Protein AF-0000000075578779 (afdb_homodimer)

Radius of gyration: 19.24 Å; Cα contacts (8 Å, |Δi|>4): 877; chains: 2; bounding box: 63×52×45 Å

Structure (mmCIF, N/CA/C/O backbone):
data_AF-0000000075578779-model_v1
#
loop_
_entity.id
_entity.type
_entity.pdbx_description
1 polymer 'Carbonic anhydrase'
#
loop_
_atom_site.group_PDB
_atom_site.id
_atom_site.type_symbol
_atom_site.label_atom_id
_atom_site.label_alt_id
_atom_site.label_comp_id
_atom_site.label_asym_id
_atom_site.label_entity_id
_atom_site.label_seq_id
_atom_site.pdbx_PDB_ins_code
_atom_site.Cartn_x
_atom_site.Cartn_y
_atom_site.Cartn_z
_atom_site.occupancy
_atom_site.B_iso_or_equiv
_atom_site.auth_seq_id
_atom_site.auth_comp_id
_atom_site.auth_asym_id
_atom_site.auth_atom_id
_atom_site.pdbx_PDB_model_num
ATOM 1 N N . MET A 1 1 ? 32.406 -3.191 -3.404 1 65.94 1 MET A N 1
ATOM 2 C CA . MET A 1 1 ? 32.312 -2.027 -4.281 1 65.94 1 MET A CA 1
ATOM 3 C C . MET A 1 1 ? 31.297 -2.262 -5.402 1 65.94 1 MET A C 1
ATOM 5 O O . MET A 1 1 ? 31.266 -3.346 -5.988 1 65.94 1 MET A O 1
ATOM 9 N N . MET A 1 2 ? 30.359 -1.307 -5.43 1 70.31 2 MET A N 1
ATOM 10 C CA . MET A 1 2 ? 29.312 -1.444 -6.449 1 70.31 2 MET A CA 1
ATOM 11 C C . MET A 1 2 ? 29.922 -1.526 -7.844 1 70.31 2 MET A C 1
ATOM 13 O O . MET A 1 2 ? 30.812 -0.734 -8.188 1 70.31 2 MET A O 1
ATOM 17 N N . SER A 1 3 ? 29.547 -2.584 -8.5 1 83.12 3 SER A N 1
ATOM 18 C CA . SER A 1 3 ? 29.984 -2.666 -9.891 1 83.12 3 SER A CA 1
ATOM 19 C C . SER A 1 3 ? 29.406 -1.532 -10.727 1 83.12 3 SER A C 1
ATOM 21 O O . SER A 1 3 ? 28.359 -0.974 -10.375 1 83.12 3 SER A O 1
ATOM 23 N N . GLU A 1 4 ? 30.062 -1.17 -11.727 1 83.38 4 GLU A N 1
ATOM 24 C CA . GLU A 1 4 ? 29.609 -0.109 -12.617 1 83.38 4 GLU A CA 1
ATOM 25 C C . GLU A 1 4 ? 28.234 -0.432 -13.203 1 83.38 4 GLU A C 1
ATOM 27 O O . GLU A 1 4 ? 27.391 0.457 -13.359 1 83.38 4 GLU A O 1
ATOM 32 N N . LYS A 1 5 ? 28.094 -1.608 -13.477 1 85.25 5 LYS A N 1
ATOM 33 C CA . LYS A 1 5 ? 26.812 -2.039 -14.055 1 85.25 5 LYS A CA 1
ATOM 34 C C . LYS A 1 5 ? 25.672 -1.825 -13.07 1 85.25 5 LYS A C 1
ATOM 36 O O . LYS A 1 5 ? 24.609 -1.33 -13.453 1 85.25 5 LYS A O 1
ATOM 41 N N . LYS A 1 6 ? 25.875 -2.197 -11.906 1 89.62 6 LYS A N 1
ATOM 42 C CA . LYS A 1 6 ? 24.828 -2.041 -10.898 1 89.62 6 LYS A CA 1
ATOM 43 C C . LYS A 1 6 ? 24.594 -0.567 -10.586 1 89.62 6 LYS A C 1
ATOM 45 O O . LYS A 1 6 ? 23.453 -0.158 -10.344 1 89.62 6 LYS A O 1
ATOM 50 N N . GLU A 1 7 ? 25.625 0.187 -10.602 1 91.12 7 GLU A N 1
ATOM 51 C CA . GLU A 1 7 ? 25.484 1.625 -10.398 1 91.12 7 GLU A CA 1
ATOM 52 C C . GLU A 1 7 ? 24.625 2.252 -11.5 1 91.12 7 GLU A C 1
ATOM 54 O O . GLU A 1 7 ? 23.828 3.15 -11.227 1 91.12 7 GLU A O 1
ATOM 59 N N . ASN A 1 8 ? 24.828 1.809 -12.656 1 93.06 8 ASN A N 1
ATOM 60 C CA . ASN A 1 8 ? 24.062 2.305 -13.789 1 93.06 8 ASN A CA 1
ATOM 61 C C . ASN A 1 8 ? 22.578 1.934 -13.656 1 93.06 8 ASN A C 1
ATOM 63 O O . ASN A 1 8 ? 21.703 2.732 -14 1 93.06 8 ASN A O 1
ATOM 67 N N . VAL A 1 9 ? 22.328 0.723 -13.172 1 95.19 9 VAL A N 1
ATOM 68 C CA . VAL A 1 9 ? 20.953 0.278 -12.969 1 95.19 9 VAL A CA 1
ATOM 69 C C . VAL A 1 9 ? 20.281 1.143 -11.906 1 95.19 9 VAL A C 1
ATOM 71 O O . VAL A 1 9 ? 19.188 1.651 -12.117 1 95.19 9 VAL A O 1
ATOM 74 N N . ILE A 1 10 ? 20.922 1.352 -10.797 1 97.12 10 ILE A N 1
ATOM 75 C CA . ILE A 1 10 ? 20.391 2.117 -9.672 1 97.12 10 ILE A CA 1
ATOM 76 C C . ILE A 1 10 ? 20.125 3.557 -10.109 1 97.12 10 ILE A C 1
ATOM 78 O O . ILE A 1 10 ? 19.047 4.098 -9.867 1 97.12 10 ILE A O 1
ATOM 82 N N . ASN A 1 11 ? 21.078 4.133 -10.789 1 96.94 11 ASN A N 1
ATOM 83 C CA . ASN A 1 11 ? 20.922 5.5 -11.266 1 96.94 11 ASN A CA 1
ATOM 84 C C . ASN A 1 11 ? 19.781 5.605 -12.289 1 96.94 11 ASN A C 1
ATOM 86 O O . ASN A 1 11 ? 19.062 6.602 -12.312 1 96.94 11 ASN A O 1
ATOM 90 N N . GLY A 1 12 ? 19.672 4.625 -13.164 1 97.94 12 GLY A N 1
ATOM 91 C CA . GLY A 1 12 ? 18.578 4.586 -14.117 1 97.94 12 GLY A CA 1
ATOM 92 C C . GLY A 1 12 ? 17.219 4.52 -13.461 1 97.94 12 GLY A C 1
ATOM 93 O O . GLY A 1 12 ? 16.281 5.195 -13.898 1 97.94 12 GLY A O 1
ATOM 94 N N . VAL A 1 13 ? 17.125 3.73 -12.406 1 98.31 13 VAL A N 1
ATOM 95 C CA . VAL A 1 13 ? 15.867 3.59 -11.68 1 98.31 13 VAL A CA 1
ATOM 96 C C . VAL A 1 13 ? 15.508 4.914 -11.008 1 98.31 13 VAL A C 1
ATOM 98 O O . VAL A 1 13 ? 14.359 5.355 -11.07 1 98.31 13 VAL A O 1
ATOM 101 N N . ILE A 1 14 ? 16.469 5.57 -10.367 1 98.31 14 ILE A N 1
ATOM 102 C CA . ILE A 1 14 ? 16.234 6.84 -9.695 1 98.31 14 ILE A CA 1
ATOM 103 C C . ILE A 1 14 ? 15.781 7.887 -10.711 1 98.31 14 ILE A C 1
ATOM 105 O O . ILE A 1 14 ? 14.852 8.648 -10.453 1 98.31 14 ILE A O 1
ATOM 109 N N . LYS A 1 15 ? 16.391 7.898 -11.852 1 98.56 15 LYS A N 1
ATOM 110 C CA . LYS A 1 15 ? 16 8.805 -12.93 1 98.56 15 LYS A CA 1
ATOM 111 C C . LYS A 1 15 ? 14.578 8.539 -13.383 1 98.56 15 LYS A C 1
ATOM 113 O O . LYS A 1 15 ? 13.812 9.469 -13.633 1 98.56 15 LYS A O 1
ATOM 118 N N . LYS A 1 16 ? 14.234 7.289 -13.516 1 98.75 16 LYS A N 1
ATOM 119 C CA . LYS A 1 16 ? 12.883 6.914 -13.922 1 98.75 16 LYS A CA 1
ATOM 120 C C . LYS A 1 16 ? 11.852 7.387 -12.898 1 98.75 16 LYS A C 1
ATOM 122 O O . LYS A 1 16 ? 10.781 7.875 -13.266 1 98.75 16 LYS A O 1
ATOM 127 N N . LEU A 1 17 ? 12.164 7.234 -11.617 1 98.81 17 LEU A N 1
ATOM 128 C CA . LEU A 1 17 ? 11.281 7.715 -10.555 1 98.81 17 LEU A CA 1
ATOM 129 C C . LEU A 1 17 ? 11.109 9.227 -10.633 1 98.81 17 LEU A C 1
ATOM 131 O O . LEU A 1 17 ? 9.984 9.734 -10.547 1 98.81 17 LEU A O 1
ATOM 135 N N . LYS A 1 18 ? 12.195 9.922 -10.836 1 98.81 18 LYS A N 1
ATOM 136 C CA . LYS A 1 18 ? 12.141 11.375 -10.938 1 98.81 18 LYS A CA 1
ATOM 137 C C . LYS A 1 18 ? 11.32 11.812 -12.148 1 98.81 18 LYS A C 1
ATOM 139 O O . LYS A 1 18 ? 10.516 12.742 -12.062 1 98.81 18 LYS A O 1
ATOM 144 N N . GLN A 1 19 ? 11.539 11.164 -13.234 1 98.81 19 GLN A N 1
ATOM 145 C CA . GLN A 1 19 ? 10.781 11.477 -14.445 1 98.81 19 GLN A CA 1
ATOM 146 C C . GLN A 1 19 ? 9.297 11.172 -14.258 1 98.81 19 GLN A C 1
ATOM 148 O O . GLN A 1 19 ? 8.438 11.938 -14.703 1 98.81 19 GLN A O 1
ATOM 153 N N . GLY A 1 20 ? 9.016 10.031 -13.664 1 98.88 20 GLY A N 1
ATOM 154 C CA . GLY A 1 20 ? 7.629 9.711 -13.375 1 98.88 20 GLY A CA 1
ATOM 155 C C . GLY A 1 20 ? 6.941 10.75 -12.508 1 98.88 20 GLY A C 1
ATOM 156 O O . GLY A 1 20 ? 5.777 11.094 -12.75 1 98.88 20 GLY A O 1
ATOM 157 N N . ASN A 1 21 ? 7.652 11.25 -11.539 1 98.88 21 ASN A N 1
ATOM 158 C CA . ASN A 1 21 ? 7.078 12.297 -10.703 1 98.88 21 ASN A CA 1
ATOM 159 C C . ASN A 1 21 ? 6.875 13.586 -11.484 1 98.88 21 ASN A C 1
ATOM 161 O O . ASN A 1 21 ? 5.879 14.289 -11.281 1 98.88 21 ASN A O 1
ATOM 165 N N . ALA A 1 22 ? 7.832 13.914 -12.305 1 98.81 22 ALA A N 1
ATOM 166 C CA . ALA A 1 22 ? 7.68 15.094 -13.148 1 98.81 22 ALA A CA 1
ATOM 167 C C . ALA A 1 22 ? 6.426 14.992 -14.016 1 98.81 22 ALA A C 1
ATOM 169 O O . ALA A 1 22 ? 5.691 15.977 -14.172 1 98.81 22 ALA A O 1
ATOM 170 N N . ASP A 1 23 ? 6.164 13.891 -14.578 1 98.75 23 ASP A N 1
ATOM 171 C CA . ASP A 1 23 ? 4.965 13.648 -15.375 1 98.75 23 ASP A CA 1
ATOM 172 C C . ASP A 1 23 ? 3.701 13.797 -14.539 1 98.75 23 ASP A C 1
ATOM 174 O O . ASP A 1 23 ? 2.719 14.398 -14.984 1 98.75 23 ASP A O 1
ATOM 178 N N . PHE A 1 24 ? 3.744 13.242 -13.352 1 98.81 24 PHE A N 1
ATOM 179 C CA . PHE A 1 24 ? 2.621 13.32 -12.422 1 98.81 24 PHE A CA 1
ATOM 180 C C . PHE A 1 24 ? 2.26 14.773 -12.133 1 98.81 24 PHE A C 1
ATOM 182 O O . PHE A 1 24 ? 1.081 15.133 -12.125 1 98.81 24 PHE A O 1
ATOM 189 N N . VAL A 1 25 ? 3.238 15.539 -11.883 1 98.62 25 VAL A N 1
ATOM 190 C CA . VAL A 1 25 ? 3.025 16.938 -11.508 1 98.62 25 VAL A CA 1
ATOM 191 C C . VAL A 1 25 ? 2.35 17.672 -12.664 1 98.62 25 VAL A C 1
ATOM 193 O O . VAL A 1 25 ? 1.521 18.562 -12.438 1 98.62 25 VAL A O 1
ATOM 196 N N . LYS A 1 26 ? 2.557 17.219 -13.859 1 97.69 26 LYS A N 1
ATOM 197 C CA . LYS A 1 26 ? 2.09 17.953 -15.031 1 97.69 26 LYS A CA 1
ATOM 198 C C . LYS A 1 26 ? 0.773 17.375 -15.547 1 97.69 26 LYS A C 1
ATOM 200 O O . LYS A 1 26 ? 0.011 18.062 -16.234 1 97.69 26 LYS A O 1
ATOM 205 N N . ASN A 1 27 ? 0.476 16.125 -15.203 1 96.81 27 ASN A N 1
ATOM 206 C CA . ASN A 1 27 ? -0.618 15.422 -15.867 1 96.81 27 ASN A CA 1
ATOM 207 C C . ASN A 1 27 ? -1.878 15.406 -15 1 96.81 27 ASN A C 1
ATOM 209 O O . ASN A 1 27 ? -1.819 15.695 -13.805 1 96.81 27 ASN A O 1
ATOM 213 N N . GLU A 1 28 ? -2.977 15.078 -15.656 1 97.94 28 GLU A N 1
ATOM 214 C CA . GLU A 1 28 ? -4.254 14.977 -14.961 1 97.94 28 GLU A CA 1
ATOM 215 C C . GLU A 1 28 ? -4.637 13.516 -14.719 1 97.94 28 GLU A C 1
ATOM 217 O O . GLU A 1 28 ? -5.5 13.227 -13.891 1 97.94 28 GLU A O 1
ATOM 222 N N . LYS A 1 29 ? -3.969 12.664 -15.492 1 98.06 29 LYS A N 1
ATOM 223 C CA . LYS A 1 29 ? -4.215 11.234 -15.391 1 98.06 29 LYS A CA 1
ATOM 224 C C . LYS A 1 29 ? -2.91 10.445 -15.461 1 98.06 29 LYS A C 1
ATOM 226 O O . LYS A 1 29 ? -1.911 10.93 -15.992 1 98.06 29 LYS A O 1
ATOM 231 N N . ASN A 1 30 ? -2.891 9.328 -14.836 1 98.62 30 ASN A N 1
ATOM 232 C CA . ASN A 1 30 ? -1.728 8.453 -14.906 1 98.62 30 ASN A CA 1
ATOM 233 C C . ASN A 1 30 ? -1.623 7.762 -16.266 1 98.62 30 ASN A C 1
ATOM 235 O O . ASN A 1 30 ? -2.566 7.102 -16.703 1 98.62 30 ASN A O 1
ATOM 239 N N . GLU A 1 31 ? -0.462 7.848 -16.859 1 97.31 31 GLU A N 1
ATOM 240 C CA . GLU A 1 31 ? -0.269 7.324 -18.203 1 97.31 31 GLU A CA 1
ATOM 241 C C . GLU A 1 31 ? 0.338 5.926 -18.172 1 97.31 31 GLU A C 1
ATOM 243 O O . GLU A 1 31 ? 0.591 5.328 -19.219 1 97.31 31 GLU A O 1
ATOM 248 N N . GLY A 1 32 ? 0.606 5.43 -17 1 98.38 32 GLY A N 1
ATOM 249 C CA . GLY A 1 32 ? 1.106 4.07 -16.891 1 98.38 32 GLY A CA 1
ATOM 250 C C . GLY A 1 32 ? 0.202 3.049 -17.562 1 98.38 32 GLY A C 1
ATOM 251 O O . GLY A 1 32 ? -1.023 3.168 -17.5 1 98.38 32 GLY A O 1
ATOM 252 N N . ASP A 1 33 ? 0.774 2.023 -18.141 1 98.69 33 ASP A N 1
ATOM 253 C CA . ASP A 1 33 ? 0.059 1.009 -18.906 1 98.69 33 ASP A CA 1
ATOM 254 C C . ASP A 1 33 ? -0.645 0.017 -17.984 1 98.69 33 ASP A C 1
ATOM 256 O O . ASP A 1 33 ? 0.002 -0.654 -17.172 1 98.69 33 ASP A O 1
ATOM 260 N N . ILE A 1 34 ? -1.935 -0.063 -18.078 1 98.62 34 ILE A N 1
ATOM 261 C CA . ILE A 1 34 ? -2.697 -1.02 -17.281 1 98.62 34 ILE A CA 1
ATOM 262 C C . ILE A 1 34 ? -3.512 -1.924 -18.203 1 98.62 34 ILE A C 1
ATOM 264 O O . ILE A 1 34 ? -4.527 -2.488 -17.797 1 98.62 34 ILE A O 1
ATOM 268 N N . SER A 1 35 ? -3.127 -2.072 -19.406 1 98.5 35 SER A N 1
ATOM 269 C CA . SER A 1 35 ? -3.861 -2.779 -20.438 1 98.5 35 SER A CA 1
ATOM 270 C C . SER A 1 35 ? -3.918 -4.277 -20.156 1 98.5 35 SER A C 1
ATOM 272 O O . SER A 1 35 ? -3.145 -4.789 -19.359 1 98.5 35 SER A O 1
ATOM 274 N N . GLN A 1 36 ? -4.84 -4.906 -20.797 1 98 36 GLN A N 1
ATOM 275 C CA . GLN A 1 36 ? -4.922 -6.363 -20.734 1 98 36 GLN A CA 1
ATOM 276 C C . GLN A 1 36 ? -3.613 -7.004 -21.188 1 98 36 GLN A C 1
ATOM 278 O O . GLN A 1 36 ? -3.201 -8.031 -20.656 1 98 36 GLN A O 1
ATOM 283 N N . MET A 1 37 ? -2.98 -6.445 -22.156 1 98.06 37 MET A N 1
ATOM 284 C CA . MET A 1 37 ? -1.733 -6.992 -22.688 1 98.06 37 MET A CA 1
ATOM 285 C C . MET A 1 37 ? -0.654 -7.023 -21.609 1 98.06 37 MET A C 1
ATOM 287 O O . MET A 1 37 ? 0.028 -8.031 -21.438 1 98.06 37 MET A O 1
ATOM 291 N N . ILE A 1 38 ? -0.463 -5.902 -20.875 1 98.38 38 ILE A N 1
ATOM 292 C CA . ILE A 1 38 ? 0.573 -5.852 -19.859 1 98.38 38 ILE A CA 1
ATOM 293 C C . ILE A 1 38 ? 0.216 -6.801 -18.719 1 98.38 38 ILE A C 1
ATOM 295 O O . ILE A 1 38 ? 1.098 -7.422 -18.109 1 98.38 38 ILE A O 1
ATOM 299 N N . ARG A 1 39 ? -1.062 -6.902 -18.375 1 98.44 39 ARG A N 1
ATOM 300 C CA . ARG A 1 39 ? -1.486 -7.832 -17.344 1 98.44 39 ARG A CA 1
ATOM 301 C C . ARG A 1 39 ? -1.157 -9.273 -17.734 1 98.44 39 ARG A C 1
ATOM 303 O O . ARG A 1 39 ? -0.569 -10.016 -16.938 1 98.44 39 ARG A O 1
ATOM 310 N N . THR A 1 40 ? -1.431 -9.609 -18.938 1 97.62 40 THR A N 1
ATOM 311 C CA . THR A 1 40 ? -1.149 -10.953 -19.438 1 97.62 40 THR A CA 1
ATOM 312 C C . THR A 1 40 ? 0.354 -11.211 -19.453 1 97.62 40 THR A C 1
ATOM 314 O O . THR A 1 40 ? 0.811 -12.281 -19.047 1 97.62 40 THR A O 1
ATOM 317 N N . LYS A 1 41 ? 1.071 -10.273 -19.891 1 98.06 41 LYS A N 1
ATOM 318 C CA . LYS A 1 41 ? 2.521 -10.406 -19.984 1 98.06 41 LYS A CA 1
ATOM 319 C C . LYS A 1 41 ? 3.146 -10.625 -18.609 1 98.06 41 LYS A C 1
ATOM 321 O O . LYS A 1 41 ? 4.012 -11.492 -18.453 1 98.06 41 LYS A O 1
ATOM 326 N N . THR A 1 42 ? 2.752 -9.836 -17.641 1 97.88 42 THR A N 1
ATOM 327 C CA . THR A 1 42 ? 3.352 -9.93 -16.312 1 97.88 42 THR A CA 1
ATOM 328 C C . THR A 1 42 ? 2.941 -11.227 -15.625 1 97.88 42 THR A C 1
ATOM 330 O O . THR A 1 42 ? 3.658 -11.727 -14.758 1 97.88 42 THR A O 1
ATOM 333 N N . VAL A 1 43 ? 1.763 -11.781 -15.922 1 97.62 43 VAL A N 1
ATOM 334 C CA . VAL A 1 43 ? 1.382 -13.086 -15.398 1 97.62 43 VAL A CA 1
ATOM 335 C C . VAL A 1 43 ? 2.307 -14.164 -15.961 1 97.62 43 VAL A C 1
ATOM 337 O O . VAL A 1 43 ? 2.803 -15.016 -15.219 1 97.62 43 VAL A O 1
ATOM 340 N N . ALA A 1 44 ? 2.545 -14.102 -17.25 1 97.56 44 ALA A N 1
ATOM 341 C CA . ALA A 1 44 ? 3.348 -15.102 -17.953 1 97.56 44 ALA A CA 1
ATOM 342 C C . ALA A 1 44 ? 4.816 -15.008 -17.547 1 97.56 44 ALA A C 1
ATOM 344 O O . ALA A 1 44 ? 5.488 -16.031 -17.375 1 97.56 44 ALA A O 1
ATOM 345 N N . GLU A 1 45 ? 5.332 -13.812 -17.375 1 97.75 45 GLU A N 1
ATOM 346 C CA . GLU A 1 45 ? 6.77 -13.609 -17.219 1 97.75 45 GLU A CA 1
ATOM 347 C C . GLU A 1 45 ? 7.125 -13.328 -15.75 1 97.75 45 GLU A C 1
ATOM 349 O O . GLU A 1 45 ? 8.297 -13.344 -15.383 1 97.75 45 GLU A O 1
ATOM 354 N N . GLY A 1 46 ? 6.105 -13.125 -14.922 1 97.5 46 GLY A N 1
ATOM 355 C CA . GLY A 1 46 ? 6.359 -12.703 -13.555 1 97.5 46 GLY A CA 1
ATOM 356 C C . GLY A 1 46 ? 6.504 -11.203 -13.406 1 97.5 46 GLY A C 1
ATOM 357 O O . GLY A 1 46 ? 6.605 -10.484 -14.406 1 97.5 46 GLY A O 1
ATOM 358 N N . GLN A 1 47 ? 6.461 -10.773 -12.203 1 97.75 47 GLN A N 1
ATOM 359 C CA . GLN A 1 47 ? 6.652 -9.352 -11.945 1 97.75 47 GLN A CA 1
ATOM 360 C C . GLN A 1 47 ? 8.133 -8.992 -11.906 1 97.75 47 GLN A C 1
ATOM 362 O O . GLN A 1 47 ? 8.953 -9.773 -11.43 1 97.75 47 GLN A O 1
ATOM 367 N N . LYS A 1 48 ? 8.43 -7.816 -12.398 1 97.81 48 LYS A N 1
ATOM 368 C CA . LYS A 1 48 ? 9.789 -7.281 -12.391 1 97.81 48 LYS A CA 1
ATOM 369 C C . LYS A 1 48 ? 9.789 -5.789 -12.062 1 97.81 48 LYS A C 1
ATOM 371 O O . LYS A 1 48 ? 10.242 -4.973 -12.867 1 97.81 48 LYS A O 1
ATOM 376 N N . PRO A 1 49 ? 9.328 -5.426 -10.844 1 98.81 49 PRO A N 1
ATOM 377 C CA . PRO A 1 49 ? 9.336 -4.012 -10.469 1 98.81 49 PRO A CA 1
ATOM 378 C C . PRO A 1 49 ? 10.742 -3.41 -10.461 1 98.81 49 PRO A C 1
ATOM 380 O O . PRO A 1 49 ? 11.703 -4.082 -10.078 1 98.81 49 PRO A O 1
ATOM 383 N N . TYR A 1 50 ? 10.812 -2.143 -10.836 1 98.44 50 TYR A N 1
ATOM 384 C CA . TYR A 1 50 ? 12.141 -1.529 -10.883 1 98.44 50 TYR A CA 1
ATOM 385 C C . TYR A 1 50 ? 12.492 -0.897 -9.539 1 98.44 50 TYR A C 1
ATOM 387 O O . TYR A 1 50 ? 13.656 -0.576 -9.289 1 98.44 50 TYR A O 1
ATOM 395 N N . ALA A 1 51 ? 11.516 -0.743 -8.625 1 98.81 51 ALA A N 1
ATOM 396 C CA . ALA A 1 51 ? 11.781 -0.162 -7.312 1 98.81 51 ALA A CA 1
ATOM 397 C C . ALA A 1 51 ? 10.797 -0.683 -6.273 1 98.81 51 ALA A C 1
ATOM 399 O O . ALA A 1 51 ? 9.672 -1.067 -6.609 1 98.81 51 ALA A O 1
ATOM 400 N N . VAL A 1 52 ? 11.227 -0.731 -5.035 1 98.88 52 VAL A N 1
ATOM 401 C CA . VAL A 1 52 ? 10.367 -0.847 -3.865 1 98.88 52 VAL A CA 1
ATOM 402 C C . VAL A 1 52 ? 10.062 0.542 -3.311 1 98.88 52 VAL A C 1
ATOM 404 O O . VAL A 1 52 ? 10.961 1.361 -3.137 1 98.88 52 VAL A O 1
ATOM 407 N N . VAL A 1 53 ? 8.781 0.829 -3.109 1 98.94 53 VAL A N 1
ATOM 408 C CA . VAL A 1 53 ? 8.406 2.092 -2.486 1 98.94 53 VAL A CA 1
ATOM 409 C C . VAL A 1 53 ? 7.641 1.821 -1.19 1 98.94 53 VAL A C 1
ATOM 411 O O . VAL A 1 53 ? 6.621 1.129 -1.196 1 98.94 53 VAL A O 1
ATOM 414 N N . ILE A 1 54 ? 8.148 2.258 -0.069 1 98.94 54 ILE A N 1
ATOM 415 C CA . ILE A 1 54 ? 7.465 2.252 1.218 1 98.94 54 ILE A CA 1
ATOM 416 C C . ILE A 1 54 ? 6.902 3.641 1.509 1 98.94 54 ILE A C 1
ATOM 418 O O . ILE A 1 54 ? 7.625 4.637 1.448 1 98.94 54 ILE A O 1
ATOM 422 N N . THR A 1 55 ? 5.625 3.68 1.763 1 98.94 55 THR A N 1
ATOM 423 C CA . THR A 1 55 ? 5.043 4.988 2.035 1 98.94 55 THR A CA 1
ATOM 424 C C . THR A 1 55 ? 3.801 4.855 2.912 1 98.94 55 THR A C 1
ATOM 426 O O . THR A 1 55 ? 3.498 3.768 3.406 1 98.94 55 THR A O 1
ATOM 429 N N . CYS A 1 56 ? 3.176 5.992 3.16 1 98.94 56 CYS A N 1
ATOM 430 C CA . CYS A 1 56 ? 2.031 6.07 4.059 1 98.94 56 CYS A CA 1
ATOM 431 C C . CYS A 1 56 ? 0.769 5.551 3.383 1 98.94 56 CYS A C 1
ATOM 433 O O . CYS A 1 56 ? 0.619 5.668 2.166 1 98.94 56 CYS A O 1
ATOM 435 N N . SER A 1 57 ? -0.187 5.023 4.137 1 98.94 57 SER A N 1
ATOM 436 C CA . SER A 1 57 ? -1.482 4.543 3.668 1 98.94 57 SER A CA 1
ATOM 437 C C . SER A 1 57 ? -2.363 5.699 3.197 1 98.94 57 SER A C 1
ATOM 439 O O . SER A 1 57 ? -3.385 5.48 2.543 1 98.94 57 SER A O 1
ATOM 441 N N . ASP A 1 58 ? -2.039 6.941 3.457 1 98.88 58 ASP A N 1
ATOM 442 C CA . ASP A 1 58 ? -2.801 8.148 3.137 1 98.88 58 ASP A CA 1
ATOM 443 C C . ASP A 1 58 ? -3.316 8.102 1.699 1 98.88 58 ASP A C 1
ATOM 445 O O . ASP A 1 58 ? -2.564 7.789 0.774 1 98.88 58 ASP A O 1
ATOM 449 N N . SER A 1 59 ? -4.625 8.414 1.526 1 98.94 59 SER A N 1
ATOM 450 C CA . SER A 1 59 ? -5.266 8.289 0.222 1 98.94 59 SER A CA 1
ATOM 451 C C . SER A 1 59 ? -4.707 9.305 -0.769 1 98.94 59 SER A C 1
ATOM 453 O O . SER A 1 59 ? -4.934 9.195 -1.975 1 98.94 59 SER A O 1
ATOM 455 N N . ARG A 1 60 ? -3.986 10.266 -0.315 1 98.88 60 ARG A N 1
ATOM 456 C CA . ARG A 1 60 ? -3.4 11.305 -1.157 1 98.88 60 ARG A CA 1
ATOM 457 C C . ARG A 1 60 ? -1.985 10.93 -1.584 1 98.88 60 ARG A C 1
ATOM 459 O O . ARG A 1 60 ? -1.347 11.656 -2.346 1 98.88 60 ARG A O 1
ATOM 466 N N . VAL A 1 61 ? -1.53 9.688 -1.163 1 98.88 61 VAL A N 1
ATOM 467 C CA . VAL A 1 61 ? -0.139 9.32 -1.405 1 98.88 61 VAL A CA 1
ATOM 468 C C . VAL A 1 61 ? -0.079 7.996 -2.158 1 98.88 61 VAL A C 1
ATOM 470 O O . VAL A 1 61 ? 0.596 7.059 -1.726 1 98.88 61 VAL A O 1
ATOM 473 N N . PRO A 1 62 ? -0.72 7.84 -3.342 1 98.88 62 PRO A N 1
ATOM 474 C CA . PRO A 1 62 ? -0.612 6.613 -4.133 1 98.88 62 PRO A CA 1
ATOM 475 C C . PRO A 1 62 ? 0.66 6.562 -4.977 1 98.88 62 PRO A C 1
ATOM 477 O O . PRO A 1 62 ? 0.83 7.371 -5.891 1 98.88 62 PRO A O 1
ATOM 480 N N . PRO A 1 63 ? 1.551 5.613 -4.73 1 98.94 63 PRO A N 1
ATOM 481 C CA . PRO A 1 63 ? 2.867 5.621 -5.371 1 98.94 63 PRO A CA 1
ATOM 482 C C . PRO A 1 63 ? 2.783 5.492 -6.891 1 98.94 63 PRO A C 1
ATOM 484 O O . PRO A 1 63 ? 3.531 6.152 -7.613 1 98.94 63 PRO A O 1
ATOM 487 N N . GLU A 1 64 ? 1.896 4.629 -7.406 1 98.88 64 GLU A N 1
ATOM 488 C CA . GLU A 1 64 ? 1.83 4.422 -8.852 1 98.88 64 GLU A CA 1
ATOM 489 C C . GLU A 1 64 ? 1.433 5.703 -9.578 1 98.88 64 GLU A C 1
ATOM 491 O O . GLU A 1 64 ? 1.917 5.977 -10.68 1 98.88 64 GLU A O 1
ATOM 496 N N . HIS A 1 65 ? 0.495 6.496 -8.969 1 98.94 65 HIS A N 1
ATOM 497 C CA . HIS A 1 65 ? 0.198 7.805 -9.547 1 98.94 65 HIS A CA 1
ATOM 498 C C . HIS A 1 65 ? 1.394 8.742 -9.43 1 98.94 65 HIS A C 1
ATOM 500 O O . HIS A 1 65 ? 1.815 9.344 -10.422 1 98.94 65 HIS A O 1
ATOM 506 N N . ILE A 1 66 ? 1.975 8.828 -8.258 1 98.94 66 ILE A N 1
ATOM 507 C CA . ILE A 1 66 ? 3.014 9.797 -7.93 1 98.94 66 ILE A CA 1
ATOM 508 C C . ILE A 1 66 ? 4.211 9.602 -8.859 1 98.94 66 ILE A C 1
ATOM 510 O O . ILE A 1 66 ? 4.871 10.57 -9.242 1 98.94 66 ILE A O 1
ATOM 514 N N . PHE A 1 67 ? 4.422 8.352 -9.312 1 98.94 67 PHE A N 1
ATOM 515 C CA . PHE A 1 67 ? 5.574 8.078 -10.164 1 98.94 67 PHE A CA 1
ATOM 516 C C . PHE A 1 67 ? 5.129 7.652 -11.555 1 98.94 67 PHE A C 1
ATOM 518 O O . PHE A 1 67 ? 5.914 7.094 -12.32 1 98.94 67 PHE A O 1
ATOM 525 N N . SER A 1 68 ? 3.891 7.812 -11.875 1 98.81 68 SER A N 1
ATOM 526 C CA . SER A 1 68 ? 3.322 7.562 -13.195 1 98.81 68 SER A CA 1
ATOM 527 C C . SER A 1 68 ? 3.613 6.141 -13.664 1 98.81 68 SER A C 1
ATOM 529 O O . SER A 1 68 ? 4 5.926 -14.812 1 98.81 68 SER A O 1
ATOM 531 N N . ALA A 1 69 ? 3.486 5.215 -12.758 1 98.88 69 ALA A N 1
ATOM 532 C CA . ALA A 1 69 ? 3.811 3.814 -13.023 1 98.88 69 ALA A CA 1
ATOM 533 C C . ALA A 1 69 ? 2.557 3.018 -13.367 1 98.88 69 ALA A C 1
ATOM 535 O O . ALA A 1 69 ? 1.457 3.352 -12.922 1 98.88 69 ALA A O 1
ATOM 536 N N . GLY A 1 70 ? 2.695 1.997 -14.195 1 98.62 70 GLY A N 1
ATOM 537 C CA . GLY A 1 70 ? 1.633 1.066 -14.531 1 98.62 70 GLY A CA 1
ATOM 538 C C . GLY A 1 70 ? 1.765 -0.274 -13.836 1 98.62 70 GLY A C 1
ATOM 539 O O . GLY A 1 70 ? 2.404 -0.372 -12.781 1 98.62 70 GLY A O 1
ATOM 540 N N . ILE A 1 71 ? 1.146 -1.294 -14.391 1 98.75 71 ILE A N 1
ATOM 541 C CA . ILE A 1 71 ? 1.109 -2.637 -13.82 1 98.75 71 ILE A CA 1
ATOM 542 C C . ILE A 1 71 ? 2.508 -3.25 -13.852 1 98.75 71 ILE A C 1
ATOM 544 O O . ILE A 1 71 ? 3.17 -3.242 -14.891 1 98.75 71 ILE A O 1
ATOM 548 N N . GLY A 1 72 ? 2.949 -3.68 -12.711 1 98.62 72 GLY A N 1
ATOM 549 C CA . GLY A 1 72 ? 4.168 -4.469 -12.664 1 98.62 72 GLY A CA 1
ATOM 550 C C . GLY A 1 72 ? 5.414 -3.635 -12.43 1 98.62 72 GLY A C 1
ATOM 551 O O . GLY A 1 72 ? 6.523 -4.168 -12.383 1 98.62 72 GLY A O 1
ATOM 552 N N . GLU A 1 73 ? 5.281 -2.342 -12.133 1 98.75 73 GLU A N 1
ATOM 553 C CA . GLU A 1 73 ? 6.465 -1.487 -12.203 1 98.75 73 GLU A CA 1
ATOM 554 C C . GLU A 1 73 ? 6.984 -1.148 -10.812 1 98.75 73 GLU A C 1
ATOM 556 O O . GLU A 1 73 ? 8.18 -0.907 -10.633 1 98.75 73 GLU A O 1
ATOM 561 N N . LEU A 1 74 ? 6.109 -1.066 -9.828 1 98.94 74 LEU A N 1
ATOM 562 C CA . LEU A 1 74 ? 6.523 -0.734 -8.469 1 98.94 74 LEU A CA 1
ATOM 563 C C . LEU A 1 74 ? 6.039 -1.79 -7.48 1 98.94 74 LEU A C 1
ATOM 565 O O . LEU A 1 74 ? 4.871 -2.182 -7.508 1 98.94 74 LEU A O 1
ATOM 569 N N . PHE A 1 75 ? 6.969 -2.377 -6.676 1 98.94 75 PHE A N 1
ATOM 570 C CA . PHE A 1 75 ? 6.602 -3.135 -5.484 1 98.94 75 PHE A CA 1
ATOM 571 C C . PHE A 1 75 ? 6.348 -2.199 -4.309 1 98.94 75 PHE A C 1
ATOM 573 O O . PHE A 1 75 ? 7.238 -1.46 -3.891 1 98.94 75 PHE A O 1
ATOM 580 N N . VAL A 1 76 ? 5.066 -2.213 -3.752 1 98.94 76 VAL A N 1
ATOM 581 C CA . VAL A 1 76 ? 4.68 -1.098 -2.895 1 98.94 76 VAL A CA 1
ATOM 582 C C . VAL A 1 76 ? 4.262 -1.62 -1.522 1 98.94 76 VAL A C 1
ATOM 584 O O . VAL A 1 76 ? 3.547 -2.621 -1.423 1 98.94 76 VAL A O 1
ATOM 587 N N . ILE A 1 77 ? 4.766 -1.032 -0.48 1 98.94 77 ILE A N 1
ATOM 588 C CA . ILE A 1 77 ? 4.41 -1.276 0.914 1 98.94 77 ILE A CA 1
ATOM 589 C C . ILE A 1 77 ? 3.826 -0.006 1.527 1 98.94 77 ILE A C 1
ATOM 591 O O . ILE A 1 77 ? 4.43 1.065 1.445 1 98.94 77 ILE A O 1
ATOM 595 N N . ARG A 1 78 ? 2.625 -0.132 2.064 1 98.94 78 ARG A N 1
ATOM 596 C CA . ARG A 1 78 ? 1.952 1.051 2.594 1 98.94 78 ARG A CA 1
ATOM 597 C C . ARG A 1 78 ? 1.348 0.77 3.965 1 98.94 78 ARG A C 1
ATOM 599 O O . ARG A 1 78 ? 0.495 -0.109 4.105 1 98.94 78 ARG A O 1
ATOM 606 N N . THR A 1 79 ? 1.759 1.488 4.91 1 98.88 79 THR A N 1
ATOM 607 C CA . THR A 1 79 ? 1.213 1.56 6.262 1 98.88 79 THR A CA 1
ATOM 608 C C . THR A 1 79 ? 1.147 3.006 6.742 1 98.88 79 THR A C 1
ATOM 610 O O . THR A 1 79 ? 1.992 3.826 6.379 1 98.88 79 THR A O 1
ATOM 613 N N . ALA A 1 80 ? 0.108 3.307 7.551 1 98.69 80 ALA A N 1
ATOM 614 C CA . ALA A 1 80 ? 0.025 4.672 8.062 1 98.69 80 ALA A CA 1
ATOM 615 C C . ALA A 1 80 ? 1.327 5.086 8.742 1 98.69 80 ALA A C 1
ATOM 617 O O . ALA A 1 80 ? 1.882 4.328 9.547 1 98.69 80 ALA A O 1
ATOM 618 N N . GLY A 1 81 ? 1.863 6.277 8.289 1 98.62 81 GLY A N 1
ATOM 619 C CA . GLY A 1 81 ? 3.094 6.793 8.867 1 98.62 81 GLY A CA 1
ATOM 620 C C . GLY A 1 81 ? 4.34 6.184 8.258 1 98.62 81 GLY A C 1
ATOM 621 O O . GLY A 1 81 ? 5.449 6.395 8.758 1 98.62 81 GLY A O 1
ATOM 622 N N . ASN A 1 82 ? 4.215 5.352 7.219 1 98.88 82 ASN A N 1
ATOM 623 C CA . ASN A 1 82 ? 5.332 4.672 6.574 1 98.88 82 ASN A CA 1
ATOM 624 C C . ASN A 1 82 ? 6.234 3.986 7.598 1 98.88 82 ASN A C 1
ATOM 626 O O . ASN A 1 82 ? 7.461 4.055 7.492 1 98.88 82 ASN A O 1
ATOM 630 N N . VAL A 1 83 ? 5.637 3.344 8.578 1 98.75 83 VAL A N 1
ATOM 631 C CA . VAL A 1 83 ? 6.398 2.639 9.602 1 98.75 83 VAL A CA 1
ATOM 632 C C . VAL A 1 83 ? 6.723 1.226 9.125 1 98.75 83 VAL A C 1
ATOM 634 O O . VAL A 1 83 ? 6.039 0.686 8.25 1 98.75 83 VAL A O 1
ATOM 637 N N . ILE A 1 84 ? 7.762 0.636 9.703 1 98.69 84 ILE A N 1
ATOM 638 C CA . ILE A 1 84 ? 8.273 -0.644 9.219 1 98.69 84 ILE A CA 1
ATOM 639 C C . ILE A 1 84 ? 8.336 -1.641 10.375 1 98.69 84 ILE A C 1
ATOM 641 O O . ILE A 1 84 ? 9.078 -1.437 11.344 1 98.69 84 ILE A O 1
ATOM 645 N N . GLY A 1 85 ? 7.531 -2.611 10.312 1 98.12 85 GLY A N 1
ATOM 646 C CA . GLY A 1 85 ? 7.605 -3.771 11.188 1 98.12 85 GLY A CA 1
ATOM 647 C C . GLY A 1 85 ? 8.117 -5.016 10.484 1 98.12 85 GLY A C 1
ATOM 648 O O . GLY A 1 85 ? 8.773 -4.922 9.445 1 98.12 85 GLY A O 1
ATOM 649 N N . ASP A 1 86 ? 7.902 -6.16 11.07 1 98 86 ASP A N 1
ATOM 650 C CA . ASP A 1 86 ? 8.453 -7.406 10.539 1 98 86 ASP A CA 1
ATOM 651 C C . ASP A 1 86 ? 7.828 -7.75 9.188 1 98 86 ASP A C 1
ATOM 653 O O . ASP A 1 86 ? 8.508 -8.273 8.305 1 98 86 ASP A O 1
ATOM 657 N N . PHE A 1 87 ? 6.555 -7.492 9.047 1 98.56 87 PHE A N 1
ATOM 658 C CA . PHE A 1 87 ? 5.898 -7.801 7.781 1 98.56 87 PHE A CA 1
ATOM 659 C C . PHE A 1 87 ? 6.418 -6.902 6.668 1 98.56 87 PHE A C 1
ATOM 661 O O . PHE A 1 87 ? 6.633 -7.359 5.543 1 98.56 87 PHE A O 1
ATOM 668 N N . GLU A 1 88 ? 6.586 -5.609 6.988 1 98.75 88 GLU A N 1
ATOM 669 C CA . GLU A 1 88 ? 7.16 -4.68 6.02 1 98.75 88 GLU A CA 1
ATOM 670 C C . GLU A 1 88 ? 8.578 -5.09 5.637 1 98.75 88 GLU A C 1
ATOM 672 O O . GLU A 1 88 ? 8.938 -5.09 4.457 1 98.75 88 GLU A O 1
ATOM 677 N N . LEU A 1 89 ? 9.344 -5.449 6.637 1 98.56 89 LEU A N 1
ATOM 678 C CA . LEU A 1 89 ? 10.711 -5.887 6.379 1 98.56 89 LEU A CA 1
ATOM 679 C C . LEU A 1 89 ? 10.727 -7.156 5.535 1 98.56 89 LEU A C 1
ATOM 681 O O . LEU A 1 89 ? 11.547 -7.289 4.621 1 98.56 89 LEU A O 1
ATOM 685 N N . GLY A 1 90 ? 9.867 -8.109 5.902 1 98.19 90 GLY A N 1
ATOM 686 C CA . GLY A 1 90 ? 9.742 -9.305 5.086 1 98.19 90 GLY A CA 1
ATOM 687 C C . GLY A 1 90 ? 9.367 -9.008 3.645 1 98.19 90 GLY A C 1
ATOM 688 O O . GLY A 1 90 ? 9.883 -9.648 2.721 1 98.19 90 GLY A O 1
ATOM 689 N N . SER A 1 91 ? 8.477 -8.047 3.443 1 98.75 91 SER A N 1
ATOM 690 C CA . SER A 1 91 ? 8.086 -7.637 2.102 1 98.75 91 SER A CA 1
ATOM 691 C C . SER A 1 91 ? 9.266 -7.055 1.334 1 98.75 91 SER A C 1
ATOM 693 O O . SER A 1 91 ? 9.469 -7.367 0.158 1 98.75 91 SER A O 1
ATOM 695 N N . ILE A 1 92 ? 10.047 -6.227 2.021 1 98.81 92 ILE A N 1
ATOM 696 C CA . ILE A 1 92 ? 11.219 -5.629 1.396 1 98.81 92 ILE A CA 1
ATOM 697 C C . ILE A 1 92 ? 12.227 -6.723 1.037 1 98.81 92 ILE A C 1
ATOM 699 O O . ILE A 1 92 ? 12.781 -6.727 -0.063 1 98.81 92 ILE A O 1
ATOM 703 N N . GLU A 1 93 ? 12.484 -7.664 1.926 1 98.31 93 GLU A N 1
ATOM 704 C CA . GLU A 1 93 ? 13.414 -8.758 1.665 1 98.31 93 GLU A CA 1
ATOM 705 C C . GLU A 1 93 ? 12.984 -9.562 0.441 1 98.31 93 GLU A C 1
ATOM 707 O O . GLU A 1 93 ? 13.828 -9.969 -0.368 1 98.31 93 GLU A O 1
ATOM 712 N N . TYR A 1 94 ? 11.727 -9.758 0.372 1 97.75 94 TYR A N 1
ATOM 713 C CA . TYR A 1 94 ? 11.234 -10.492 -0.789 1 97.75 94 TYR A CA 1
ATOM 714 C C . TYR A 1 94 ? 11.547 -9.742 -2.078 1 97.75 94 TYR A C 1
ATOM 716 O O . TYR A 1 94 ? 12.055 -10.328 -3.037 1 97.75 94 TYR A O 1
ATOM 724 N N . ALA A 1 95 ? 11.234 -8.461 -2.133 1 98.06 95 ALA A N 1
ATOM 725 C CA . ALA A 1 95 ? 11.438 -7.656 -3.336 1 98.06 95 ALA A CA 1
ATOM 726 C C . ALA A 1 95 ? 12.922 -7.59 -3.705 1 98.06 95 ALA A C 1
ATOM 728 O O . ALA A 1 95 ? 13.281 -7.781 -4.867 1 98.06 95 ALA A O 1
ATOM 729 N N . VAL A 1 96 ? 13.742 -7.371 -2.719 1 97.31 96 VAL A N 1
ATOM 730 C CA . VAL A 1 96 ? 15.172 -7.191 -2.941 1 97.31 96 VAL A CA 1
ATOM 731 C C . VAL A 1 96 ? 15.82 -8.539 -3.229 1 97.31 96 VAL A C 1
ATOM 733 O O . VAL A 1 96 ? 16.625 -8.664 -4.148 1 97.31 96 VAL A O 1
ATOM 736 N N . GLY A 1 97 ? 15.477 -9.57 -2.502 1 94.75 97 GLY A N 1
ATOM 737 C CA . GLY A 1 97 ? 16.125 -10.867 -2.609 1 94.75 97 GLY A CA 1
ATOM 738 C C . GLY A 1 97 ? 15.562 -11.727 -3.729 1 94.75 97 GLY A C 1
ATOM 739 O O . GLY A 1 97 ? 16.312 -12.383 -4.449 1 94.75 97 GLY A O 1
ATOM 740 N N . HIS A 1 98 ? 14.266 -11.734 -3.9 1 93.88 98 HIS A N 1
ATOM 741 C CA . HIS A 1 98 ? 13.617 -12.648 -4.836 1 93.88 98 HIS A CA 1
ATOM 742 C C . HIS A 1 98 ? 13.32 -11.953 -6.16 1 93.88 98 HIS A C 1
ATOM 744 O O . HIS A 1 98 ? 13.406 -12.57 -7.227 1 93.88 98 HIS A O 1
ATOM 750 N N . LEU A 1 99 ? 12.938 -10.711 -6.094 1 96.81 99 LEU A N 1
ATOM 751 C CA . LEU A 1 99 ? 12.609 -9.992 -7.32 1 96.81 99 LEU A CA 1
ATOM 752 C C . LEU A 1 99 ? 13.805 -9.188 -7.82 1 96.81 99 LEU A C 1
ATOM 754 O O . LEU A 1 99 ? 13.75 -8.602 -8.906 1 96.81 99 LEU A O 1
ATOM 758 N N . ASN A 1 100 ? 14.875 -9.047 -7.039 1 96.44 100 ASN A N 1
ATOM 759 C CA . ASN A 1 100 ? 16.156 -8.43 -7.406 1 96.44 100 ASN A CA 1
ATOM 760 C C . ASN A 1 100 ? 15.992 -6.934 -7.652 1 96.44 100 ASN A C 1
ATOM 762 O O . ASN A 1 100 ? 16.594 -6.387 -8.586 1 96.44 100 ASN A O 1
ATOM 766 N N . THR A 1 101 ? 15.125 -6.32 -6.91 1 97.75 101 THR A N 1
ATOM 767 C CA . THR A 1 101 ? 14.992 -4.871 -7.004 1 97.75 101 THR A CA 1
ATOM 768 C C . THR A 1 101 ? 16.188 -4.176 -6.371 1 97.75 101 THR A C 1
ATOM 770 O O . THR A 1 101 ? 16.578 -4.496 -5.246 1 97.75 101 THR A O 1
ATOM 773 N N . ALA A 1 102 ? 16.719 -3.166 -7.047 1 97.56 102 ALA A N 1
ATOM 774 C CA . ALA A 1 102 ? 18 -2.584 -6.625 1 97.56 102 ALA A CA 1
ATOM 775 C C . ALA A 1 102 ? 17.781 -1.265 -5.891 1 97.56 102 ALA A C 1
ATOM 777 O O . ALA A 1 102 ? 18.703 -0.726 -5.281 1 97.56 102 ALA A O 1
ATOM 778 N N . VAL A 1 103 ? 16.547 -0.71 -5.914 1 98.56 103 VAL A N 1
ATOM 779 C CA . VAL A 1 103 ? 16.266 0.568 -5.27 1 98.56 103 VAL A CA 1
ATOM 780 C C . VAL A 1 103 ? 15.109 0.407 -4.285 1 98.56 103 VAL A C 1
ATOM 782 O O . VAL A 1 103 ? 14.039 -0.088 -4.652 1 98.56 103 VAL A O 1
ATOM 785 N N . VAL A 1 104 ? 15.367 0.712 -3.043 1 98.81 104 VAL A N 1
ATOM 786 C CA . VAL A 1 104 ? 14.367 0.781 -1.98 1 98.81 104 VAL A CA 1
ATOM 787 C C . VAL A 1 104 ? 14.156 2.234 -1.563 1 98.81 104 VAL A C 1
ATOM 789 O O . VAL A 1 104 ? 15.062 2.875 -1.037 1 98.81 104 VAL A O 1
ATOM 792 N N . LEU A 1 105 ? 12.961 2.74 -1.833 1 98.88 105 LEU A N 1
ATOM 793 C CA . LEU A 1 105 ? 12.641 4.137 -1.575 1 98.88 105 LEU A CA 1
ATOM 794 C C . LEU A 1 105 ? 11.672 4.266 -0.399 1 98.88 105 LEU A C 1
ATOM 796 O O . LEU A 1 105 ? 10.57 3.715 -0.433 1 98.88 105 LEU A O 1
ATOM 800 N N . VAL A 1 106 ? 12.086 4.922 0.661 1 98.94 106 VAL A N 1
ATOM 801 C CA . VAL A 1 106 ? 11.195 5.301 1.75 1 98.94 106 VAL A CA 1
ATOM 802 C C . VAL A 1 106 ? 10.656 6.711 1.514 1 98.94 106 VAL A C 1
ATOM 804 O O . VAL A 1 106 ? 11.406 7.684 1.558 1 98.94 106 VAL A O 1
ATOM 807 N N . MET A 1 107 ? 9.328 6.75 1.283 1 98.94 107 MET A N 1
ATOM 808 C CA . MET A 1 107 ? 8.719 8.031 0.933 1 98.94 107 MET A CA 1
ATOM 809 C C . MET A 1 107 ? 7.738 8.484 2.01 1 98.94 107 MET A C 1
ATOM 811 O O . MET A 1 107 ? 6.66 7.902 2.156 1 98.94 107 MET A O 1
ATOM 815 N N . GLY A 1 108 ? 8.18 9.477 2.857 1 98.88 108 GLY A N 1
ATOM 816 C CA . GLY A 1 108 ? 7.23 10.188 3.695 1 98.88 108 GLY A CA 1
ATOM 817 C C . GLY A 1 108 ? 6.461 11.258 2.947 1 98.88 108 GLY A C 1
ATOM 818 O O . GLY A 1 108 ? 6.566 11.367 1.723 1 98.88 108 GLY A O 1
ATOM 819 N N . HIS A 1 109 ? 5.648 12.008 3.652 1 98.94 109 HIS A N 1
ATOM 820 C CA . HIS A 1 109 ? 4.906 13.055 2.951 1 98.94 109 HIS A CA 1
ATOM 821 C C . HIS A 1 109 ? 4.586 14.219 3.881 1 98.94 109 HIS A C 1
ATOM 823 O O . HIS A 1 109 ? 4.574 14.055 5.105 1 98.94 109 HIS A O 1
ATOM 829 N N . SER A 1 110 ? 4.375 15.344 3.303 1 98.62 110 SER A N 1
ATOM 830 C CA . SER A 1 110 ? 3.975 16.531 4.059 1 98.62 110 SER A CA 1
ATOM 831 C C . SER A 1 110 ? 2.576 16.359 4.645 1 98.62 110 SER A C 1
ATOM 833 O O . SER A 1 110 ? 1.753 15.625 4.102 1 98.62 110 SER A O 1
ATOM 835 N N . HIS A 1 111 ? 2.314 16.984 5.836 1 97.5 111 HIS A N 1
ATOM 836 C CA . HIS A 1 111 ? 1.022 16.953 6.516 1 97.5 111 HIS A CA 1
ATOM 837 C C . HIS A 1 111 ? 0.622 15.516 6.871 1 97.5 111 HIS A C 1
ATOM 839 O O . HIS A 1 111 ? -0.528 15.125 6.672 1 97.5 111 HIS A O 1
ATOM 845 N N . CYS A 1 112 ? 1.587 14.82 7.324 1 98.12 112 CYS A N 1
ATOM 846 C CA . CYS A 1 112 ? 1.307 13.438 7.691 1 98.12 112 CYS A CA 1
ATOM 847 C C . CYS A 1 112 ? 0.549 13.367 9.016 1 98.12 112 CYS A C 1
ATOM 849 O O . CYS A 1 112 ? 1.084 13.742 10.062 1 98.12 112 CYS A O 1
ATOM 851 N N . GLY A 1 113 ? -0.634 12.828 8.984 1 95.75 113 GLY A N 1
ATOM 852 C CA . GLY A 1 113 ? -1.474 12.734 10.164 1 95.75 113 GLY A CA 1
ATOM 853 C C . GLY A 1 113 ? -0.874 11.859 11.25 1 95.75 113 GLY A C 1
ATOM 854 O O . GLY A 1 113 ? -1.037 12.141 12.438 1 95.75 113 GLY A O 1
ATOM 855 N N . ALA A 1 114 ? -0.236 10.766 10.906 1 97.06 114 ALA A N 1
ATOM 856 C CA . ALA A 1 114 ? 0.387 9.883 11.891 1 97.06 114 ALA A CA 1
ATOM 857 C C . ALA A 1 114 ? 1.479 10.609 12.672 1 97.06 114 ALA A C 1
ATOM 859 O O . ALA A 1 114 ? 1.584 10.461 13.891 1 97.06 114 ALA A O 1
ATOM 860 N N . VAL A 1 115 ? 2.299 11.359 11.945 1 97.94 115 VAL A N 1
ATOM 861 C CA . VAL A 1 115 ? 3.371 12.109 12.594 1 97.94 115 VAL A CA 1
ATOM 862 C C . VAL A 1 115 ? 2.779 13.195 13.492 1 97.94 115 VAL A C 1
ATOM 864 O O . VAL A 1 115 ? 3.223 13.383 14.625 1 97.94 115 VAL A O 1
ATOM 867 N N . ALA A 1 116 ? 1.748 13.898 12.945 1 95.69 116 ALA A N 1
ATOM 868 C CA . ALA A 1 116 ? 1.074 14.906 13.758 1 95.69 116 ALA A CA 1
ATOM 869 C C . ALA A 1 116 ? 0.504 14.297 15.031 1 95.69 116 ALA A C 1
ATOM 871 O O . ALA A 1 116 ? 0.643 14.867 16.125 1 95.69 116 ALA A O 1
ATOM 872 N N . ALA A 1 117 ? -0.124 13.18 14.945 1 95 117 ALA A N 1
ATOM 873 C CA . ALA A 1 117 ? -0.696 12.492 16.094 1 95 117 ALA A CA 1
ATOM 874 C C . ALA A 1 117 ? 0.392 12.078 17.078 1 95 117 ALA A C 1
ATOM 876 O O . ALA A 1 117 ? 0.189 12.133 18.297 1 95 117 ALA A O 1
ATOM 877 N N . ALA A 1 118 ? 1.489 11.609 16.547 1 96.69 118 ALA A N 1
ATOM 878 C CA . ALA A 1 118 ? 2.605 11.211 17.406 1 96.69 118 ALA A CA 1
ATOM 879 C C . ALA A 1 118 ? 3.123 12.398 18.203 1 96.69 118 ALA A C 1
ATOM 881 O O . ALA A 1 118 ? 3.488 12.25 19.375 1 96.69 118 ALA A O 1
ATOM 882 N N . ILE A 1 119 ? 3.213 13.586 17.594 1 95.94 119 ILE A N 1
ATOM 883 C CA . ILE A 1 119 ? 3.652 14.805 18.281 1 95.94 119 ILE A CA 1
ATOM 884 C C . ILE A 1 119 ? 2.684 15.141 19.406 1 95.94 119 ILE A C 1
ATOM 886 O O . ILE A 1 119 ? 3.107 15.484 20.516 1 95.94 119 ILE A O 1
ATOM 890 N N . GLU A 1 120 ? 1.429 14.945 19.125 1 92.62 120 GLU A N 1
ATOM 891 C CA . GLU A 1 120 ? 0.399 15.281 20.109 1 92.62 120 GLU A CA 1
ATOM 892 C C . GLU A 1 120 ? 0.363 14.258 21.25 1 92.62 120 GLU A C 1
ATOM 894 O O . GLU A 1 120 ? -0.061 14.57 22.359 1 92.62 120 GLU A O 1
ATOM 899 N N . GLY A 1 121 ? 0.84 13.086 20.969 1 85.62 121 GLY A N 1
ATOM 900 C CA . GLY A 1 121 ? 0.962 12.055 21.984 1 85.62 121 GLY A CA 1
ATOM 901 C C . GLY A 1 121 ? -0.356 11.383 22.312 1 85.62 121 GLY A C 1
ATOM 902 O O . GLY A 1 121 ? -0.513 10.797 23.391 1 85.62 121 GLY A O 1
ATOM 903 N N . HIS A 1 122 ? -1.248 11.461 21.516 1 79.19 122 HIS A N 1
ATOM 904 C CA . HIS A 1 122 ? -2.566 10.875 21.734 1 79.19 122 HIS A CA 1
ATOM 905 C C . HIS A 1 122 ? -2.836 9.734 20.766 1 79.19 122 HIS A C 1
ATOM 907 O O . HIS A 1 122 ? -2.615 9.875 19.547 1 79.19 122 HIS A O 1
ATOM 913 N N . GLY A 1 123 ? -2.996 8.492 21.266 1 81.75 123 GLY A N 1
ATOM 914 C CA . GLY A 1 123 ? -3.455 7.375 20.453 1 81.75 123 GLY A CA 1
ATOM 915 C C . GLY A 1 123 ? -4.246 6.348 21.25 1 81.75 123 GLY A C 1
ATOM 916 O O . GLY A 1 123 ? -4.258 6.383 22.469 1 81.75 123 GLY A O 1
ATOM 917 N N . GLU A 1 124 ? -5.074 5.684 20.516 1 87.88 124 GLU A N 1
ATOM 918 C CA . GLU A 1 124 ? -5.84 4.602 21.125 1 87.88 124 GLU A CA 1
ATOM 919 C C . GLU A 1 124 ? -5.75 3.326 20.297 1 87.88 124 GLU A C 1
ATOM 921 O O . GLU A 1 124 ? -5.41 3.373 19.109 1 87.88 124 GLU A O 1
ATOM 926 N N . GLY A 1 125 ? -5.957 2.236 21 1 94.06 125 GLY A N 1
ATOM 927 C CA . GLY A 1 125 ? -5.996 0.964 20.297 1 94.06 125 GLY A CA 1
ATOM 928 C C . GLY A 1 125 ? -4.723 0.669 19.531 1 94.06 125 GLY A C 1
ATOM 929 O O . GLY A 1 125 ? -3.619 0.864 20.047 1 94.06 125 GLY A O 1
ATOM 930 N N . TYR A 1 126 ? -4.883 0.178 18.328 1 97.06 126 TYR A N 1
ATOM 931 C CA . TYR A 1 126 ? -3.732 -0.253 17.547 1 97.06 126 TYR A CA 1
ATOM 932 C C . TYR A 1 126 ? -3.039 0.938 16.891 1 97.06 126 TYR A C 1
ATOM 934 O O . TYR A 1 126 ? -1.905 0.824 16.422 1 97.06 126 TYR A O 1
ATOM 942 N N . ILE A 1 127 ? -3.691 2.084 16.891 1 96.69 127 ILE A N 1
ATOM 943 C CA . ILE A 1 127 ? -3.043 3.303 16.406 1 96.69 127 ILE A CA 1
ATOM 944 C C . ILE A 1 127 ? -1.806 3.592 17.25 1 96.69 127 ILE A C 1
ATOM 946 O O . ILE A 1 127 ? -0.802 4.094 16.75 1 96.69 127 ILE A O 1
ATOM 950 N N . ASN A 1 128 ? -1.857 3.201 18.484 1 96.81 128 ASN A N 1
ATOM 951 C CA . ASN A 1 128 ? -0.742 3.428 19.391 1 96.81 128 ASN A CA 1
ATOM 952 C C . ASN A 1 128 ? 0.521 2.711 18.922 1 96.81 128 ASN A C 1
ATOM 954 O O . ASN A 1 128 ? 1.634 3.182 19.156 1 96.81 128 ASN A O 1
ATOM 958 N N . ALA A 1 129 ? 0.34 1.573 18.266 1 97.19 129 ALA A N 1
ATOM 959 C CA . ALA A 1 129 ? 1.509 0.864 17.75 1 97.19 129 ALA A CA 1
ATOM 960 C C . ALA A 1 129 ? 2.297 1.739 16.781 1 97.19 129 ALA A C 1
ATOM 962 O O . ALA A 1 129 ? 3.531 1.732 16.797 1 97.19 129 ALA A O 1
ATOM 963 N N . ILE A 1 130 ? 1.575 2.508 15.977 1 98.12 130 ILE A N 1
ATOM 964 C CA . ILE A 1 130 ? 2.189 3.408 15 1 98.12 130 ILE A CA 1
ATOM 965 C C . ILE A 1 130 ? 2.865 4.57 15.727 1 98.12 130 ILE A C 1
ATOM 967 O O . ILE A 1 130 ? 4.012 4.906 15.438 1 98.12 130 ILE A O 1
ATOM 971 N N . LEU A 1 131 ? 2.16 5.105 16.703 1 97.69 131 LEU A N 1
ATOM 972 C CA . 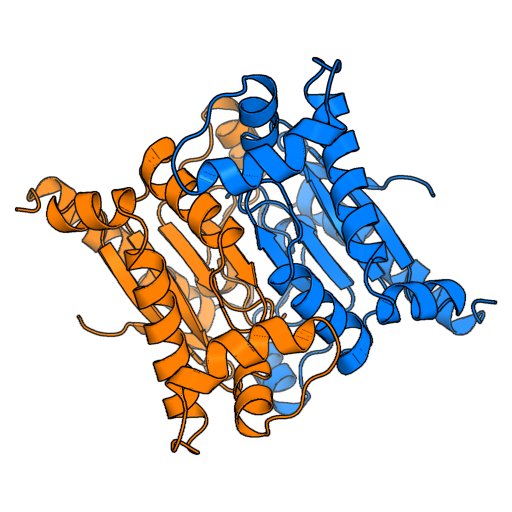LEU A 1 131 ? 2.691 6.25 17.422 1 97.69 131 LEU A CA 1
ATOM 973 C C . LEU A 1 131 ? 3.945 5.867 18.203 1 97.69 131 LEU A C 1
ATOM 975 O O . LEU A 1 131 ? 4.914 6.629 18.25 1 97.69 131 LEU A O 1
ATOM 979 N N . GLU A 1 132 ? 3.902 4.688 18.781 1 97.31 132 GLU A N 1
ATOM 980 C CA . GLU A 1 132 ? 5.023 4.215 19.594 1 97.31 132 GLU A CA 1
ATOM 981 C C . GLU A 1 132 ? 6.27 4 18.734 1 97.31 132 GLU A C 1
ATOM 983 O O . GLU A 1 132 ? 7.395 4.09 19.234 1 97.31 132 GLU A O 1
ATOM 988 N N . GLU A 1 133 ? 6.039 3.709 17.469 1 97.94 133 GLU A N 1
ATOM 989 C CA . GLU A 1 133 ? 7.152 3.561 16.531 1 97.94 133 GLU A CA 1
ATOM 990 C C . GLU A 1 133 ? 7.758 4.914 16.172 1 97.94 133 GLU A C 1
ATOM 992 O O . GLU A 1 133 ? 8.969 5.027 15.992 1 97.94 133 GLU A O 1
ATOM 997 N N . ILE A 1 134 ? 6.973 5.973 16.141 1 98.31 134 ILE A N 1
ATOM 998 C CA . ILE A 1 134 ? 7.383 7.277 15.625 1 98.31 134 ILE A CA 1
ATOM 999 C C . ILE A 1 134 ? 7.898 8.141 16.781 1 98.31 134 ILE A C 1
ATOM 1001 O O . ILE A 1 134 ? 8.891 8.859 16.625 1 98.31 134 ILE A O 1
ATOM 1005 N N . GLN A 1 135 ? 7.371 8.07 17.938 1 97.69 135 GLN A N 1
ATOM 1006 C CA . GLN A 1 135 ? 7.543 9.008 19.031 1 97.69 135 GLN A CA 1
ATOM 1007 C C . GLN A 1 135 ? 9 9.062 19.484 1 97.69 135 GLN A C 1
ATOM 1009 O O . GLN A 1 135 ? 9.547 10.141 19.719 1 97.69 135 GLN A O 1
ATOM 1014 N N . PRO A 1 136 ? 9.688 7.914 19.609 1 97.31 136 PRO A N 1
ATOM 1015 C CA . PRO A 1 136 ? 11.055 7.957 20.125 1 97.31 136 PRO A CA 1
ATOM 1016 C C . PRO A 1 136 ? 12 8.789 19.266 1 97.31 136 PRO A C 1
ATOM 1018 O O . PRO A 1 136 ? 12.984 9.336 19.766 1 97.31 136 PRO A O 1
ATOM 1021 N N . VAL A 1 137 ? 11.711 8.961 17.984 1 97.44 137 VAL A N 1
ATOM 1022 C CA . VAL A 1 137 ? 12.695 9.594 17.109 1 97.44 137 VAL A CA 1
ATOM 1023 C C . VAL A 1 137 ? 12.359 11.07 16.938 1 97.44 137 VAL A C 1
ATOM 1025 O O . VAL A 1 137 ? 13.141 11.836 16.359 1 97.44 137 VAL A O 1
ATOM 1028 N N . ILE A 1 138 ? 11.227 11.469 17.469 1 97.62 138 ILE A N 1
ATOM 1029 C CA . ILE A 1 138 ? 10.844 12.867 17.281 1 97.62 138 ILE A CA 1
ATOM 1030 C C . ILE A 1 138 ? 10.844 13.594 18.625 1 97.62 138 ILE A C 1
ATOM 1032 O O . ILE A 1 138 ? 10.344 14.711 18.719 1 97.62 138 ILE A O 1
ATOM 1036 N N . VAL A 1 139 ? 11.359 12.984 19.641 1 94.75 139 VAL A N 1
ATOM 1037 C CA . VAL A 1 139 ? 11.375 13.57 20.969 1 94.75 139 VAL A CA 1
ATOM 1038 C C . VAL A 1 139 ? 12.055 14.938 20.938 1 94.75 139 VAL A C 1
ATOM 1040 O O . VAL A 1 139 ? 13.164 15.07 20.422 1 94.75 139 VAL A O 1
ATOM 1043 N N . GLY A 1 140 ? 11.422 15.914 21.453 1 93.38 140 GLY A N 1
ATOM 1044 C CA . GLY A 1 140 ? 11.992 17.25 21.578 1 93.38 140 GLY A CA 1
ATOM 1045 C C . GLY A 1 140 ? 11.859 18.078 20.312 1 93.38 140 GLY A C 1
ATOM 1046 O O . GLY A 1 140 ? 12.289 19.234 20.281 1 93.38 140 GLY A O 1
ATOM 1047 N N . GLU A 1 141 ? 11.328 17.484 19.266 1 95.56 141 GLU A N 1
ATOM 1048 C CA . GLU A 1 141 ? 11.109 18.188 18 1 95.56 141 GLU A CA 1
ATOM 1049 C C . GLU A 1 141 ? 9.625 18.484 17.781 1 95.56 141 GLU A C 1
ATOM 1051 O O . GLU A 1 141 ? 8.789 17.578 17.844 1 95.56 141 GLU A O 1
ATOM 1056 N N . THR A 1 142 ? 9.312 19.797 17.562 1 92 142 THR A N 1
ATOM 1057 C CA . THR A 1 142 ? 7.902 20.141 17.438 1 92 142 THR A CA 1
ATOM 1058 C C . THR A 1 142 ? 7.582 20.594 16.016 1 92 142 THR A C 1
ATOM 1060 O O . THR A 1 142 ? 6.41 20.703 15.648 1 92 142 THR A O 1
ATOM 1063 N N . ASN A 1 143 ? 8.602 20.828 15.219 1 96.75 143 ASN A N 1
ATOM 1064 C CA . ASN A 1 143 ? 8.375 21.125 13.805 1 96.75 143 ASN A CA 1
ATOM 1065 C C . ASN A 1 143 ? 7.902 19.891 13.047 1 96.75 143 ASN A C 1
ATOM 1067 O O . ASN A 1 143 ? 8.664 18.938 12.867 1 96.75 143 ASN A O 1
ATOM 1071 N N . VAL A 1 144 ? 6.691 19.922 12.578 1 96.88 144 VAL A N 1
ATOM 1072 C CA . VAL A 1 144 ? 6.055 18.766 11.969 1 96.88 144 VAL A CA 1
ATOM 1073 C C . VAL A 1 144 ? 6.863 18.297 10.766 1 96.88 144 VAL A C 1
ATOM 1075 O O . VAL A 1 144 ? 7.066 17.094 10.57 1 96.88 144 VAL A O 1
ATOM 1078 N N . GLY A 1 145 ? 7.285 19.234 9.922 1 97.94 145 GLY A N 1
ATOM 1079 C CA . GLY A 1 145 ? 8.094 18.875 8.766 1 97.94 145 GLY A CA 1
ATOM 1080 C C . GLY A 1 145 ? 9.367 18.141 9.125 1 97.94 145 GLY A C 1
ATOM 1081 O O . GLY A 1 145 ? 9.742 17.172 8.453 1 97.94 145 GLY A O 1
ATOM 1082 N N . LYS A 1 146 ? 10.023 18.641 10.141 1 98.31 146 LYS A N 1
ATOM 1083 C CA . LYS A 1 146 ? 11.234 17.969 10.609 1 98.31 146 LYS A CA 1
ATOM 1084 C C . LYS A 1 146 ? 10.906 16.578 11.172 1 98.31 146 LYS A C 1
ATOM 1086 O O . LYS A 1 146 ? 11.664 15.633 10.961 1 98.31 146 LYS A O 1
ATOM 1091 N N . CYS A 1 147 ? 9.852 16.484 11.93 1 98.75 147 CYS A N 1
ATOM 1092 C CA . CYS A 1 147 ? 9.438 15.195 12.484 1 98.75 147 CYS A CA 1
ATOM 1093 C C . CYS A 1 147 ? 9.133 14.195 11.375 1 98.75 147 CYS A C 1
ATOM 1095 O O . CYS A 1 147 ? 9.438 13.008 11.508 1 98.75 147 CYS A O 1
ATOM 1097 N N . GLU A 1 148 ? 8.531 14.688 10.281 1 98.81 148 GLU A N 1
ATOM 1098 C CA . GLU A 1 148 ? 8.273 13.836 9.125 1 98.81 148 GLU A CA 1
ATOM 1099 C C . GLU A 1 148 ? 9.578 13.281 8.547 1 98.81 148 GLU A C 1
ATOM 1101 O O . GLU A 1 148 ? 9.656 12.102 8.203 1 98.81 148 GLU A O 1
ATOM 1106 N N . ASN A 1 149 ? 10.602 14.109 8.461 1 98.75 149 ASN A N 1
ATOM 1107 C CA . ASN A 1 149 ? 11.898 13.672 7.961 1 98.75 149 ASN A CA 1
ATOM 1108 C C . ASN A 1 149 ? 12.555 12.664 8.898 1 98.75 149 ASN A C 1
ATOM 1110 O O . ASN A 1 149 ? 13.148 11.68 8.445 1 98.75 149 ASN A O 1
ATOM 1114 N N . LEU A 1 150 ? 12.445 12.914 10.18 1 98.75 150 LEU A N 1
ATOM 1115 C CA . LEU A 1 150 ? 12.992 12 11.164 1 98.75 150 LEU A CA 1
ATOM 1116 C C . LEU A 1 150 ? 12.312 10.641 11.094 1 98.75 150 LEU A C 1
ATOM 1118 O O . LEU A 1 150 ? 12.953 9.602 11.289 1 98.75 150 LEU A O 1
ATOM 1122 N N . ASN A 1 151 ? 11.023 10.648 10.836 1 98.81 151 ASN A N 1
ATOM 1123 C CA . ASN A 1 151 ? 10.289 9.398 10.68 1 98.81 151 ASN A CA 1
ATOM 1124 C C . ASN A 1 151 ? 10.758 8.625 9.461 1 98.81 151 ASN A C 1
ATOM 1126 O O . ASN A 1 151 ? 10.82 7.391 9.484 1 98.81 151 ASN A O 1
ATOM 1130 N N . ILE A 1 152 ? 11.055 9.344 8.352 1 98.88 152 ILE A N 1
ATOM 1131 C CA . ILE A 1 152 ? 11.625 8.703 7.164 1 98.88 152 ILE A CA 1
ATOM 1132 C C . ILE A 1 152 ? 12.953 8.039 7.527 1 98.88 152 ILE A C 1
ATOM 1134 O O . ILE A 1 152 ? 13.188 6.879 7.18 1 98.88 152 ILE A O 1
ATOM 1138 N N . GLU A 1 153 ? 13.758 8.711 8.258 1 98.56 153 GLU A N 1
ATOM 1139 C CA . GLU A 1 153 ? 15.047 8.18 8.688 1 98.56 153 GLU A CA 1
ATOM 1140 C C . GLU A 1 153 ? 14.875 6.961 9.578 1 98.56 153 GLU A C 1
ATOM 1142 O O . GLU A 1 153 ? 15.648 6.008 9.5 1 98.56 153 GLU A O 1
ATOM 1147 N N . ASN A 1 154 ? 13.922 7.059 10.438 1 98.75 154 ASN A N 1
ATOM 1148 C CA . ASN A 1 154 ? 13.641 5.922 11.312 1 98.75 154 ASN A CA 1
ATOM 1149 C C . ASN A 1 154 ? 13.281 4.676 10.508 1 98.75 154 ASN A C 1
ATOM 1151 O O . ASN A 1 154 ? 13.727 3.574 10.828 1 98.75 154 ASN A O 1
ATOM 1155 N N . SER A 1 155 ? 12.406 4.832 9.492 1 98.81 155 SER A N 1
ATOM 1156 C CA . SER A 1 155 ? 12.047 3.719 8.617 1 98.81 155 SER A CA 1
ATOM 1157 C C . SER A 1 155 ? 13.281 3.137 7.93 1 98.81 155 SER A C 1
ATOM 1159 O O . SER A 1 155 ? 13.414 1.917 7.812 1 98.81 155 SER A O 1
ATOM 1161 N N . ILE A 1 156 ? 14.188 3.988 7.477 1 98.62 156 ILE A N 1
ATOM 1162 C CA . ILE A 1 156 ? 15.422 3.533 6.84 1 98.62 156 ILE A CA 1
ATOM 1163 C C . ILE A 1 156 ? 16.25 2.742 7.844 1 98.62 156 ILE A C 1
ATOM 1165 O O . ILE A 1 156 ? 16.781 1.679 7.516 1 98.62 156 ILE A O 1
ATOM 1169 N N . LYS A 1 157 ? 16.359 3.24 9.062 1 98.25 157 LYS A N 1
ATOM 1170 C CA . LYS A 1 157 ? 17.109 2.535 10.102 1 98.25 157 LYS A CA 1
ATOM 1171 C C . LYS A 1 157 ? 16.531 1.146 10.352 1 98.25 157 LYS A C 1
ATOM 1173 O O . LYS A 1 157 ? 17.266 0.189 10.586 1 98.25 157 LYS A O 1
ATOM 1178 N N . ARG A 1 158 ? 15.211 1.058 10.336 1 98.31 158 ARG A N 1
ATOM 1179 C CA . ARG A 1 158 ? 14.562 -0.235 10.508 1 98.31 158 ARG A CA 1
ATOM 1180 C C . ARG A 1 158 ? 14.938 -1.195 9.391 1 98.31 158 ARG A C 1
ATOM 1182 O O . ARG A 1 158 ? 15.164 -2.383 9.633 1 98.31 158 ARG A O 1
ATOM 1189 N N . ILE A 1 159 ? 14.961 -0.696 8.172 1 98.56 159 ILE A N 1
ATOM 1190 C CA . ILE A 1 159 ? 15.312 -1.514 7.016 1 98.56 159 ILE A CA 1
ATOM 1191 C C . ILE A 1 159 ? 16.719 -2.072 7.188 1 98.56 159 ILE A C 1
ATOM 1193 O O . ILE A 1 159 ? 16.984 -3.234 6.859 1 98.56 159 ILE A O 1
ATOM 1197 N N . LEU A 1 160 ? 17.578 -1.307 7.773 1 97.44 160 LEU A N 1
ATOM 1198 C CA . LEU A 1 160 ? 18.984 -1.67 7.922 1 97.44 160 LEU A CA 1
ATOM 1199 C C . LEU A 1 160 ? 19.172 -2.695 9.031 1 97.44 160 LEU A C 1
ATOM 1201 O O . LEU A 1 160 ? 20.266 -3.223 9.227 1 97.44 160 LEU A O 1
ATOM 1205 N N . GLN A 1 161 ? 18.094 -3.084 9.688 1 96.12 161 GLN A N 1
ATOM 1206 C CA . GLN A 1 161 ? 18.141 -4.156 10.68 1 96.12 161 GLN A CA 1
ATOM 1207 C C . GLN A 1 161 ? 18.141 -5.527 10 1 96.12 161 GLN A C 1
ATOM 1209 O O . GLN A 1 161 ? 18.453 -6.535 10.633 1 96.12 161 GLN A O 1
ATOM 1214 N N . SER A 1 162 ? 17.703 -5.578 8.766 1 97.25 162 SER A N 1
ATOM 1215 C CA . SER A 1 162 ? 17.812 -6.812 7.996 1 97.25 162 SER A CA 1
ATOM 1216 C C . SER A 1 162 ? 19.25 -7.074 7.555 1 97.25 162 SER A C 1
ATOM 1218 O O . SER A 1 162 ? 19.797 -6.324 6.75 1 97.25 162 SER A O 1
ATOM 1220 N N . GLU A 1 163 ? 19.812 -8.148 7.988 1 96.62 163 GLU A N 1
ATOM 1221 C CA . GLU A 1 163 ? 21.188 -8.492 7.625 1 96.62 163 GLU A CA 1
ATOM 1222 C C . GLU A 1 163 ? 21.328 -8.703 6.117 1 96.62 163 GLU A C 1
ATOM 1224 O O . GLU A 1 163 ? 22.344 -8.336 5.523 1 96.62 163 GLU A O 1
ATOM 1229 N N . MET A 1 164 ? 20.312 -9.289 5.605 1 96.44 164 MET A N 1
ATOM 1230 C CA . MET A 1 164 ? 20.328 -9.531 4.164 1 96.44 164 MET A CA 1
ATOM 1231 C C . MET A 1 164 ? 20.438 -8.211 3.396 1 96.44 164 MET A C 1
ATOM 1233 O O . MET A 1 164 ? 21.281 -8.07 2.52 1 96.44 164 MET A O 1
ATOM 1237 N N . ILE A 1 165 ? 19.609 -7.238 3.764 1 97.38 165 ILE A N 1
ATOM 1238 C CA . ILE A 1 165 ? 19.578 -5.965 3.053 1 97.38 165 ILE A CA 1
ATOM 1239 C C . ILE A 1 165 ? 20.875 -5.203 3.291 1 97.38 165 ILE A C 1
ATOM 1241 O O . ILE A 1 165 ? 21.453 -4.637 2.359 1 97.38 165 ILE A O 1
ATOM 1245 N N . LYS A 1 166 ? 21.328 -5.215 4.496 1 96.69 166 LYS A N 1
ATOM 1246 C CA . LYS A 1 166 ? 22.578 -4.551 4.832 1 96.69 166 LYS A CA 1
ATOM 1247 C C . LYS A 1 166 ? 23.734 -5.094 3.988 1 96.69 166 LYS A C 1
ATOM 1249 O O . LYS A 1 166 ? 24.547 -4.328 3.484 1 96.69 166 LYS A O 1
ATOM 1254 N N . THR A 1 167 ? 23.812 -6.402 3.879 1 96.81 167 THR A N 1
ATOM 1255 C CA . THR A 1 167 ? 24.859 -7.055 3.102 1 96.81 167 THR A CA 1
ATOM 1256 C C . THR A 1 167 ? 24.781 -6.637 1.635 1 96.81 167 THR A C 1
ATOM 1258 O O . THR A 1 167 ? 25.797 -6.312 1.022 1 96.81 167 THR A O 1
ATOM 1261 N N . MET A 1 168 ? 23.609 -6.617 1.16 1 96.31 168 MET A N 1
ATOM 1262 C CA . MET A 1 168 ? 23.422 -6.277 -0.248 1 96.31 168 MET A CA 1
ATOM 1263 C C . MET A 1 168 ? 23.766 -4.816 -0.508 1 96.31 168 MET A C 1
ATOM 1265 O O . MET A 1 168 ? 24.281 -4.473 -1.58 1 96.31 168 MET A O 1
ATOM 1269 N N . ILE A 1 169 ? 23.484 -3.938 0.437 1 96.25 169 ILE A N 1
ATOM 1270 C CA . ILE A 1 169 ? 23.906 -2.543 0.346 1 96.25 169 ILE A CA 1
ATOM 1271 C C . ILE A 1 169 ? 25.422 -2.461 0.325 1 96.25 169 ILE A C 1
ATOM 1273 O O . ILE A 1 169 ? 26 -1.763 -0.51 1 96.25 169 ILE A O 1
ATOM 1277 N N . GLY A 1 170 ? 26.047 -3.158 1.229 1 95.44 170 GLY A N 1
ATOM 1278 C CA . GLY A 1 170 ? 27.5 -3.172 1.304 1 95.44 170 GLY A CA 1
ATOM 1279 C C . GLY A 1 170 ? 28.156 -3.672 0.031 1 95.44 170 GLY A C 1
ATOM 1280 O O . GLY A 1 170 ? 29.25 -3.223 -0.327 1 95.44 170 GLY A O 1
ATOM 1281 N N . GLU A 1 171 ? 27.469 -4.539 -0.664 1 95.62 171 GLU A N 1
ATOM 1282 C CA . GLU A 1 171 ? 27.984 -5.117 -1.902 1 95.62 171 GLU A CA 1
ATOM 1283 C C . GLU A 1 171 ? 27.641 -4.242 -3.104 1 95.62 171 GLU A C 1
ATOM 1285 O O . GLU A 1 171 ? 28 -4.566 -4.238 1 95.62 171 GLU A O 1
ATOM 1290 N N . GLY A 1 172 ? 26.922 -3.23 -2.824 1 95.06 172 GLY A N 1
ATOM 1291 C CA . GLY A 1 172 ? 26.578 -2.299 -3.887 1 95.06 172 GLY A CA 1
ATOM 1292 C C . GLY A 1 172 ? 25.453 -2.789 -4.762 1 95.06 172 GLY A C 1
ATOM 1293 O O . GLY A 1 172 ? 25.266 -2.307 -5.883 1 95.06 172 GLY A O 1
ATOM 1294 N N . GLN A 1 173 ? 24.656 -3.711 -4.238 1 95.69 173 GLN A N 1
ATOM 1295 C CA . GLN A 1 173 ? 23.594 -4.324 -5.02 1 95.69 173 GLN A CA 1
ATOM 1296 C C . GLN A 1 173 ? 22.266 -3.584 -4.824 1 95.69 173 GLN A C 1
ATOM 1298 O O . GLN A 1 173 ? 21.391 -3.631 -5.691 1 95.69 173 GLN A O 1
ATOM 1303 N N . VAL A 1 174 ? 22.172 -2.945 -3.678 1 97.44 174 VAL A N 1
ATOM 1304 C CA . VAL A 1 174 ? 20.922 -2.27 -3.328 1 97.44 174 VAL A CA 1
ATOM 1305 C C . VAL A 1 174 ? 21.234 -0.878 -2.775 1 97.44 174 VAL A C 1
ATOM 1307 O O . VAL A 1 174 ? 22.234 -0.686 -2.08 1 97.44 174 VAL A O 1
ATOM 1310 N N . LYS A 1 175 ? 20.438 0.084 -3.143 1 97.81 175 LYS A N 1
ATOM 1311 C CA . LYS A 1 175 ? 20.469 1.415 -2.543 1 97.81 175 LYS A CA 1
ATOM 1312 C C . LYS A 1 175 ? 19.141 1.731 -1.845 1 97.81 175 LYS A C 1
ATOM 1314 O O . LYS A 1 175 ? 18.062 1.535 -2.418 1 97.81 175 LYS A O 1
ATOM 1319 N N . VAL A 1 176 ? 19.219 2.129 -0.624 1 98.31 176 VAL A N 1
ATOM 1320 C CA . VAL A 1 176 ? 18.078 2.604 0.141 1 98.31 176 VAL A CA 1
ATOM 1321 C C . VAL A 1 176 ? 18.094 4.129 0.219 1 98.31 176 VAL A C 1
ATOM 1323 O O . VAL A 1 176 ? 19.109 4.719 0.613 1 98.31 176 VAL A O 1
ATOM 1326 N N . LEU A 1 177 ? 16.953 4.758 -0.188 1 98 177 LEU A N 1
ATOM 1327 C CA . LEU A 1 177 ? 16.859 6.211 -0.231 1 98 177 LEU A CA 1
ATOM 1328 C C . LEU A 1 177 ? 15.602 6.691 0.495 1 98 177 LEU A C 1
ATOM 1330 O O . LEU A 1 177 ? 14.594 5.988 0.529 1 98 177 LEU A O 1
ATOM 1334 N N . GLY A 1 178 ? 15.781 7.871 1.066 1 98.75 178 GLY A N 1
ATOM 1335 C CA . GLY A 1 178 ? 14.617 8.578 1.586 1 98.75 178 GLY A CA 1
ATOM 1336 C C . GLY A 1 178 ? 14.148 9.703 0.68 1 98.75 178 GLY A C 1
ATOM 1337 O O . GLY A 1 178 ? 14.953 10.297 -0.049 1 98.75 178 GLY A O 1
ATOM 1338 N N . CYS A 1 179 ? 12.883 9.953 0.682 1 98.88 179 CYS A N 1
ATOM 1339 C CA . CYS A 1 179 ? 12.328 11.109 -0.019 1 98.88 179 CYS A CA 1
ATOM 1340 C C . CYS A 1 179 ? 11.047 11.594 0.649 1 98.88 179 CYS A C 1
ATOM 1342 O O . CYS A 1 179 ? 10.523 10.93 1.549 1 98.88 179 CYS A O 1
ATOM 1344 N N . LYS A 1 180 ? 10.68 12.781 0.254 1 98.88 180 LYS A N 1
ATOM 1345 C CA . LYS A 1 180 ? 9.469 13.367 0.831 1 98.88 180 LYS A CA 1
ATOM 1346 C C . LYS A 1 180 ? 8.547 13.906 -0.257 1 98.88 180 LYS A C 1
ATOM 1348 O O . LYS A 1 180 ? 8.977 14.68 -1.116 1 98.88 180 LYS A O 1
ATOM 1353 N N . TYR A 1 181 ? 7.328 13.43 -0.267 1 98.94 181 TYR A N 1
ATOM 1354 C CA . TYR A 1 181 ? 6.273 13.859 -1.175 1 98.94 181 TYR A CA 1
ATOM 1355 C C . TYR A 1 181 ? 5.512 15.047 -0.597 1 98.94 181 TYR A C 1
ATOM 1357 O O . TYR A 1 181 ? 5.035 14.992 0.539 1 98.94 181 TYR A O 1
ATOM 1365 N N . ASP A 1 182 ? 5.414 16.109 -1.36 1 98.81 182 ASP A N 1
ATOM 1366 C CA . ASP A 1 182 ? 4.621 17.266 -0.968 1 98.81 182 ASP A CA 1
ATOM 1367 C C . ASP A 1 182 ? 3.191 17.156 -1.494 1 98.81 182 ASP A C 1
ATOM 1369 O O . ASP A 1 182 ? 2.963 17.219 -2.705 1 98.81 182 ASP A O 1
ATOM 1373 N N . LEU A 1 183 ? 2.211 17.094 -0.593 1 98.38 183 LEU A N 1
ATOM 1374 C CA . LEU A 1 183 ? 0.818 16.859 -0.96 1 98.38 183 LEU A CA 1
ATOM 1375 C C . LEU A 1 183 ? 0.312 17.953 -1.895 1 98.38 183 LEU A C 1
ATOM 1377 O O . LEU A 1 183 ? -0.474 17.688 -2.805 1 98.38 183 LEU A O 1
ATOM 1381 N N . GLY A 1 184 ? 0.696 19.109 -1.709 1 96.31 184 GLY A N 1
ATOM 1382 C CA . GLY A 1 184 ? 0.177 20.25 -2.457 1 96.31 184 GLY A CA 1
ATOM 1383 C C . GLY A 1 184 ? 0.744 20.344 -3.861 1 96.31 184 GLY A C 1
ATOM 1384 O O . GLY A 1 184 ? -0 20.281 -4.844 1 96.31 184 GLY A O 1
ATOM 1385 N N . SER A 1 185 ? 2.084 20.359 -4.008 1 97.88 185 SER A N 1
ATOM 1386 C CA . SER A 1 185 ? 2.738 20.531 -5.297 1 97.88 185 SER A CA 1
ATOM 1387 C C . SER A 1 185 ? 2.787 19.234 -6.082 1 97.88 185 SER A C 1
ATOM 1389 O O . SER A 1 185 ? 2.898 19.234 -7.309 1 97.88 185 SER A O 1
ATOM 1391 N N . GLY A 1 186 ? 2.74 18.172 -5.391 1 98.75 186 GLY A N 1
ATOM 1392 C CA . GLY A 1 186 ? 2.887 16.859 -6.016 1 98.75 186 GLY A CA 1
ATOM 1393 C C . GLY A 1 186 ? 4.332 16.469 -6.238 1 98.75 186 GLY A C 1
ATOM 1394 O O . GLY A 1 186 ? 4.613 15.367 -6.723 1 98.75 186 GLY A O 1
ATOM 1395 N N . GLN A 1 187 ? 5.25 17.281 -5.809 1 98.81 187 GLN A N 1
ATOM 1396 C CA . GLN A 1 187 ? 6.664 17.016 -6.066 1 98.81 187 GLN A CA 1
ATOM 1397 C C . GLN A 1 187 ? 7.262 16.109 -5 1 98.81 187 GLN A C 1
ATOM 1399 O O . GLN A 1 187 ? 6.863 16.156 -3.834 1 98.81 187 GLN A O 1
ATOM 1404 N N . VAL A 1 188 ? 8.172 15.289 -5.445 1 98.88 188 VAL A N 1
ATOM 1405 C CA . VAL A 1 188 ? 8.953 14.445 -4.547 1 98.88 188 VAL A CA 1
ATOM 1406 C C . VAL A 1 188 ? 10.383 14.977 -4.441 1 98.88 188 VAL A C 1
ATOM 1408 O O . VAL A 1 188 ? 11.047 15.18 -5.457 1 98.88 188 VAL A O 1
ATOM 1411 N N . GLU A 1 189 ? 10.789 15.234 -3.244 1 98.69 189 GLU A N 1
ATOM 1412 C CA . GLU A 1 189 ? 12.172 15.617 -2.98 1 98.69 189 GLU A CA 1
ATOM 1413 C C . GLU A 1 189 ? 12.992 14.422 -2.504 1 98.69 189 GLU A C 1
ATOM 1415 O O . GLU A 1 189 ? 12.727 13.867 -1.438 1 98.69 189 GLU A O 1
ATOM 1420 N N . PHE A 1 190 ? 13.953 14.039 -3.314 1 98.31 190 PHE A N 1
ATOM 1421 C CA . PHE A 1 190 ? 14.836 12.945 -2.951 1 98.31 190 PHE A CA 1
ATOM 1422 C C . PHE A 1 190 ? 15.961 13.43 -2.045 1 98.31 190 PHE A C 1
ATOM 1424 O O . PHE A 1 190 ? 16.562 14.469 -2.305 1 98.31 190 PHE A O 1
ATOM 1431 N N . PHE A 1 191 ? 16.094 12.648 -0.925 1 96.81 191 PHE A N 1
ATOM 1432 C CA . PHE A 1 191 ? 17.156 13.031 0.001 1 96.81 191 PHE A CA 1
ATOM 1433 C C . PHE A 1 191 ? 18.516 12.633 -0.544 1 96.81 191 PHE A C 1
ATOM 1435 O O . PHE A 1 191 ? 18.656 11.578 -1.161 1 96.81 191 PHE A O 1
ATOM 1442 N N . GLU A 1 192 ? 19.5 13.5 -0.504 1 81.88 192 GLU A N 1
ATOM 1443 C CA . GLU A 1 192 ? 20.859 13.25 -0.97 1 81.88 192 GLU A CA 1
ATOM 1444 C C . GLU A 1 192 ? 21.656 12.453 0.058 1 81.88 192 GLU A C 1
ATOM 1446 O O . GLU A 1 192 ? 21.516 12.656 1.264 1 81.88 192 GLU A O 1
ATOM 1451 N N . ASN A 1 193 ? 21.984 11.109 -0.238 1 62.53 193 ASN A N 1
ATOM 1452 C CA . ASN A 1 193 ? 22.953 10.461 0.648 1 62.53 193 ASN A CA 1
ATOM 1453 C C . ASN A 1 193 ? 24.312 11.156 0.59 1 62.53 193 ASN A C 1
ATOM 1455 O O . ASN A 1 193 ? 24.672 11.719 -0.44 1 62.53 193 ASN A O 1
ATOM 1459 N N . MET B 1 1 ? -28.375 -2.186 14.789 1 66.44 1 MET B N 1
ATOM 1460 C CA . MET B 1 1 ? -28.938 -2.359 13.453 1 66.44 1 MET B CA 1
ATOM 1461 C C . MET B 1 1 ? -28.516 -1.21 12.539 1 66.44 1 MET B C 1
ATOM 1463 O O . MET B 1 1 ? -28.516 -0.049 12.953 1 66.44 1 MET B O 1
ATOM 1467 N N . MET B 1 2 ? -27.891 -1.656 11.43 1 70.62 2 MET B N 1
ATOM 1468 C CA . M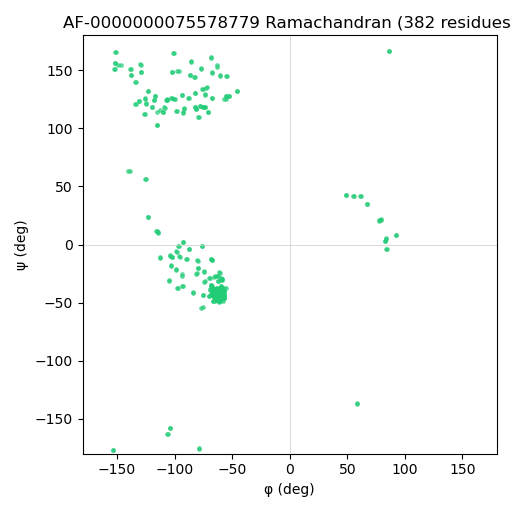ET B 1 2 ? -27.438 -0.638 10.492 1 70.62 2 MET B CA 1
ATOM 1469 C C . MET B 1 2 ? -28.578 0.265 10.055 1 70.62 2 MET B C 1
ATOM 1471 O O . MET B 1 2 ? -29.656 -0.219 9.711 1 70.62 2 MET B O 1
ATOM 1475 N N . SER B 1 3 ? -28.344 1.523 10.258 1 83.06 3 SER B N 1
ATOM 1476 C CA . SER B 1 3 ? -29.344 2.459 9.75 1 83.06 3 SER B CA 1
ATOM 1477 C C . SER B 1 3 ? -29.438 2.389 8.227 1 83.06 3 SER B C 1
ATOM 1479 O O . SER B 1 3 ? -28.484 1.986 7.555 1 83.06 3 SER B O 1
ATOM 1481 N N . GLU B 1 4 ? -30.531 2.725 7.715 1 83.31 4 GLU B N 1
ATOM 1482 C CA . GLU B 1 4 ? -30.766 2.715 6.273 1 83.31 4 GLU B CA 1
ATOM 1483 C C . GLU B 1 4 ? -29.766 3.627 5.555 1 83.31 4 GLU B C 1
ATOM 1485 O O . GLU B 1 4 ? -29.297 3.295 4.469 1 83.31 4 GLU B O 1
ATOM 1490 N N . LYS B 1 5 ? -29.531 4.645 6.164 1 85.25 5 LYS B N 1
ATOM 1491 C CA . LYS B 1 5 ? -28.609 5.602 5.57 1 85.25 5 LYS B CA 1
ATOM 1492 C C . LYS B 1 5 ? -27.203 5.008 5.441 1 85.25 5 LYS B C 1
ATOM 1494 O O . LYS B 1 5 ? -26.562 5.148 4.406 1 85.25 5 LYS B O 1
ATOM 1499 N N . LYS B 1 6 ? -26.781 4.414 6.441 1 89.69 6 LYS B N 1
ATOM 1500 C CA . LYS B 1 6 ? -25.453 3.812 6.414 1 89.69 6 LYS B CA 1
ATOM 1501 C C . LYS B 1 6 ? -25.406 2.635 5.445 1 89.69 6 LYS B C 1
ATOM 1503 O O . LYS B 1 6 ? -24.391 2.418 4.781 1 89.69 6 LYS B O 1
ATOM 1508 N N . GLU B 1 7 ? -26.453 1.922 5.375 1 91.12 7 GLU B N 1
ATOM 1509 C CA . GLU B 1 7 ? -26.531 0.827 4.414 1 91.12 7 GLU B CA 1
ATOM 1510 C C . GLU B 1 7 ? -26.422 1.342 2.982 1 91.12 7 GLU B C 1
ATOM 1512 O O . GLU B 1 7 ? -25.781 0.704 2.139 1 91.12 7 GLU B O 1
ATOM 1517 N N . ASN B 1 8 ? -27.031 2.408 2.742 1 92.94 8 ASN B N 1
ATOM 1518 C CA . ASN B 1 8 ? -26.969 3.018 1.417 1 92.94 8 ASN B CA 1
ATOM 1519 C C . ASN B 1 8 ? -25.562 3.482 1.079 1 92.94 8 ASN B C 1
ATOM 1521 O O . ASN B 1 8 ? -25.109 3.352 -0.063 1 92.94 8 ASN B O 1
ATOM 1525 N N . VAL B 1 9 ? -24.875 4.016 2.084 1 95.12 9 VAL B N 1
ATOM 1526 C CA . VAL B 1 9 ? -23.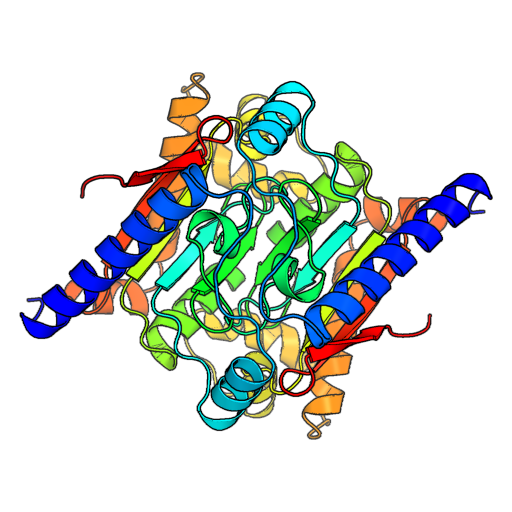5 4.461 1.883 1 95.12 9 VAL B CA 1
ATOM 1527 C C . VAL B 1 9 ? -22.609 3.264 1.56 1 95.12 9 VAL B C 1
ATOM 1529 O O . VAL B 1 9 ? -21.844 3.289 0.586 1 95.12 9 VAL B O 1
ATOM 1532 N N . ILE B 1 10 ? -22.703 2.221 2.316 1 97.12 10 ILE B N 1
ATOM 1533 C CA . ILE B 1 10 ? -21.891 1.019 2.16 1 97.12 10 ILE B CA 1
ATOM 1534 C C . ILE B 1 10 ? -22.156 0.393 0.792 1 97.12 10 ILE B C 1
ATOM 1536 O O . ILE B 1 10 ? -21.219 0.074 0.058 1 97.12 10 ILE B O 1
ATOM 1540 N N . ASN B 1 11 ? -23.391 0.278 0.451 1 96.88 11 ASN B N 1
ATOM 1541 C CA . ASN B 1 11 ? -23.75 -0.291 -0.846 1 96.88 11 ASN B CA 1
ATOM 1542 C C . ASN B 1 11 ? -23.25 0.583 -1.995 1 96.88 11 ASN B C 1
ATOM 1544 O O . ASN B 1 11 ? -22.844 0.07 -3.035 1 96.88 11 ASN B O 1
ATOM 1548 N N . GLY B 1 12 ? -23.359 1.892 -1.841 1 97.94 12 GLY B N 1
ATOM 1549 C CA . GLY B 1 12 ? -22.844 2.812 -2.838 1 97.94 12 GLY B CA 1
ATOM 1550 C C . GLY B 1 12 ? -21.344 2.678 -3.051 1 97.94 12 GLY B C 1
ATOM 1551 O O . GLY B 1 12 ? -20.875 2.715 -4.188 1 97.94 12 GLY B O 1
ATOM 1552 N N . VAL B 1 13 ? -20.625 2.494 -1.96 1 98.31 13 VAL B N 1
ATOM 1553 C CA . VAL B 1 13 ? -19.172 2.34 -2.031 1 98.31 13 VAL B CA 1
ATOM 1554 C C . VAL B 1 13 ? -18.828 1.037 -2.748 1 98.31 13 VAL B C 1
ATOM 1556 O O . VAL B 1 13 ? -17.953 1.013 -3.615 1 98.31 13 VAL B O 1
ATOM 1559 N N . ILE B 1 14 ? -19.5 -0.053 -2.422 1 98.31 14 ILE B N 1
ATOM 1560 C CA . ILE B 1 14 ? -19.25 -1.347 -3.047 1 98.31 14 ILE B CA 1
ATOM 1561 C C . ILE B 1 14 ? -19.547 -1.261 -4.543 1 98.31 14 ILE B C 1
ATOM 1563 O O . ILE B 1 14 ? -18.766 -1.771 -5.363 1 98.31 14 ILE B O 1
ATOM 1567 N N . LYS B 1 15 ? -20.594 -0.586 -4.898 1 98.56 15 LYS B N 1
ATOM 1568 C CA . LYS B 1 15 ? -20.922 -0.373 -6.305 1 98.56 15 LYS B CA 1
ATOM 1569 C C . LYS B 1 15 ? -19.828 0.421 -7.016 1 98.56 15 LYS B C 1
ATOM 1571 O O . LYS B 1 15 ?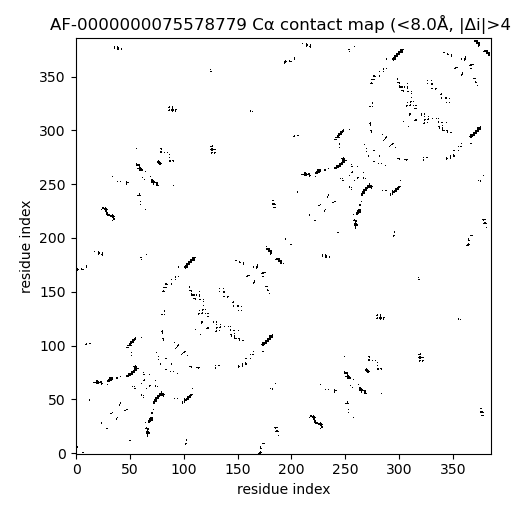 -19.469 0.113 -8.156 1 98.56 15 LYS B O 1
ATOM 1576 N N . LYS B 1 16 ? -19.344 1.432 -6.371 1 98.75 16 LYS B N 1
ATOM 1577 C CA . LYS B 1 16 ? -18.281 2.248 -6.941 1 98.75 16 LYS B CA 1
ATOM 1578 C C . LYS B 1 16 ? -17.016 1.421 -7.176 1 98.75 16 LYS B C 1
ATOM 1580 O O . LYS B 1 16 ? -16.359 1.564 -8.211 1 98.75 16 LYS B O 1
ATOM 1585 N N . LEU B 1 17 ? -16.672 0.56 -6.227 1 98.81 17 LEU B N 1
ATOM 1586 C CA . LEU B 1 17 ? -15.523 -0.332 -6.375 1 98.81 17 LEU B CA 1
ATOM 1587 C C . LEU B 1 17 ? -15.719 -1.274 -7.559 1 98.81 17 LEU B C 1
ATOM 1589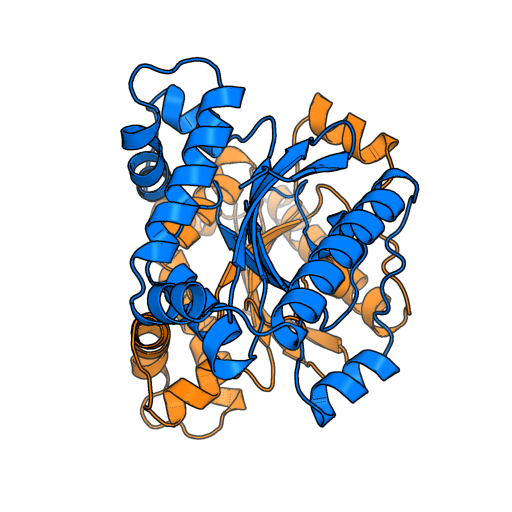 O O . LEU B 1 17 ? -14.812 -1.454 -8.367 1 98.81 17 LEU B O 1
ATOM 1593 N N . LYS B 1 18 ? -16.891 -1.827 -7.66 1 98.81 18 LYS B N 1
ATOM 1594 C CA . LYS B 1 18 ? -17.203 -2.736 -8.766 1 98.81 18 LYS B CA 1
ATOM 1595 C C . LYS B 1 18 ? -17.125 -2.018 -10.109 1 98.81 18 LYS B C 1
ATOM 1597 O O . LYS B 1 18 ? -16.578 -2.549 -11.07 1 98.81 18 LYS B O 1
ATOM 1602 N N . GLN B 1 19 ? -17.672 -0.858 -10.156 1 98.75 19 GLN B N 1
ATOM 1603 C CA . GLN B 1 19 ? -17.625 -0.07 -11.383 1 98.75 19 GLN B CA 1
ATOM 1604 C C . GLN B 1 19 ? -16.188 0.309 -11.742 1 98.75 19 GLN B C 1
ATOM 1606 O O . GLN B 1 19 ? -15.805 0.273 -12.914 1 98.75 19 GLN B O 1
ATOM 1611 N N . GLY B 1 20 ? -15.445 0.737 -10.734 1 98.88 20 GLY B N 1
ATOM 1612 C CA . GLY B 1 20 ? -14.039 1.038 -10.977 1 98.88 20 GLY B CA 1
ATOM 1613 C C . GLY B 1 20 ? -13.266 -0.136 -11.547 1 98.88 20 GLY B C 1
ATOM 1614 O O . GLY B 1 20 ? -12.438 0.035 -12.445 1 98.88 20 GLY B O 1
ATOM 1615 N N . ASN B 1 21 ? -13.547 -1.297 -11.031 1 98.88 21 ASN B N 1
ATOM 1616 C CA . ASN B 1 21 ? -12.883 -2.482 -11.555 1 98.88 21 ASN B CA 1
ATOM 1617 C C . ASN B 1 21 ? -13.32 -2.781 -12.984 1 98.88 21 ASN B C 1
ATOM 1619 O O . ASN B 1 21 ? -12.516 -3.195 -13.82 1 98.88 21 ASN B O 1
ATOM 1623 N N . ALA B 1 22 ? -14.594 -2.623 -13.242 1 98.81 22 ALA B N 1
ATOM 1624 C CA . ALA B 1 22 ? -15.086 -2.812 -14.602 1 98.81 22 ALA B CA 1
ATOM 1625 C C . ALA B 1 22 ? -14.367 -1.88 -15.578 1 98.81 22 ALA B C 1
ATOM 1627 O O . ALA B 1 22 ? -14.008 -2.287 -16.688 1 98.81 22 ALA B O 1
ATOM 1628 N N . ASP B 1 23 ? -14.172 -0.678 -15.234 1 98.75 23 ASP B N 1
ATOM 1629 C CA . ASP B 1 23 ? -13.453 0.29 -16.047 1 98.75 23 ASP B CA 1
ATOM 1630 C C . ASP B 1 23 ? -12 -0.145 -16.266 1 98.75 23 ASP B C 1
ATOM 1632 O O . ASP B 1 23 ? -11.477 -0.048 -17.375 1 98.75 23 ASP B O 1
ATOM 1636 N N . PHE B 1 24 ? -11.383 -0.595 -15.203 1 98.81 24 PHE B N 1
ATOM 1637 C CA . PHE B 1 24 ? -10.008 -1.066 -15.25 1 98.81 24 PHE B CA 1
ATOM 1638 C C . PHE B 1 24 ? -9.852 -2.191 -16.266 1 98.81 24 PHE B C 1
ATOM 1640 O O . PHE B 1 24 ? -8.906 -2.203 -17.047 1 98.81 24 PHE B O 1
ATOM 1647 N N . VAL B 1 25 ? -10.75 -3.086 -16.234 1 98.62 25 VAL B N 1
ATOM 1648 C CA . VAL B 1 25 ? -10.688 -4.258 -17.094 1 98.62 25 VAL B CA 1
ATOM 1649 C C . VAL B 1 25 ? -10.766 -3.82 -18.562 1 98.62 25 VAL B C 1
ATOM 1651 O O . VAL B 1 25 ? -10.133 -4.418 -19.422 1 98.62 25 VAL B O 1
ATOM 1654 N N . LYS B 1 26 ? -11.391 -2.705 -18.812 1 97.69 26 LYS B N 1
ATOM 1655 C CA . LYS B 1 26 ? -11.672 -2.281 -20.172 1 97.69 26 LYS B CA 1
ATOM 1656 C C . LYS B 1 26 ? -10.641 -1.256 -20.656 1 97.69 26 LYS B C 1
ATOM 1658 O O . LYS B 1 26 ? -10.43 -1.094 -21.859 1 97.69 26 LYS B O 1
ATOM 1663 N N . ASN B 1 27 ? -9.977 -0.597 -19.719 1 96.69 27 ASN B N 1
ATOM 1664 C CA . ASN B 1 27 ? -9.188 0.574 -20.078 1 96.69 27 ASN B CA 1
ATOM 1665 C C . ASN B 1 27 ? -7.703 0.239 -20.172 1 96.69 27 ASN B C 1
ATOM 1667 O O . ASN B 1 27 ? -7.27 -0.812 -19.703 1 96.69 27 ASN B O 1
ATOM 1671 N N . GLU B 1 28 ? -6.98 1.156 -20.797 1 97.88 28 GLU B N 1
ATOM 1672 C CA . GLU B 1 28 ? -5.535 1.001 -20.922 1 97.88 28 GLU B CA 1
ATOM 1673 C C . GLU B 1 28 ? -4.797 1.907 -19.938 1 97.88 28 GLU B C 1
ATOM 1675 O O . GLU B 1 28 ? -3.609 1.709 -19.688 1 97.88 28 GLU B O 1
ATOM 1680 N N . LYS B 1 29 ? -5.562 2.896 -19.469 1 98 29 LYS B N 1
ATOM 1681 C CA . LYS B 1 29 ? -5.008 3.857 -18.516 1 98 29 LYS B CA 1
ATOM 1682 C C . LYS B 1 29 ? -6.008 4.172 -17.406 1 98 29 LYS B C 1
ATOM 1684 O O . LYS B 1 29 ? -7.215 4.004 -17.578 1 98 29 LYS B O 1
ATOM 1689 N N . ASN B 1 30 ? -5.508 4.496 -16.266 1 98.62 30 ASN B N 1
ATOM 1690 C CA . ASN B 1 30 ? -6.359 4.902 -15.156 1 98.62 30 ASN B CA 1
ATOM 1691 C C . ASN B 1 30 ? -6.926 6.305 -15.367 1 98.62 30 ASN B C 1
ATOM 1693 O O . ASN B 1 30 ? -6.176 7.258 -15.578 1 98.62 30 ASN B O 1
ATOM 1697 N N . GLU B 1 31 ? -8.219 6.422 -15.227 1 97.31 31 GLU B N 1
ATOM 1698 C CA . GLU B 1 31 ? -8.898 7.688 -15.508 1 97.31 31 GLU B CA 1
ATOM 1699 C C . GLU B 1 31 ? -9.117 8.492 -14.234 1 97.31 31 GLU B C 1
ATOM 1701 O O . GLU B 1 31 ? -9.695 9.586 -14.273 1 97.31 31 GLU B O 1
ATOM 1706 N N . GLY B 1 32 ? -8.711 7.941 -13.125 1 98.38 32 GLY B N 1
ATOM 1707 C CA . GLY B 1 32 ? -8.812 8.695 -11.891 1 98.38 32 GLY B CA 1
ATOM 1708 C C . GLY B 1 32 ? -8.125 10.047 -11.953 1 98.38 32 GLY B C 1
ATOM 1709 O O . GLY B 1 32 ? -7.062 10.18 -12.562 1 98.38 32 GLY B O 1
ATOM 1710 N N . ASP B 1 33 ? -8.672 11.031 -11.297 1 98.69 33 ASP B N 1
ATOM 1711 C CA . ASP B 1 33 ? -8.188 12.414 -11.328 1 98.69 33 ASP B CA 1
ATOM 1712 C C . ASP B 1 33 ? -6.957 12.586 -10.445 1 98.69 33 ASP B C 1
ATOM 1714 O O . ASP B 1 33 ? -7.012 12.344 -9.234 1 98.69 33 ASP B O 1
ATOM 1718 N N . ILE B 1 34 ? -5.863 12.969 -11.023 1 98.69 34 ILE B N 1
ATOM 1719 C CA . ILE B 1 34 ? -4.648 13.227 -10.258 1 98.69 34 ILE B CA 1
ATOM 1720 C C . ILE B 1 34 ? -4.176 14.656 -10.508 1 98.69 34 ILE B C 1
ATOM 1722 O O . ILE B 1 34 ? -2.99 14.961 -10.352 1 98.69 34 ILE B O 1
ATOM 1726 N N . SER B 1 35 ? -5.031 15.516 -10.891 1 98.56 35 SER B N 1
ATOM 1727 C CA . SER B 1 35 ? -4.723 16.875 -11.297 1 98.56 35 SER B CA 1
ATOM 1728 C C . SER B 1 35 ? -4.238 17.719 -10.117 1 98.56 35 SER B C 1
ATOM 1730 O O . SER B 1 35 ? -4.434 17.344 -8.961 1 98.56 35 SER B O 1
ATOM 1732 N N . GLN B 1 36 ? -3.584 18.781 -10.438 1 98.06 36 GLN B N 1
ATOM 1733 C CA . GLN B 1 36 ? -3.189 19.75 -9.422 1 98.06 36 GLN B CA 1
ATOM 1734 C C . GLN B 1 36 ? -4.398 20.234 -8.625 1 98.06 36 GLN B C 1
ATOM 1736 O O . GLN B 1 36 ? -4.301 20.484 -7.422 1 98.06 36 GLN B O 1
ATOM 1741 N N . MET B 1 37 ? -5.496 20.406 -9.266 1 98.12 37 MET B N 1
ATOM 1742 C CA . MET B 1 37 ? -6.707 20.891 -8.609 1 98.12 37 MET B CA 1
ATOM 1743 C C . MET B 1 37 ? -7.152 19.938 -7.508 1 98.12 37 MET B C 1
ATOM 1745 O O . MET B 1 37 ? -7.457 20.359 -6.395 1 98.12 37 MET B O 1
ATOM 1749 N N . ILE B 1 38 ? -7.219 18.625 -7.809 1 98.38 38 ILE B N 1
ATOM 1750 C CA . ILE B 1 38 ? -7.664 17.656 -6.812 1 98.38 38 ILE B CA 1
ATOM 1751 C C . ILE B 1 38 ? -6.645 17.578 -5.68 1 98.38 38 ILE B C 1
ATOM 1753 O O . ILE B 1 38 ? -7.012 17.391 -4.516 1 98.38 38 ILE B O 1
ATOM 1757 N N . ARG B 1 39 ? -5.363 17.672 -5.996 1 98.44 39 ARG B N 1
ATOM 1758 C CA . ARG B 1 39 ? -4.336 17.656 -4.961 1 98.44 39 ARG B CA 1
ATOM 1759 C C . ARG B 1 39 ? -4.5 18.844 -4.016 1 98.44 39 ARG B C 1
ATOM 1761 O O . ARG B 1 39 ? -4.508 18.672 -2.793 1 98.44 39 ARG B O 1
ATOM 1768 N N . THR B 1 40 ? -4.742 19.984 -4.578 1 97.69 40 THR B N 1
ATOM 1769 C CA . THR B 1 40 ? -4.93 21.188 -3.775 1 97.69 40 THR B CA 1
ATOM 1770 C C . THR B 1 40 ? -6.195 21.078 -2.928 1 97.69 40 THR B C 1
ATOM 1772 O O . THR B 1 40 ? -6.188 21.438 -1.747 1 97.69 40 THR B O 1
ATOM 1775 N N . LYS B 1 41 ? -7.203 20.594 -3.502 1 98.12 41 LYS B N 1
ATOM 1776 C CA . LYS B 1 41 ? -8.484 20.453 -2.811 1 98.12 41 LYS B CA 1
ATOM 1777 C C . LYS B 1 41 ? -8.359 19.516 -1.614 1 98.12 41 LYS B C 1
ATOM 1779 O O . LYS B 1 41 ? -8.859 19.812 -0.527 1 98.12 41 LYS B O 1
ATOM 1784 N N . THR B 1 42 ? -7.73 18.375 -1.811 1 97.94 42 THR B N 1
ATOM 1785 C CA . THR B 1 42 ? -7.637 17.391 -0.745 1 97.94 42 THR B CA 1
ATOM 1786 C C . THR B 1 42 ? -6.703 17.875 0.362 1 97.94 42 THR B C 1
ATOM 1788 O O . THR B 1 42 ? -6.836 17.469 1.517 1 97.94 42 THR B O 1
ATOM 1791 N N . VAL B 1 43 ? -5.703 18.703 0.052 1 97.62 43 VAL B N 1
ATOM 1792 C CA . VAL B 1 43 ? -4.867 19.297 1.089 1 97.62 43 VAL B CA 1
ATOM 1793 C C . VAL B 1 43 ? -5.707 20.234 1.95 1 97.62 43 VAL B C 1
ATOM 1795 O O . VAL B 1 43 ? -5.629 20.203 3.18 1 97.62 43 VAL B O 1
ATOM 1798 N N . ALA B 1 44 ? -6.512 21.062 1.303 1 97.56 44 ALA B N 1
ATOM 1799 C CA . ALA B 1 44 ? -7.316 22.062 1.988 1 97.56 44 ALA B CA 1
ATOM 1800 C C . ALA B 1 44 ? -8.43 21.422 2.809 1 97.56 44 ALA B C 1
ATOM 1802 O O . ALA B 1 44 ? -8.727 21.859 3.92 1 97.56 44 ALA B O 1
ATOM 1803 N N . GLU B 1 45 ? -9.039 20.375 2.291 1 97.81 45 GLU B N 1
ATOM 1804 C CA . GLU B 1 45 ? -10.258 19.828 2.883 1 97.81 45 GLU B CA 1
ATOM 1805 C C . GLU B 1 45 ? -9.969 18.547 3.652 1 97.81 45 GLU B C 1
ATOM 1807 O O . GLU B 1 45 ? -10.82 18.047 4.395 1 97.81 45 GLU B O 1
ATOM 1812 N N . GLY B 1 46 ? -8.758 18.031 3.506 1 97.56 46 GLY B N 1
ATOM 1813 C CA . GLY B 1 46 ? -8.445 16.719 4.078 1 97.56 46 GLY B CA 1
ATOM 1814 C C . GLY B 1 46 ? -8.812 15.57 3.17 1 97.56 46 GLY B C 1
ATOM 1815 O O . GLY B 1 46 ? -9.484 15.758 2.156 1 97.56 46 GLY B O 1
ATOM 1816 N N . GLN B 1 47 ? -8.32 14.438 3.512 1 97.75 47 GLN B N 1
ATOM 1817 C CA . GLN B 1 47 ? -8.656 13.25 2.74 1 97.75 47 GLN B CA 1
ATOM 1818 C C . GLN B 1 47 ? -10 12.664 3.178 1 97.75 47 GLN B C 1
ATOM 1820 O O . GLN B 1 47 ? -10.344 12.711 4.359 1 97.75 47 GLN B O 1
ATOM 1825 N N . LYS B 1 48 ? -10.719 12.156 2.215 1 97.88 48 LYS B N 1
ATOM 1826 C CA . LYS B 1 48 ? -12 11.5 2.455 1 97.88 48 LYS B CA 1
ATOM 1827 C C . LYS B 1 48 ? -12.148 10.25 1.594 1 97.88 48 LYS B C 1
ATOM 1829 O O . LYS B 1 48 ? -13.07 10.164 0.777 1 97.88 48 LYS B O 1
ATOM 1834 N N . PRO B 1 49 ? -11.273 9.25 1.804 1 98.81 49 PRO B N 1
ATOM 1835 C CA . PRO B 1 49 ? -11.398 8.016 1.024 1 98.81 49 PRO B CA 1
ATOM 1836 C C . PRO B 1 49 ? -12.734 7.309 1.24 1 98.81 49 PRO B C 1
ATOM 1838 O O . PRO B 1 49 ? -13.258 7.301 2.355 1 98.81 49 PRO B O 1
ATOM 1841 N N . TYR B 1 50 ? -13.234 6.695 0.183 1 98.5 50 TYR B N 1
ATOM 1842 C CA . TYR B 1 50 ? -14.523 6.039 0.326 1 98.5 50 TYR B CA 1
ATOM 1843 C C . TYR B 1 50 ? -14.359 4.594 0.779 1 98.5 50 TYR B C 1
ATOM 1845 O O . TYR B 1 50 ? -15.32 3.957 1.217 1 98.5 50 TYR B O 1
ATOM 1853 N N . ALA B 1 51 ? -13.125 4.051 0.725 1 98.81 51 ALA B N 1
ATOM 1854 C CA . ALA B 1 51 ? -12.883 2.678 1.16 1 98.81 51 ALA B CA 1
ATOM 1855 C C . ALA B 1 51 ? -11.453 2.502 1.654 1 98.81 51 ALA B C 1
ATOM 1857 O O . ALA B 1 51 ? -10.547 3.232 1.233 1 98.81 51 ALA B O 1
ATOM 1858 N N . VAL B 1 52 ? -11.266 1.578 2.576 1 98.88 52 VAL B N 1
ATOM 1859 C CA . VAL B 1 52 ? -9.961 1.011 2.912 1 98.88 52 VAL B CA 1
ATOM 1860 C C . VAL B 1 52 ? -9.727 -0.264 2.104 1 98.88 52 VAL B C 1
ATOM 1862 O O . VAL B 1 52 ? -10.602 -1.129 2.031 1 98.88 52 VAL B O 1
ATOM 1865 N N . VAL B 1 53 ? -8.586 -0.344 1.433 1 98.94 53 VAL B N 1
ATOM 1866 C CA . VAL B 1 53 ? -8.227 -1.564 0.716 1 98.94 53 VAL B CA 1
ATOM 1867 C C . VAL B 1 53 ? -6.926 -2.133 1.274 1 98.94 53 VAL B C 1
ATOM 1869 O O . VAL B 1 53 ? -5.902 -1.445 1.3 1 98.94 53 VAL B O 1
ATOM 1872 N N . ILE B 1 54 ? -6.949 -3.322 1.808 1 98.94 54 ILE B N 1
ATOM 1873 C CA . ILE B 1 54 ? -5.77 -4.078 2.209 1 98.94 54 ILE B CA 1
ATOM 1874 C C . ILE B 1 54 ? -5.434 -5.117 1.138 1 98.94 54 ILE B C 1
ATOM 1876 O O . ILE B 1 54 ? -6.293 -5.898 0.731 1 98.94 54 ILE B O 1
ATOM 1880 N N . THR B 1 55 ? -4.215 -5.059 0.675 1 98.94 55 THR B N 1
ATOM 1881 C CA . THR B 1 55 ? -3.852 -6.027 -0.354 1 98.94 55 THR B CA 1
ATOM 1882 C C . THR B 1 55 ? -2.35 -6.297 -0.34 1 98.94 55 THR B C 1
ATOM 1884 O O . THR B 1 55 ? -1.641 -5.836 0.558 1 98.94 55 THR B O 1
ATOM 1887 N N . CYS B 1 56 ? -1.929 -7.117 -1.29 1 98.94 56 CYS B N 1
ATOM 1888 C CA . CYS B 1 56 ? -0.543 -7.566 -1.371 1 98.94 56 CYS B CA 1
ATOM 1889 C C . CYS B 1 56 ? 0.351 -6.477 -1.948 1 98.94 56 CYS B C 1
ATOM 1891 O O . CYS B 1 56 ? -0.096 -5.672 -2.766 1 98.94 56 CYS B O 1
ATOM 1893 N N . SER B 1 57 ? 1.625 -6.445 -1.589 1 98.94 57 SER B N 1
ATOM 1894 C CA . SER B 1 57 ? 2.637 -5.523 -2.098 1 98.94 57 SER B CA 1
ATOM 1895 C C . SER B 1 57 ? 2.953 -5.805 -3.562 1 98.94 57 SER B C 1
ATOM 1897 O O . SER B 1 57 ? 3.59 -4.988 -4.23 1 98.94 57 SER B O 1
ATOM 1899 N N . ASP B 1 58 ? 2.539 -6.902 -4.152 1 98.88 58 ASP B N 1
ATOM 1900 C CA . ASP B 1 58 ? 2.807 -7.34 -5.52 1 98.88 58 ASP B CA 1
ATOM 1901 C C . ASP B 1 58 ? 2.609 -6.199 -6.512 1 98.88 58 ASP B C 1
ATOM 1903 O O . ASP B 1 58 ? 1.601 -5.492 -6.461 1 98.88 58 ASP B O 1
ATOM 1907 N N . SER B 1 59 ? 3.596 -6.02 -7.414 1 98.94 59 SER B N 1
ATOM 1908 C CA . SER B 1 59 ? 3.586 -4.887 -8.336 1 98.94 59 SER B CA 1
ATOM 1909 C C . SER B 1 59 ? 2.447 -5 -9.336 1 98.94 59 SER B C 1
ATOM 1911 O O . SER B 1 59 ? 2.119 -4.031 -10.031 1 98.94 59 SER B O 1
ATOM 1913 N N . ARG B 1 60 ? 1.832 -6.121 -9.438 1 98.88 60 ARG B N 1
ATOM 1914 C CA . ARG B 1 60 ? 0.729 -6.359 -10.367 1 98.88 60 ARG B CA 1
ATOM 1915 C C . ARG B 1 60 ? -0.615 -6.094 -9.695 1 98.88 60 ARG B C 1
ATOM 1917 O O . ARG B 1 60 ? -1.664 -6.188 -10.336 1 98.88 60 ARG B O 1
ATOM 1924 N N . VAL B 1 61 ? -0.565 -5.648 -8.383 1 98.88 61 VAL B N 1
ATOM 1925 C CA . VAL B 1 61 ? -1.806 -5.508 -7.629 1 98.88 61 VAL B CA 1
ATOM 1926 C C . VAL B 1 61 ? -1.925 -4.086 -7.086 1 98.88 61 VAL B C 1
ATOM 1928 O O . VAL B 1 61 ? -2.121 -3.887 -5.887 1 98.88 61 VAL B O 1
ATOM 1931 N N . PRO B 1 62 ? -1.872 -3.016 -7.93 1 98.88 62 PRO B N 1
ATOM 1932 C CA . PRO B 1 62 ? -2.068 -1.644 -7.453 1 98.88 62 PRO B CA 1
ATOM 1933 C C . PRO B 1 62 ? -3.543 -1.276 -7.305 1 98.88 62 PRO B C 1
ATOM 1935 O O . PRO B 1 62 ? -4.27 -1.214 -8.297 1 98.88 62 PRO B O 1
ATOM 1938 N N . PRO B 1 63 ? -4.012 -0.982 -6.098 1 98.94 63 PRO B N 1
ATOM 1939 C CA . PRO B 1 63 ? -5.445 -0.805 -5.859 1 98.94 63 PRO B CA 1
ATOM 1940 C C . PRO B 1 63 ? -6.035 0.366 -6.645 1 98.94 63 PRO B C 1
ATOM 1942 O O . PRO B 1 63 ? -7.148 0.268 -7.164 1 98.94 63 PRO B O 1
ATOM 1945 N N . GLU B 1 64 ? -5.316 1.503 -6.723 1 98.88 64 GLU B N 1
ATOM 1946 C CA . GLU B 1 64 ? -5.871 2.67 -7.402 1 98.88 64 GLU B CA 1
ATOM 1947 C C . GLU B 1 64 ? -6.117 2.383 -8.883 1 98.88 64 GLU B C 1
ATOM 1949 O O . GLU B 1 64 ? -7.094 2.867 -9.461 1 98.88 64 GLU B O 1
ATOM 1954 N N . HIS B 1 65 ? -5.195 1.61 -9.523 1 98.94 65 HIS B N 1
ATOM 1955 C CA . HIS B 1 65 ? -5.465 1.18 -10.891 1 98.94 65 HIS B CA 1
ATOM 1956 C C . HIS B 1 65 ? -6.645 0.213 -10.945 1 98.94 65 HIS B C 1
ATOM 1958 O O . HIS B 1 65 ? -7.582 0.411 -11.719 1 98.94 65 HIS B O 1
ATOM 1964 N N . ILE B 1 66 ? -6.637 -0.785 -10.094 1 98.94 66 ILE B N 1
ATOM 1965 C CA . ILE B 1 66 ? -7.59 -1.89 -10.125 1 98.94 66 ILE B CA 1
ATOM 1966 C C . ILE B 1 66 ? -9.008 -1.352 -9.953 1 98.94 66 ILE B C 1
ATOM 1968 O O . ILE B 1 66 ? -9.953 -1.88 -10.547 1 98.94 66 ILE B O 1
ATOM 1972 N N . PHE B 1 67 ? -9.141 -0.224 -9.242 1 98.94 67 PHE B N 1
ATOM 1973 C CA . PHE B 1 67 ? -10.469 0.323 -9 1 98.94 67 PHE B CA 1
ATOM 1974 C C . PHE B 1 67 ? -10.625 1.684 -9.664 1 98.94 67 PHE B C 1
ATOM 1976 O O . PHE B 1 67 ? -11.547 2.439 -9.344 1 98.94 67 PHE B O 1
ATOM 1983 N N . SER B 1 68 ? -9.727 2.053 -10.5 1 98.81 68 SER B N 1
ATOM 1984 C CA . SER B 1 68 ? -9.781 3.268 -11.312 1 98.81 68 SER B CA 1
ATOM 1985 C C . SER B 1 68 ? -9.953 4.504 -10.43 1 98.81 68 SER B C 1
ATOM 1987 O O . SER B 1 68 ? -10.766 5.383 -10.742 1 98.81 68 SER B O 1
ATOM 1989 N N . ALA B 1 69 ? -9.258 4.523 -9.344 1 98.88 69 ALA B N 1
ATOM 1990 C CA . ALA B 1 69 ? -9.367 5.602 -8.359 1 98.88 69 ALA B CA 1
ATOM 1991 C C . ALA B 1 69 ? -8.273 6.645 -8.562 1 98.88 69 ALA B C 1
ATOM 1993 O O . ALA B 1 69 ? -7.188 6.324 -9.062 1 98.88 69 ALA B O 1
ATOM 1994 N N . GLY B 1 70 ? -8.547 7.887 -8.234 1 98.62 70 GLY B N 1
ATOM 1995 C CA . GLY B 1 70 ? -7.582 8.977 -8.25 1 98.62 70 GLY B CA 1
ATOM 1996 C C . GLY B 1 70 ? -7.109 9.375 -6.867 1 98.62 70 GLY B C 1
ATOM 1997 O O . GLY B 1 70 ? -7.16 8.578 -5.93 1 98.62 70 GLY B O 1
ATOM 1998 N N . ILE B 1 71 ? -6.613 10.586 -6.734 1 98.75 71 ILE B N 1
ATOM 1999 C CA . ILE B 1 71 ? -6.051 11.109 -5.492 1 98.75 71 ILE B CA 1
ATOM 2000 C C . ILE B 1 71 ? -7.156 11.266 -4.453 1 98.75 71 ILE B C 1
ATOM 2002 O O . ILE B 1 71 ? -8.203 11.852 -4.73 1 98.75 71 ILE B O 1
ATOM 2006 N N . GLY B 1 72 ? -6.93 10.672 -3.328 1 98.69 72 GLY B N 1
ATOM 2007 C CA . GLY B 1 72 ? -7.805 10.93 -2.197 1 98.69 72 GLY B CA 1
ATOM 2008 C C . GLY B 1 72 ? -8.953 9.945 -2.09 1 98.69 72 GLY B C 1
ATOM 2009 O O . GLY B 1 72 ? -9.789 10.055 -1.191 1 98.69 72 GLY B O 1
ATOM 2010 N N . GLU B 1 73 ? -8.969 8.875 -2.891 1 98.75 73 GLU B N 1
ATOM 2011 C CA . GLU B 1 73 ? -10.203 8.102 -2.996 1 98.75 73 GLU B CA 1
ATOM 2012 C C . GLU B 1 73 ? -10.094 6.785 -2.229 1 98.75 73 GLU B C 1
ATOM 2014 O O . GLU B 1 73 ? -11.102 6.25 -1.758 1 98.75 73 GLU B O 1
ATOM 2019 N N . LEU B 1 74 ? -8.914 6.223 -2.143 1 98.94 74 LEU B N 1
ATOM 2020 C CA . LEU B 1 74 ? -8.727 4.957 -1.441 1 98.94 74 LEU B CA 1
ATOM 2021 C C . LEU B 1 74 ? -7.645 5.082 -0.375 1 98.94 74 LEU B C 1
ATOM 2023 O O . LEU 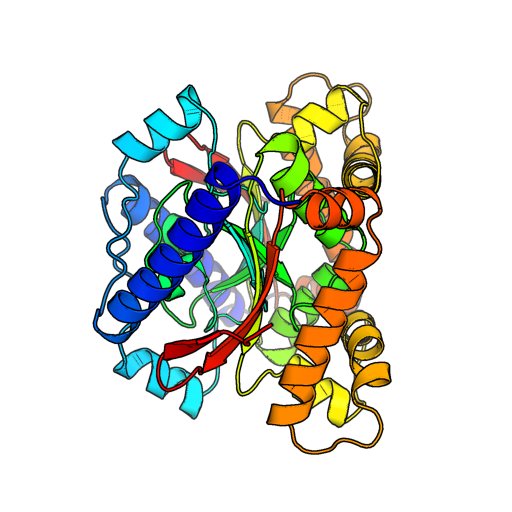B 1 74 ? -6.562 5.609 -0.644 1 98.94 74 LEU B O 1
ATOM 2027 N N . PHE B 1 75 ? -7.961 4.719 0.9 1 98.94 75 PHE B N 1
ATOM 2028 C CA . PHE B 1 75 ? -6.949 4.477 1.921 1 98.94 75 PHE B CA 1
ATOM 2029 C C . PHE B 1 75 ? -6.387 3.064 1.8 1 98.94 75 PHE B C 1
ATOM 2031 O O . PHE B 1 75 ? -7.121 2.084 1.919 1 98.94 75 PHE B O 1
ATOM 2038 N N . VAL B 1 76 ? -5.023 2.947 1.534 1 98.94 76 VAL B N 1
ATOM 2039 C CA . VAL B 1 76 ? -4.527 1.664 1.047 1 98.94 76 VAL B CA 1
ATOM 2040 C C . VAL B 1 76 ? -3.436 1.143 1.979 1 98.94 76 VAL B C 1
ATOM 2042 O O . VAL B 1 76 ? -2.564 1.901 2.412 1 98.94 76 VAL B O 1
ATOM 2045 N N . ILE B 1 77 ? -3.529 -0.092 2.365 1 98.94 77 ILE B N 1
ATOM 2046 C CA . ILE B 1 77 ? -2.539 -0.831 3.143 1 98.94 77 ILE B CA 1
ATOM 2047 C C . ILE B 1 77 ? -2.018 -2.01 2.324 1 98.94 77 ILE B C 1
ATOM 2049 O O . ILE B 1 77 ? -2.801 -2.807 1.803 1 98.94 77 ILE B O 1
ATOM 2053 N N . ARG B 1 78 ? -0.703 -2.051 2.162 1 98.94 78 ARG B N 1
ATOM 2054 C CA . ARG B 1 78 ? -0.122 -3.09 1.317 1 98.94 78 ARG B CA 1
ATOM 2055 C C . ARG B 1 78 ? 1.08 -3.738 1.996 1 98.94 78 ARG B C 1
ATOM 2057 O O . ARG B 1 78 ? 2.062 -3.062 2.307 1 98.94 78 ARG B O 1
ATOM 2064 N N . THR B 1 79 ? 1.005 -4.977 2.197 1 98.88 79 THR B N 1
ATOM 2065 C CA . THR B 1 79 ? 2.074 -5.863 2.646 1 98.88 79 THR B CA 1
ATOM 2066 C C . THR B 1 79 ? 2.053 -7.176 1.869 1 98.88 79 THR B C 1
ATOM 2068 O O . THR B 1 79 ? 0.987 -7.648 1.469 1 98.88 79 THR B O 1
ATOM 2071 N N . ALA B 1 80 ? 3.264 -7.734 1.633 1 98.69 80 ALA B N 1
ATOM 2072 C CA . ALA B 1 80 ? 3.289 -9.008 0.917 1 98.69 80 ALA B CA 1
ATOM 2073 C C . ALA B 1 80 ? 2.381 -10.031 1.59 1 98.69 80 ALA B C 1
ATOM 2075 O O . ALA B 1 80 ? 2.416 -10.195 2.812 1 98.69 80 ALA B O 1
ATOM 2076 N N . GLY B 1 81 ? 1.468 -10.633 0.751 1 98.62 81 GLY B N 1
ATOM 2077 C CA . GLY B 1 81 ? 0.558 -11.648 1.264 1 98.62 81 GLY B CA 1
ATOM 2078 C C . GLY B 1 81 ? -0.68 -11.062 1.917 1 98.62 81 GLY B C 1
ATOM 2079 O O . GLY B 1 81 ? -1.458 -11.781 2.545 1 98.62 81 GLY B O 1
ATOM 2080 N N . ASN B 1 82 ? -0.869 -9.75 1.874 1 98.88 82 ASN B N 1
ATOM 2081 C CA . ASN B 1 82 ? -1.99 -9.062 2.504 1 98.88 82 ASN B CA 1
ATOM 2082 C C . ASN B 1 82 ? -2.172 -9.5 3.955 1 98.88 82 ASN B C 1
ATOM 2084 O O . ASN B 1 82 ? -3.297 -9.727 4.402 1 98.88 82 ASN B O 1
ATOM 2088 N N . VAL B 1 83 ? -1.073 -9.625 4.672 1 98.75 83 VAL B N 1
ATOM 2089 C CA . VAL B 1 83 ? -1.126 -10.016 6.074 1 98.75 83 VAL B CA 1
ATOM 2090 C C . VAL B 1 83 ? -1.335 -8.781 6.949 1 98.75 83 VAL B C 1
ATOM 2092 O O . VAL B 1 83 ? -1.021 -7.66 6.535 1 98.75 83 VAL B O 1
ATOM 2095 N N . ILE B 1 84 ? -1.855 -8.992 8.148 1 98.69 84 ILE B N 1
ATOM 2096 C CA . ILE B 1 84 ? -2.252 -7.883 9.008 1 98.69 84 ILE B CA 1
ATOM 2097 C C . ILE B 1 84 ? -1.576 -8.023 10.367 1 98.69 84 ILE B C 1
ATOM 2099 O O . ILE B 1 84 ? -1.823 -8.992 11.094 1 98.69 84 ILE B O 1
ATOM 2103 N N . GLY B 1 85 ? -0.698 -7.152 10.656 1 98.12 85 GLY B N 1
ATOM 2104 C CA . GLY B 1 85 ? -0.126 -6.984 11.977 1 98.12 85 GLY B CA 1
ATOM 2105 C C . GLY B 1 85 ? -0.64 -5.754 12.703 1 98.12 85 GLY B C 1
ATOM 2106 O O . GLY B 1 85 ? -1.703 -5.227 12.359 1 98.12 85 GLY B O 1
ATOM 2107 N N . ASP B 1 86 ? 0.042 -5.336 13.734 1 98.06 86 ASP B N 1
ATOM 2108 C CA . ASP B 1 86 ? -0.421 -4.23 14.562 1 98.06 86 ASP B CA 1
ATOM 2109 C C . ASP B 1 86 ? -0.423 -2.92 13.781 1 98.06 86 ASP B C 1
ATOM 2111 O O . ASP B 1 86 ? -1.309 -2.082 13.969 1 98.06 86 ASP B O 1
ATOM 2115 N N . PHE B 1 87 ? 0.561 -2.732 12.945 1 98.56 87 PHE B N 1
ATOM 2116 C CA . PHE B 1 87 ? 0.622 -1.499 12.172 1 98.56 87 PHE B CA 1
ATOM 2117 C C . PHE B 1 87 ? -0.518 -1.438 11.164 1 98.56 87 PHE B C 1
ATOM 2119 O O . PHE B 1 87 ? -1.12 -0.381 10.961 1 98.56 87 PHE B O 1
ATOM 2126 N N . GLU B 1 88 ? -0.783 -2.582 10.508 1 98.75 88 GLU B N 1
ATOM 2127 C CA . GLU B 1 88 ? -1.91 -2.656 9.586 1 98.75 88 GLU B CA 1
ATOM 2128 C C . GLU B 1 88 ? -3.232 -2.4 10.305 1 98.75 88 GLU B C 1
ATOM 2130 O O . GLU B 1 88 ? -4.074 -1.646 9.812 1 98.75 88 GLU B O 1
ATOM 2135 N N . LEU B 1 89 ? -3.379 -3.01 11.461 1 98.56 89 LEU B N 1
ATOM 2136 C CA . LEU B 1 89 ? -4.59 -2.807 12.242 1 98.56 89 LEU B CA 1
ATOM 2137 C C . LEU B 1 89 ? -4.723 -1.35 12.672 1 98.56 89 LEU B C 1
ATOM 2139 O O . LEU B 1 89 ? -5.816 -0.783 12.633 1 98.56 89 LEU B O 1
ATOM 2143 N N . GLY B 1 90 ? -3.617 -0.786 13.156 1 98.19 90 GLY B N 1
ATOM 2144 C CA . GLY B 1 90 ? -3.629 0.63 13.484 1 98.19 90 GLY B CA 1
ATOM 2145 C C . GLY B 1 90 ? -4.016 1.514 12.312 1 98.19 90 GLY B C 1
ATOM 2146 O O . GLY B 1 90 ? -4.75 2.49 12.484 1 98.19 90 GLY B O 1
ATOM 2147 N N . SER B 1 91 ? -3.521 1.184 11.125 1 98.75 91 SER B N 1
ATOM 2148 C CA . SER B 1 91 ? -3.875 1.922 9.922 1 98.75 91 SER B CA 1
ATOM 2149 C C . SER B 1 91 ? -5.371 1.823 9.625 1 98.75 91 SER B C 1
ATOM 2151 O O . SER B 1 91 ? -6.008 2.82 9.289 1 98.75 91 SER B O 1
ATOM 2153 N N . ILE B 1 92 ? -5.91 0.619 9.781 1 98.81 92 ILE B N 1
ATOM 2154 C CA . ILE B 1 92 ? -7.336 0.409 9.547 1 98.81 92 ILE B CA 1
ATOM 2155 C C . ILE B 1 92 ? -8.141 1.202 10.57 1 98.81 92 ILE B C 1
ATOM 2157 O O . ILE B 1 92 ? -9.125 1.863 10.219 1 98.81 92 ILE B O 1
ATOM 2161 N N . GLU B 1 93 ? -7.77 1.174 11.836 1 98.25 93 GLU B N 1
ATOM 2162 C CA . GLU B 1 93 ? -8.469 1.915 12.875 1 98.25 93 GLU B CA 1
ATOM 2163 C C . GLU B 1 93 ? -8.484 3.41 12.578 1 98.25 93 GLU B C 1
ATOM 2165 O O . GLU B 1 93 ? -9.492 4.082 12.797 1 98.25 93 GLU B O 1
ATOM 2170 N N . TYR B 1 94 ? -7.379 3.846 12.109 1 97.75 94 TYR B N 1
ATOM 2171 C CA . TYR B 1 94 ? -7.324 5.258 11.758 1 97.75 94 TYR B CA 1
ATOM 2172 C C . TYR B 1 94 ? -8.336 5.59 10.664 1 97.75 94 TYR B C 1
ATOM 2174 O O . TYR B 1 94 ? -9.086 6.559 10.781 1 97.75 94 TYR B O 1
ATOM 2182 N N . ALA B 1 95 ? -8.359 4.809 9.602 1 98.06 95 ALA B N 1
ATOM 2183 C CA . ALA B 1 95 ? -9.242 5.066 8.469 1 98.06 95 ALA B CA 1
ATOM 2184 C C . ALA B 1 95 ? -10.711 4.977 8.883 1 98.06 95 ALA B C 1
ATOM 2186 O O . ALA B 1 95 ? -11.516 5.852 8.555 1 98.06 95 ALA B O 1
ATOM 2187 N N . VAL B 1 96 ? -11.023 3.965 9.641 1 97.38 96 VAL B N 1
ATOM 2188 C CA . VAL B 1 96 ? -12.398 3.705 10.039 1 97.38 96 VAL B CA 1
ATOM 2189 C C . VAL B 1 96 ? -12.82 4.691 11.125 1 97.38 96 VAL B C 1
ATOM 2191 O O . VAL B 1 96 ? -13.914 5.254 11.07 1 97.38 96 VAL B O 1
ATOM 2194 N N . GLY B 1 97 ? -11.992 4.953 12.086 1 94.75 97 GLY B N 1
ATOM 2195 C CA . GLY B 1 97 ? -12.336 5.781 13.234 1 94.75 97 GLY B CA 1
ATOM 2196 C C . GLY B 1 97 ? -12.172 7.266 12.969 1 94.75 97 GLY B C 1
ATOM 2197 O O . GLY B 1 97 ? -13.016 8.07 13.367 1 94.75 97 GLY B O 1
ATOM 2198 N N . HIS B 1 98 ? -11.109 7.648 12.297 1 93.88 98 HIS B N 1
ATOM 2199 C CA . HIS B 1 98 ? -10.789 9.062 12.125 1 93.88 98 HIS B CA 1
ATOM 2200 C C . HIS B 1 98 ? -11.273 9.586 10.781 1 93.88 98 HIS B C 1
ATOM 2202 O O . HIS B 1 98 ? -11.711 10.734 10.672 1 93.88 98 HIS B O 1
ATOM 2208 N N . LEU B 1 99 ? -11.172 8.773 9.773 1 96.88 99 LEU B N 1
ATOM 2209 C CA . LEU B 1 99 ? -11.578 9.219 8.445 1 96.88 99 LEU B CA 1
ATOM 2210 C C . LEU B 1 99 ? -13.008 8.773 8.141 1 96.88 99 LEU B C 1
ATOM 2212 O O . LEU B 1 99 ? -13.578 9.148 7.113 1 96.88 99 LEU B O 1
ATOM 2216 N N . ASN B 1 100 ? -13.617 7.914 8.961 1 96.5 100 ASN B N 1
ATOM 2217 C CA . ASN B 1 100 ? -15.016 7.492 8.898 1 96.5 100 ASN B CA 1
ATOM 2218 C C . ASN B 1 100 ? -15.297 6.672 7.645 1 96.5 100 ASN B C 1
ATOM 2220 O O . ASN B 1 100 ? -16.344 6.836 7.012 1 96.5 100 ASN B O 1
ATOM 2224 N N . THR B 1 101 ? -14.336 5.906 7.238 1 97.81 101 THR B N 1
ATOM 2225 C CA . THR B 1 101 ? -14.555 5.012 6.102 1 97.81 101 THR B CA 1
ATOM 2226 C C . THR B 1 101 ? -15.445 3.84 6.5 1 97.81 101 THR B C 1
ATOM 2228 O O . THR B 1 101 ? -15.195 3.18 7.512 1 97.81 101 THR B O 1
ATOM 2231 N N . ALA B 1 102 ? -16.422 3.527 5.668 1 97.56 102 ALA B N 1
ATOM 2232 C CA . ALA B 1 102 ? -17.453 2.572 6.07 1 97.56 102 ALA B CA 1
ATOM 2233 C C . ALA B 1 102 ? -17.203 1.2 5.449 1 97.56 102 ALA B C 1
ATOM 2235 O O . ALA B 1 102 ? -17.844 0.215 5.828 1 97.56 102 ALA B O 1
ATOM 2236 N N . VAL B 1 103 ? -16.266 1.092 4.488 1 98.56 103 VAL B N 1
ATOM 2237 C CA . VAL B 1 103 ? -15.992 -0.174 3.814 1 98.56 103 VAL B CA 1
ATOM 2238 C C . VAL B 1 103 ? -14.508 -0.517 3.939 1 98.56 103 VAL B C 1
ATOM 2240 O O . VAL B 1 103 ? -13.648 0.296 3.602 1 98.56 103 VAL B O 1
ATOM 2243 N N . VAL B 1 104 ? -14.234 -1.656 4.52 1 98.81 104 VAL B N 1
ATOM 2244 C CA . VAL B 1 104 ? -12.898 -2.242 4.598 1 98.81 104 VAL B CA 1
ATOM 2245 C C . VAL B 1 104 ? -12.828 -3.484 3.713 1 98.81 104 VAL B C 1
ATOM 2247 O O . VAL B 1 104 ? -13.508 -4.477 3.967 1 98.81 104 VAL B O 1
ATOM 2250 N N . LEU B 1 105 ? -12.023 -3.391 2.676 1 98.88 105 LEU B N 1
ATOM 2251 C CA . LEU B 1 105 ? -11.914 -4.461 1.689 1 98.88 105 LEU B CA 1
ATOM 2252 C C . LEU B 1 105 ? -10.57 -5.176 1.813 1 98.88 105 LEU B C 1
ATOM 2254 O O . LEU B 1 105 ? -9.516 -4.555 1.676 1 98.88 105 LEU B O 1
ATOM 2258 N N . VAL B 1 106 ? -10.586 -6.457 2.127 1 98.94 106 VAL B N 1
ATOM 2259 C CA . VAL B 1 106 ? -9.398 -7.301 2.059 1 98.94 106 VAL B CA 1
ATOM 2260 C C . VAL B 1 106 ? -9.32 -7.988 0.697 1 98.94 106 VAL B C 1
ATOM 2262 O O . VAL B 1 106 ? -10.156 -8.844 0.381 1 98.94 106 VAL B O 1
ATOM 2265 N N . MET B 1 107 ? -8.281 -7.578 -0.063 1 98.94 107 MET B N 1
ATOM 2266 C CA . MET B 1 107 ? -8.172 -8.078 -1.431 1 98.94 107 MET B CA 1
ATOM 2267 C C . MET B 1 107 ? -6.93 -8.938 -1.596 1 98.94 107 MET B C 1
ATOM 2269 O O . MET B 1 107 ? -5.809 -8.43 -1.595 1 98.94 107 MET B O 1
ATOM 2273 N N . GLY B 1 108 ? -7.129 -10.305 -1.623 1 98.88 108 GLY B N 1
ATOM 2274 C CA . GLY B 1 108 ? -6.07 -11.188 -2.094 1 98.88 108 GLY B CA 1
ATOM 2275 C C . GLY B 1 108 ? -5.961 -11.234 -3.605 1 98.88 108 GLY B C 1
ATOM 2276 O O . GLY B 1 108 ? -6.629 -10.469 -4.305 1 98.88 108 GLY B O 1
ATOM 2277 N N . HIS B 1 109 ? -5.094 -12.07 -4.113 1 98.94 109 HIS B N 1
ATOM 2278 C CA . HIS B 1 109 ? -4.98 -12.141 -5.566 1 98.94 109 HIS B CA 1
ATOM 2279 C C . HIS B 1 109 ? -4.52 -13.523 -6.016 1 98.94 109 HIS B C 1
ATOM 2281 O O . HIS B 1 109 ? -3.93 -14.266 -5.234 1 98.94 109 HIS B O 1
ATOM 2287 N N . SER B 1 110 ? -4.824 -13.844 -7.215 1 98.62 110 SER B N 1
ATOM 2288 C CA . SER B 1 110 ? -4.375 -15.094 -7.812 1 98.62 110 SER B CA 1
ATOM 2289 C C . SER B 1 110 ? -2.865 -15.109 -8.008 1 98.62 110 SER B C 1
ATOM 2291 O O . SER B 1 110 ? -2.244 -14.055 -8.164 1 98.62 110 SER B O 1
ATOM 2293 N N . HIS B 1 111 ? -2.225 -16.312 -7.902 1 97.5 111 HIS B N 1
ATOM 2294 C CA . HIS B 1 111 ? -0.791 -16.5 -8.094 1 97.5 111 HIS B CA 1
ATOM 2295 C C . HIS B 1 111 ? 0.012 -15.703 -7.074 1 97.5 111 HIS B C 1
ATOM 2297 O O . HIS B 1 111 ? 1.002 -15.062 -7.43 1 97.5 111 HIS B O 1
ATOM 2303 N N . CYS B 1 112 ? -0.479 -15.742 -5.902 1 98.12 112 CYS B N 1
ATOM 2304 C CA . CYS B 1 112 ? 0.215 -15 -4.855 1 98.12 112 CYS B CA 1
ATOM 2305 C C . CYS B 1 112 ? 1.485 -15.719 -4.426 1 98.12 112 CYS B C 1
ATOM 2307 O O . CYS B 1 112 ? 1.421 -16.812 -3.863 1 98.12 112 CYS B O 1
ATOM 2309 N N . GLY B 1 113 ? 2.609 -15.078 -4.602 1 95.62 113 GLY B N 1
ATOM 2310 C CA . GLY B 1 113 ? 3.895 -15.672 -4.262 1 95.62 113 GLY B CA 1
ATOM 2311 C C . GLY B 1 113 ? 4.047 -15.961 -2.781 1 95.62 113 GLY B C 1
ATOM 2312 O O . GLY B 1 113 ? 4.668 -16.953 -2.398 1 95.62 113 GLY B O 1
ATOM 2313 N N . ALA B 1 114 ? 3.557 -15.109 -1.916 1 97.06 114 ALA B N 1
ATOM 2314 C CA . ALA B 1 114 ? 3.643 -15.312 -0.473 1 97.06 114 ALA B CA 1
ATOM 2315 C C . ALA B 1 114 ? 2.896 -16.578 -0.057 1 97.06 114 ALA B C 1
ATOM 2317 O O . ALA B 1 114 ? 3.389 -17.359 0.766 1 97.06 114 ALA B O 1
ATOM 2318 N N . VAL B 1 115 ? 1.705 -16.75 -0.614 1 97.88 115 VAL B N 1
ATOM 2319 C CA . VAL B 1 115 ? 0.912 -17.938 -0.293 1 97.88 115 VAL B CA 1
ATOM 2320 C C . VAL B 1 115 ? 1.606 -19.188 -0.827 1 97.88 115 VAL B C 1
ATOM 2322 O O . VAL B 1 115 ? 1.693 -20.203 -0.131 1 97.88 115 VAL B O 1
ATOM 2325 N N . ALA B 1 116 ? 2.113 -19.078 -2.086 1 95.56 116 ALA B N 1
ATOM 2326 C CA . ALA B 1 116 ? 2.854 -20.203 -2.654 1 95.56 116 ALA B CA 1
ATOM 2327 C C . ALA B 1 116 ? 4.051 -20.562 -1.78 1 95.56 116 ALA B C 1
ATOM 2329 O O . ALA B 1 116 ? 4.305 -21.75 -1.521 1 95.56 116 ALA B O 1
ATOM 2330 N N . ALA B 1 117 ? 4.781 -19.609 -1.327 1 94.88 117 ALA B N 1
ATOM 2331 C CA . ALA B 1 117 ? 5.941 -19.828 -0.469 1 94.88 117 ALA B CA 1
ATOM 2332 C C . ALA B 1 117 ? 5.527 -20.469 0.856 1 94.88 117 ALA B C 1
ATOM 2334 O O . ALA B 1 117 ? 6.242 -21.312 1.396 1 94.88 117 ALA B O 1
ATOM 2335 N N . ALA B 1 118 ? 4.438 -19.984 1.387 1 96.69 118 ALA B N 1
ATOM 2336 C CA . ALA B 1 118 ? 3.936 -20.547 2.641 1 96.69 118 ALA B CA 1
ATOM 2337 C C . ALA B 1 118 ? 3.607 -22.031 2.488 1 96.69 118 ALA B C 1
ATOM 2339 O O . ALA B 1 118 ? 3.852 -22.812 3.4 1 96.69 118 ALA B O 1
ATOM 2340 N N . ILE B 1 119 ? 3.012 -22.422 1.358 1 95.94 119 ILE B N 1
ATOM 2341 C CA . ILE B 1 119 ? 2.688 -23.828 1.077 1 95.94 119 ILE B CA 1
ATOM 2342 C C . ILE B 1 119 ? 3.969 -24.656 1.028 1 95.94 119 ILE B C 1
ATOM 2344 O O . ILE B 1 119 ? 4.027 -25.75 1.587 1 95.94 119 ILE B O 1
ATOM 2348 N N . GLU B 1 120 ? 4.973 -24.078 0.447 1 92.62 120 GLU B N 1
ATOM 2349 C CA . GLU B 1 120 ? 6.242 -24.781 0.293 1 92.62 120 GLU B CA 1
ATOM 2350 C C . GLU B 1 120 ? 6.988 -24.859 1.62 1 92.62 120 GLU B C 1
ATOM 2352 O O . GLU B 1 120 ? 7.793 -25.781 1.827 1 92.62 120 GLU B O 1
ATOM 2357 N N . GLY B 1 121 ? 6.695 -23.984 2.504 1 85.44 121 GLY B N 1
ATOM 2358 C CA . GLY B 1 121 ? 7.254 -24.016 3.848 1 85.44 121 GLY B CA 1
ATOM 2359 C C . GLY B 1 121 ? 8.688 -23.516 3.914 1 85.44 121 GLY B C 1
ATOM 2360 O O . GLY B 1 121 ? 9.422 -23.859 4.84 1 85.44 121 GLY B O 1
ATOM 2361 N N . HIS B 1 122 ? 9.094 -22.812 3.02 1 78.75 122 HIS B N 1
ATOM 2362 C CA . HIS B 1 122 ? 10.461 -22.312 2.965 1 78.75 122 HIS B CA 1
ATOM 2363 C C . HIS B 1 122 ? 10.5 -20.797 3.086 1 78.75 122 HIS B C 1
ATOM 2365 O O . HIS B 1 122 ? 9.75 -20.094 2.396 1 78.75 122 HIS B O 1
ATOM 2371 N N . GLY B 1 123 ? 11.078 -20.266 4.18 1 81.69 123 GLY B N 1
ATOM 2372 C CA . GLY B 1 123 ? 11.352 -18.844 4.281 1 81.69 123 GLY B CA 1
ATOM 2373 C C . GLY B 1 123 ? 12.602 -18.531 5.07 1 81.69 123 GLY B C 1
ATOM 2374 O O . GLY B 1 123 ? 13.172 -19.406 5.727 1 81.69 123 GLY B O 1
ATOM 2375 N N . GLU B 1 124 ? 13.141 -17.406 4.762 1 87.69 124 GLU B N 1
ATOM 2376 C CA . GLU B 1 124 ? 14.305 -16.938 5.496 1 87.69 124 GLU B CA 1
ATOM 2377 C C . GLU B 1 124 ? 14.109 -15.5 5.984 1 87.69 124 GLU B C 1
ATOM 2379 O O . GLU B 1 124 ? 13.266 -14.773 5.461 1 87.69 124 GLU B O 1
ATOM 2384 N N . GLY B 1 125 ? 14.828 -15.211 7.043 1 94.06 125 GLY B N 1
ATOM 2385 C CA . GLY B 1 125 ? 14.805 -13.844 7.539 1 94.06 125 GLY B CA 1
ATOM 2386 C C . GLY B 1 125 ? 13.414 -13.367 7.898 1 94.06 125 GLY B C 1
ATOM 2387 O O . GLY B 1 125 ? 12.656 -14.086 8.547 1 94.06 125 GLY B O 1
ATOM 2388 N N . TYR B 1 126 ? 13.117 -12.148 7.504 1 97 126 TYR B N 1
ATOM 2389 C CA . TYR B 1 126 ? 11.852 -11.539 7.891 1 97 126 TYR B CA 1
ATOM 2390 C C . TYR B 1 126 ? 10.711 -12.039 7.008 1 97 126 TYR B C 1
ATOM 2392 O O . TYR B 1 126 ? 9.539 -11.867 7.344 1 97 126 TYR B O 1
ATOM 2400 N N . ILE B 1 127 ? 11.023 -12.664 5.902 1 96.69 127 ILE B N 1
ATOM 2401 C CA . ILE B 1 127 ? 10 -13.297 5.078 1 96.69 127 ILE B CA 1
ATOM 2402 C C . ILE B 1 127 ? 9.25 -14.344 5.898 1 96.69 127 ILE B C 1
ATOM 2404 O O . ILE B 1 127 ? 8.047 -14.539 5.711 1 96.69 127 ILE B O 1
ATOM 2408 N N . ASN B 1 128 ? 9.93 -14.93 6.824 1 96.81 128 ASN B N 1
ATOM 2409 C CA . ASN B 1 128 ? 9.328 -15.953 7.668 1 96.81 128 ASN B CA 1
ATOM 2410 C C . ASN B 1 128 ? 8.172 -15.391 8.484 1 96.81 128 ASN B C 1
ATOM 2412 O O . ASN B 1 128 ? 7.215 -16.109 8.789 1 96.81 128 ASN B O 1
ATOM 2416 N N . ALA B 1 129 ? 8.266 -14.125 8.844 1 97.19 129 ALA B N 1
ATOM 2417 C CA . ALA B 1 129 ? 7.16 -13.516 9.586 1 97.19 129 ALA B CA 1
ATOM 2418 C C . ALA B 1 129 ? 5.859 -13.594 8.797 1 97.19 129 ALA B C 1
ATOM 2420 O O . ALA B 1 129 ? 4.793 -13.852 9.359 1 97.19 129 ALA B O 1
ATOM 2421 N N . ILE B 1 130 ? 5.953 -13.398 7.492 1 98.12 130 ILE B N 1
ATOM 2422 C CA . ILE B 1 130 ? 4.797 -13.453 6.602 1 98.12 130 ILE B CA 1
ATOM 2423 C C . ILE B 1 130 ? 4.301 -14.898 6.496 1 98.12 130 ILE B C 1
ATOM 2425 O O . ILE B 1 130 ? 3.104 -15.156 6.617 1 98.12 130 ILE B O 1
ATOM 2429 N N . LEU B 1 131 ? 5.246 -15.797 6.332 1 97.62 131 LEU B N 1
ATOM 2430 C CA . LEU B 1 131 ? 4.883 -17.203 6.172 1 97.62 131 LEU B CA 1
ATOM 2431 C C . LEU B 1 131 ? 4.227 -17.734 7.438 1 97.62 131 LEU B C 1
ATOM 2433 O O . LEU B 1 131 ? 3.248 -18.484 7.363 1 97.62 131 LEU B O 1
ATOM 2437 N N . GLU B 1 132 ? 4.762 -17.328 8.57 1 97.31 132 GLU B N 1
ATOM 2438 C CA . GLU B 1 132 ? 4.25 -17.797 9.852 1 97.31 132 GLU B CA 1
ATOM 2439 C C . GLU B 1 132 ? 2.826 -17.312 10.094 1 97.31 132 GLU B C 1
ATOM 2441 O O . GLU B 1 132 ? 2.057 -17.953 10.812 1 97.31 132 GLU B O 1
ATOM 2446 N N . GLU B 1 133 ? 2.518 -16.188 9.492 1 97.88 133 GLU B N 1
ATOM 2447 C CA . GLU B 1 133 ? 1.16 -15.656 9.586 1 97.88 133 GLU B CA 1
ATOM 2448 C C . GLU B 1 133 ? 0.195 -16.453 8.719 1 97.88 133 GLU B C 1
ATOM 2450 O O . GLU B 1 133 ? -0.965 -16.641 9.086 1 97.88 133 GLU B O 1
ATOM 2455 N N . ILE B 1 134 ? 0.638 -16.984 7.594 1 98.31 134 ILE B N 1
ATOM 2456 C CA . ILE B 1 134 ? -0.219 -17.594 6.586 1 98.31 134 ILE B CA 1
ATOM 2457 C C . ILE B 1 134 ? -0.324 -19.109 6.844 1 98.31 134 ILE B C 1
ATOM 2459 O O . ILE B 1 134 ? -1.399 -19.688 6.703 1 98.31 134 ILE B O 1
ATOM 2463 N N . GLN B 1 135 ? 0.681 -19.766 7.289 1 97.62 135 GLN B N 1
ATOM 2464 C CA . GLN B 1 135 ? 0.838 -21.219 7.316 1 97.62 135 GLN B CA 1
ATOM 2465 C C . GLN B 1 135 ? -0.23 -21.859 8.188 1 97.62 135 GLN B C 1
ATOM 2467 O O . GLN B 1 135 ? -0.828 -22.875 7.801 1 97.62 135 GLN B O 1
ATOM 2472 N N . PRO B 1 136 ? -0.54 -21.297 9.375 1 97.25 136 PRO B N 1
ATOM 2473 C CA . PRO B 1 136 ? -1.496 -21.969 10.25 1 97.25 136 PRO B CA 1
ATOM 2474 C C . PRO B 1 136 ? -2.877 -22.125 9.617 1 97.25 136 PRO B C 1
ATOM 2476 O O . PRO B 1 136 ? -3.617 -23.047 9.953 1 97.25 136 PRO B O 1
ATOM 2479 N N . VAL B 1 137 ? -3.246 -21.297 8.656 1 97.44 137 VAL B N 1
ATOM 2480 C CA . VAL B 1 137 ? -4.621 -21.312 8.18 1 97.44 137 VAL B CA 1
ATOM 2481 C C . VAL B 1 137 ? -4.711 -22.125 6.891 1 97.44 137 VAL B C 1
ATOM 2483 O O . VAL B 1 137 ? -5.809 -22.406 6.402 1 97.44 137 VAL B O 1
ATOM 2486 N N . ILE B 1 138 ? -3.559 -22.547 6.387 1 97.62 138 ILE B N 1
ATOM 2487 C CA . ILE B 1 138 ? -3.602 -23.281 5.129 1 97.62 138 ILE B CA 1
ATOM 2488 C C . ILE B 1 138 ? -3.15 -24.719 5.359 1 97.62 138 ILE B C 1
ATOM 2490 O O . ILE B 1 138 ? -2.902 -25.453 4.406 1 97.62 138 ILE B O 1
ATOM 2494 N N . VAL B 1 139 ? -3.004 -25.125 6.578 1 94.81 139 VAL B N 1
ATOM 2495 C CA . VAL B 1 139 ? -2.529 -26.469 6.91 1 94.81 139 VAL B CA 1
ATOM 2496 C C . VAL B 1 139 ? -3.418 -27.516 6.238 1 94.81 139 VAL B C 1
ATOM 2498 O O . VAL B 1 139 ? -4.645 -27.469 6.367 1 94.81 139 VAL B O 1
ATOM 2501 N N . GLY B 1 140 ? -2.834 -28.406 5.543 1 93.31 140 GLY B N 1
ATOM 2502 C CA . GLY B 1 140 ? -3.549 -29.516 4.941 1 93.31 140 GLY B CA 1
ATOM 2503 C C . GLY B 1 140 ? -4.172 -29.172 3.602 1 93.31 140 GLY B C 1
ATOM 2504 O O . GLY B 1 140 ? -4.797 -30.016 2.965 1 93.31 140 GLY B O 1
ATOM 2505 N N . GLU B 1 141 ? -4.066 -27.922 3.197 1 95.62 141 GLU B N 1
ATOM 2506 C CA . GLU B 1 141 ? -4.59 -27.469 1.91 1 95.62 141 GLU B CA 1
ATOM 2507 C C . GLU B 1 141 ? -3.461 -27.219 0.915 1 95.62 141 GLU B C 1
ATOM 2509 O O . GLU B 1 141 ? -2.52 -26.484 1.213 1 95.62 141 GLU B O 1
ATOM 2514 N N . THR B 1 142 ? -3.555 -27.891 -0.269 1 92 142 THR B N 1
ATOM 2515 C CA . THR B 1 142 ? -2.461 -27.734 -1.222 1 92 142 THR B CA 1
ATOM 2516 C C . THR B 1 142 ? -2.918 -26.984 -2.463 1 92 142 THR B C 1
ATOM 2518 O O . THR B 1 142 ? -2.096 -26.547 -3.275 1 92 142 THR B O 1
ATOM 2521 N N . ASN B 1 143 ? -4.223 -26.797 -2.602 1 96.75 143 ASN B N 1
ATOM 2522 C CA . ASN B 1 143 ? -4.723 -25.969 -3.688 1 96.75 143 ASN B CA 1
ATOM 2523 C C . ASN B 1 143 ? -4.406 -24.484 -3.453 1 96.75 143 ASN B C 1
ATOM 2525 O O . ASN B 1 143 ? -4.957 -23.875 -2.541 1 96.75 143 ASN B O 1
ATOM 2529 N N . VAL B 1 144 ? -3.574 -23.938 -4.281 1 96.88 144 VAL B N 1
ATOM 2530 C CA . VAL B 1 144 ? -3.057 -22.578 -4.086 1 96.88 144 VAL B CA 1
ATOM 2531 C C . VAL B 1 144 ? -4.211 -21.578 -4.059 1 96.88 144 VAL B C 1
ATOM 2533 O O . VAL B 1 144 ? -4.23 -20.672 -3.232 1 96.88 144 VAL B O 1
ATOM 2536 N N . GLY B 1 145 ? -5.148 -21.719 -4.98 1 97.94 145 GLY B N 1
ATOM 2537 C CA . GLY B 1 145 ? -6.297 -20.828 -5.008 1 97.94 145 GLY B CA 1
ATOM 2538 C C . GLY B 1 145 ? -7.09 -20.844 -3.717 1 97.94 145 GLY B C 1
ATOM 2539 O O . GLY B 1 145 ? -7.523 -19.781 -3.24 1 97.94 145 GLY B O 1
ATOM 2540 N N . LYS B 1 146 ? -7.316 -22.031 -3.211 1 98.31 146 LYS B N 1
ATOM 2541 C CA . LYS B 1 146 ? -8.016 -22.156 -1.934 1 98.31 146 LYS B CA 1
ATOM 2542 C C . LYS B 1 146 ? -7.199 -21.531 -0.801 1 98.31 146 LYS B C 1
ATOM 2544 O O . LYS B 1 146 ? -7.754 -20.906 0.096 1 98.31 146 LYS B O 1
ATOM 2549 N N . CYS B 1 147 ? -5.906 -21.781 -0.794 1 98.75 147 CYS B N 1
ATOM 2550 C CA . CYS B 1 147 ? -5.035 -21.219 0.227 1 98.75 147 CYS B CA 1
ATOM 2551 C C . CYS B 1 147 ? -5.066 -19.688 0.186 1 98.75 147 CYS B C 1
ATOM 2553 O O . CYS B 1 147 ? -5.027 -19.031 1.229 1 98.75 147 CYS B O 1
ATOM 2555 N N . GLU B 1 148 ? -5.145 -19.125 -1.035 1 98.81 148 GLU B N 1
ATOM 2556 C CA . GLU B 1 148 ? -5.27 -17.688 -1.187 1 98.81 148 GLU B CA 1
ATOM 2557 C C . GLU B 1 148 ? -6.551 -17.172 -0.533 1 98.81 148 GLU B C 1
ATOM 2559 O O . GLU B 1 148 ? -6.539 -16.141 0.144 1 98.81 148 GLU B O 1
ATOM 2564 N N . ASN B 1 149 ? -7.648 -17.891 -0.684 1 98.75 149 ASN B N 1
ATOM 2565 C CA . ASN B 1 149 ? -8.914 -17.5 -0.067 1 98.75 149 ASN B CA 1
ATOM 2566 C C . ASN B 1 149 ? -8.852 -17.609 1.455 1 98.75 149 ASN B C 1
ATOM 2568 O O . ASN B 1 149 ? -9.367 -16.75 2.162 1 98.75 149 ASN B O 1
ATOM 2572 N N . LEU B 1 150 ? -8.227 -18.656 1.92 1 98.75 150 LEU B N 1
ATOM 2573 C CA . LEU B 1 150 ? -8.07 -18.844 3.357 1 98.75 150 LEU B CA 1
ATOM 2574 C C . LEU B 1 150 ? -7.227 -17.719 3.963 1 98.75 150 LEU B C 1
ATOM 2576 O O . LEU B 1 150 ? -7.484 -17.281 5.086 1 98.75 150 LEU B O 1
ATOM 2580 N N . ASN B 1 151 ? -6.23 -17.281 3.23 1 98.81 151 ASN B N 1
ATOM 2581 C CA . ASN B 1 151 ? -5.402 -16.172 3.689 1 98.81 151 ASN B CA 1
ATOM 2582 C C . ASN B 1 151 ? -6.203 -14.875 3.773 1 98.81 151 ASN B C 1
ATOM 2584 O O . ASN B 1 151 ? -5.996 -14.07 4.684 1 98.81 151 ASN B O 1
ATOM 2588 N N . ILE B 1 152 ? -7.109 -14.656 2.797 1 98.88 152 ILE B N 1
ATOM 2589 C CA . ILE B 1 152 ? -8.008 -13.508 2.85 1 98.88 152 ILE B CA 1
ATOM 2590 C C . ILE B 1 152 ? -8.859 -13.578 4.117 1 98.88 152 ILE B C 1
ATOM 2592 O O . ILE B 1 152 ? -8.984 -12.594 4.848 1 98.88 152 ILE B O 1
ATOM 2596 N N . GLU B 1 153 ? -9.375 -14.711 4.406 1 98.56 153 GLU B N 1
ATOM 2597 C CA . GLU B 1 153 ? -10.195 -14.914 5.598 1 98.56 153 GLU B CA 1
ATOM 2598 C C . GLU B 1 153 ? -9.383 -14.672 6.871 1 98.56 153 GLU B C 1
ATOM 2600 O O . GLU B 1 153 ? -9.898 -14.125 7.848 1 98.56 153 GLU B O 1
ATOM 2605 N N . ASN B 1 154 ? -8.188 -15.156 6.84 1 98.75 154 ASN B N 1
ATOM 2606 C CA . ASN B 1 154 ? -7.32 -14.938 7.992 1 98.75 154 ASN B CA 1
ATOM 2607 C C . ASN B 1 154 ? -7.113 -13.453 8.258 1 98.75 154 ASN B C 1
ATOM 2609 O O . ASN B 1 154 ? -7.129 -13.016 9.414 1 98.75 154 ASN B O 1
ATOM 2613 N N . SER B 1 155 ? -6.848 -12.664 7.195 1 98.81 155 SER B N 1
ATOM 2614 C CA . SER B 1 155 ? -6.699 -11.219 7.336 1 98.81 155 SER B CA 1
ATOM 2615 C C . SER B 1 155 ? -7.961 -10.594 7.922 1 98.81 155 SER B C 1
ATOM 2617 O O . SER B 1 155 ? -7.879 -9.703 8.773 1 98.81 155 SER B O 1
ATOM 2619 N N . ILE B 1 156 ? -9.133 -11.039 7.48 1 98.62 156 ILE B N 1
ATOM 2620 C CA . ILE B 1 156 ? -10.398 -10.531 8.008 1 98.62 156 ILE B CA 1
ATOM 2621 C C . ILE B 1 156 ? -10.508 -10.867 9.492 1 98.62 156 ILE B C 1
ATOM 2623 O O . ILE B 1 156 ? -10.898 -10.016 10.297 1 98.62 156 ILE B O 1
ATOM 2627 N N . LYS B 1 157 ? -10.148 -12.078 9.867 1 98.19 157 LYS B N 1
ATOM 2628 C CA . LYS B 1 157 ? -10.18 -12.477 11.273 1 98.19 157 LYS B CA 1
ATOM 2629 C C . LYS B 1 157 ? -9.281 -11.586 12.117 1 98.19 157 LYS B C 1
ATOM 2631 O O . LYS B 1 157 ? -9.625 -11.25 13.258 1 98.19 157 LYS B O 1
ATOM 2636 N N . ARG B 1 158 ? -8.125 -11.242 11.578 1 98.31 158 ARG B N 1
ATOM 2637 C CA . ARG B 1 158 ? -7.219 -10.352 12.289 1 98.31 158 ARG B CA 1
ATOM 2638 C C . ARG B 1 158 ? -7.855 -8.984 12.516 1 98.31 158 ARG B C 1
ATOM 2640 O O . ARG B 1 158 ? -7.703 -8.398 13.586 1 98.31 158 ARG B O 1
ATOM 2647 N N . ILE B 1 159 ? -8.531 -8.484 11.508 1 98.56 159 ILE B N 1
ATOM 2648 C CA . ILE B 1 159 ? -9.188 -7.188 11.602 1 98.56 159 ILE B CA 1
ATOM 2649 C C . ILE B 1 159 ? -10.219 -7.219 12.727 1 98.56 159 ILE B C 1
ATOM 2651 O O . ILE B 1 159 ? -10.359 -6.25 13.484 1 98.56 159 ILE B O 1
ATOM 2655 N N . LEU B 1 160 ? -10.859 -8.32 12.906 1 97.44 160 LEU B N 1
ATOM 2656 C CA . LEU B 1 160 ? -11.938 -8.469 13.875 1 97.44 160 LEU B CA 1
ATOM 2657 C C . LEU B 1 160 ? -11.383 -8.586 15.289 1 97.44 160 LEU B C 1
ATOM 2659 O O . LEU B 1 160 ? -12.141 -8.57 16.266 1 97.44 160 LEU B O 1
ATOM 2663 N N . GLN B 1 161 ? -10.07 -8.562 15.43 1 96.19 161 GLN B N 1
ATOM 2664 C CA . GLN B 1 161 ? -9.445 -8.531 16.75 1 96.19 161 GLN B CA 1
ATOM 2665 C C . GLN B 1 161 ? -9.469 -7.125 17.344 1 96.19 161 GLN B C 1
ATOM 2667 O O . GLN B 1 161 ? -9.25 -6.941 18.531 1 96.19 161 GLN B O 1
ATOM 2672 N N . SER B 1 162 ? -9.633 -6.137 16.5 1 97.19 162 SER B N 1
ATOM 2673 C CA . SER B 1 162 ? -9.812 -4.773 16.984 1 97.19 162 SER B CA 1
ATOM 2674 C C . SER B 1 162 ? -11.203 -4.574 17.578 1 97.19 162 SER B C 1
ATOM 2676 O O . SER B 1 162 ? -12.203 -4.637 16.859 1 97.19 162 SER B O 1
ATOM 2678 N N . GLU B 1 163 ? -11.273 -4.258 18.828 1 96.62 163 GLU B N 1
ATOM 2679 C CA . GLU B 1 163 ? -12.555 -4.047 19.484 1 96.62 163 GLU B CA 1
ATOM 2680 C C . GLU B 1 163 ? -13.312 -2.877 18.859 1 96.62 163 GLU B C 1
ATOM 2682 O O . GLU B 1 163 ? -14.539 -2.92 18.734 1 96.62 163 GLU B O 1
ATOM 2687 N N . MET B 1 164 ? -12.562 -1.9 18.547 1 96.44 164 MET B N 1
ATOM 2688 C CA . MET B 1 164 ? -13.18 -0.732 17.906 1 96.44 164 MET B CA 1
ATOM 2689 C C . MET B 1 164 ? -13.883 -1.118 16.625 1 96.44 164 MET B C 1
ATOM 2691 O O . MET B 1 164 ? -15.055 -0.777 16.422 1 96.44 164 MET B O 1
ATOM 2695 N N . ILE B 1 165 ? -13.211 -1.875 15.773 1 97.38 165 ILE B N 1
ATOM 2696 C CA . ILE B 1 165 ? -13.766 -2.242 14.469 1 97.38 165 ILE B CA 1
ATOM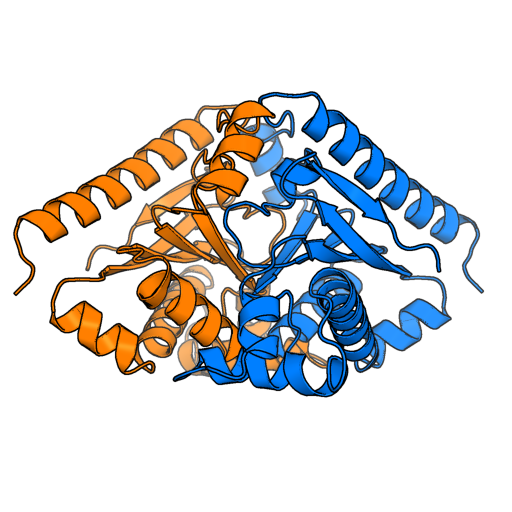 2697 C C . ILE B 1 165 ? -14.938 -3.193 14.664 1 97.38 165 ILE B C 1
ATOM 2699 O O . ILE B 1 165 ? -15.977 -3.045 14.016 1 97.38 165 ILE B O 1
ATOM 2703 N N . LYS B 1 166 ? -14.773 -4.117 15.531 1 96.69 166 LYS B N 1
ATOM 2704 C CA . LYS B 1 166 ? -15.852 -5.059 15.82 1 96.69 166 LYS B CA 1
ATOM 2705 C C . LYS B 1 166 ? -17.125 -4.332 16.266 1 96.69 166 LYS B C 1
ATOM 2707 O O . LYS B 1 166 ? -18.219 -4.668 15.82 1 96.69 166 LYS B O 1
ATOM 2712 N N . THR B 1 167 ? -16.969 -3.379 17.156 1 96.81 167 THR B N 1
ATOM 2713 C CA . THR B 1 167 ? -18.094 -2.6 17.656 1 96.81 167 THR B CA 1
ATOM 2714 C C . THR B 1 167 ? -18.781 -1.841 16.531 1 96.81 167 THR B C 1
ATOM 2716 O O . THR B 1 167 ? -20.016 -1.841 16.422 1 96.81 167 THR B O 1
ATOM 2719 N N . MET B 1 168 ? -17.984 -1.282 15.719 1 96.31 168 MET B N 1
ATOM 2720 C CA . MET B 1 168 ? -18.531 -0.485 14.625 1 96.31 168 MET B CA 1
ATOM 2721 C C . MET B 1 168 ? -19.25 -1.371 13.609 1 96.31 168 MET B C 1
ATOM 2723 O O . MET B 1 168 ? -20.25 -0.956 13.008 1 96.31 168 MET B O 1
ATOM 2727 N N . ILE B 1 169 ? -18.75 -2.574 13.383 1 96.25 169 ILE B N 1
ATOM 2728 C CA . ILE B 1 169 ? -19.453 -3.547 12.547 1 96.25 169 ILE B CA 1
ATOM 2729 C C . ILE B 1 169 ? -20.797 -3.898 13.172 1 96.25 169 ILE B C 1
ATOM 2731 O O . ILE B 1 169 ? -21.812 -3.904 12.484 1 96.25 169 ILE B O 1
ATOM 2735 N N . GLY B 1 170 ? -20.781 -4.184 14.43 1 95.5 170 GLY B N 1
ATOM 2736 C CA . GLY B 1 170 ? -22 -4.523 15.141 1 95.5 170 GLY B CA 1
ATOM 2737 C C . GLY B 1 170 ? -23.047 -3.426 15.094 1 95.5 170 GLY B C 1
ATOM 2738 O O . GLY B 1 170 ? -24.25 -3.705 15.07 1 95.5 170 GLY B O 1
ATOM 2739 N N . GLU B 1 171 ? -22.594 -2.213 15.008 1 95.69 171 GLU B N 1
ATOM 2740 C CA . GLU B 1 171 ? -23.469 -1.051 14.969 1 95.69 171 GLU B CA 1
ATOM 2741 C C . GLU B 1 171 ? -23.906 -0.734 13.539 1 95.69 171 GLU B C 1
ATOM 2743 O O . GLU B 1 171 ? -24.656 0.208 13.312 1 95.69 171 GLU B O 1
ATOM 2748 N N . GLY B 1 172 ? -23.375 -1.473 12.656 1 95.06 172 GLY B N 1
ATOM 2749 C CA . GLY B 1 172 ? -23.75 -1.291 11.266 1 95.06 172 GLY B CA 1
ATOM 2750 C C . GLY B 1 172 ? -23.062 -0.111 10.609 1 95.06 172 GLY B C 1
ATOM 2751 O O . GLY B 1 172 ? -23.516 0.384 9.57 1 95.06 172 GLY B O 1
ATOM 2752 N N . GLN B 1 173 ? -21.938 0.3 11.18 1 95.69 173 GLN B N 1
ATOM 2753 C CA . GLN B 1 173 ? -21.234 1.484 10.695 1 95.69 173 GLN B CA 1
ATOM 2754 C C . GLN B 1 173 ? -20.156 1.109 9.68 1 95.69 173 GLN B C 1
ATOM 2756 O O . GLN B 1 173 ? -19.766 1.926 8.844 1 95.69 173 GLN B O 1
ATOM 2761 N N . VAL B 1 174 ? -19.672 -0.107 9.828 1 97.44 174 VAL B N 1
ATOM 2762 C CA . VAL B 1 174 ? -18.578 -0.561 8.984 1 97.44 174 VAL B CA 1
ATOM 2763 C C . VAL B 1 174 ? -18.875 -1.959 8.453 1 97.44 174 VAL B C 1
ATOM 2765 O O . VAL B 1 174 ? -19.469 -2.783 9.148 1 97.44 174 VAL B O 1
ATOM 2768 N N . LYS B 1 175 ? -18.547 -2.191 7.219 1 97.81 175 LYS B N 1
ATOM 2769 C CA . LYS B 1 175 ? -18.578 -3.525 6.625 1 97.81 175 LYS B CA 1
ATOM 2770 C C . LYS B 1 175 ? -17.188 -3.961 6.188 1 97.81 175 LYS B C 1
ATOM 2772 O O . LYS B 1 175 ? -16.469 -3.207 5.523 1 97.81 175 LYS B O 1
ATOM 2777 N N . VAL B 1 176 ? -16.781 -5.105 6.609 1 98.31 176 VAL B N 1
ATOM 2778 C CA . VAL B 1 176 ? -15.531 -5.73 6.176 1 98.31 176 VAL B CA 1
ATOM 2779 C C . VAL B 1 176 ? -15.836 -6.832 5.16 1 98.31 176 VAL B C 1
ATOM 2781 O O . VAL B 1 176 ? -16.656 -7.715 5.422 1 98.31 176 VAL B O 1
ATOM 2784 N N . LEU B 1 177 ? -15.164 -6.738 3.98 1 98 177 LEU B N 1
ATOM 2785 C CA . LEU B 1 177 ? -15.398 -7.684 2.895 1 98 177 LEU B CA 1
ATOM 2786 C C . LEU B 1 177 ? -14.078 -8.266 2.385 1 98 177 LEU B C 1
ATOM 2788 O O . LEU B 1 177 ? -13.039 -7.602 2.439 1 98 177 LEU B O 1
ATOM 2792 N N . GLY B 1 178 ? -14.203 -9.508 1.949 1 98.75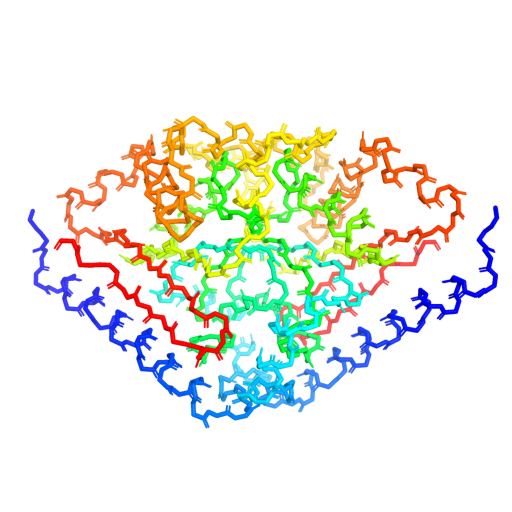 178 GLY B N 1
ATOM 2793 C CA . GLY B 1 178 ? -13.109 -10.117 1.215 1 98.75 178 GLY B CA 1
ATOM 2794 C C . GLY B 1 178 ? -13.344 -10.156 -0.283 1 98.75 178 GLY B C 1
ATOM 2795 O O . GLY B 1 178 ? -14.492 -10.219 -0.737 1 98.75 178 GLY B O 1
ATOM 2796 N N . CYS B 1 179 ? -12.297 -10.062 -1.035 1 98.88 179 CYS B N 1
ATOM 2797 C CA . CYS B 1 179 ? -12.367 -10.242 -2.48 1 98.88 179 CYS B CA 1
ATOM 2798 C C . CYS B 1 179 ? -11.055 -10.781 -3.031 1 98.88 179 CYS B C 1
ATOM 2800 O O . CYS B 1 179 ? -10.055 -10.852 -2.309 1 98.88 179 CYS B O 1
ATOM 2802 N N . LYS B 1 180 ? -11.148 -11.242 -4.25 1 98.88 180 LYS B N 1
ATOM 2803 C CA . LYS B 1 180 ? -9.961 -11.797 -4.887 1 98.88 180 LYS B CA 1
ATOM 2804 C C . LYS B 1 180 ? -9.758 -11.211 -6.285 1 98.88 180 LYS B C 1
ATOM 2806 O O . LYS B 1 180 ? -10.672 -11.234 -7.109 1 98.88 180 LYS B O 1
ATOM 2811 N N . TYR B 1 181 ? -8.617 -10.625 -6.508 1 98.94 181 TYR B N 1
ATOM 2812 C CA . TYR B 1 181 ? -8.195 -10.07 -7.793 1 98.94 181 TYR B CA 1
ATOM 2813 C C . TYR B 1 181 ? -7.523 -11.133 -8.648 1 98.94 181 TYR B C 1
ATOM 2815 O O . TYR B 1 181 ? -6.582 -11.797 -8.203 1 98.94 181 TYR B O 1
ATOM 2823 N N . ASP B 1 182 ? -8 -11.305 -9.859 1 98.81 182 ASP B N 1
ATOM 2824 C CA . ASP B 1 182 ? -7.375 -12.211 -10.812 1 98.81 182 ASP B CA 1
ATOM 2825 C C . ASP B 1 182 ? -6.352 -11.477 -11.672 1 98.81 182 ASP B C 1
ATOM 2827 O O . ASP B 1 182 ? -6.711 -10.625 -12.484 1 98.81 182 ASP B O 1
ATOM 2831 N N . LEU B 1 183 ? -5.082 -11.859 -11.57 1 98.31 183 LEU B N 1
ATOM 2832 C CA . LEU B 1 183 ? -3.992 -11.164 -12.242 1 98.31 183 LEU B CA 1
ATOM 2833 C C . LEU B 1 183 ? -4.199 -11.156 -13.758 1 98.31 183 LEU B C 1
ATOM 2835 O O . LEU B 1 183 ? -3.873 -10.18 -14.43 1 98.31 183 LEU B O 1
ATOM 2839 N N . GLY B 1 184 ? -4.672 -12.156 -14.289 1 96.25 184 GLY B N 1
ATOM 2840 C CA . GLY B 1 184 ? -4.797 -12.305 -15.727 1 96.25 184 GLY B CA 1
ATOM 2841 C C . GLY B 1 184 ? -5.941 -11.5 -16.312 1 96.25 184 GLY B C 1
ATOM 2842 O O . GLY B 1 184 ? -5.723 -10.625 -17.156 1 96.25 184 GLY B O 1
ATOM 2843 N N . SER B 1 185 ? -7.176 -11.672 -15.789 1 97.88 185 SER B N 1
ATOM 2844 C CA . SER B 1 185 ? -8.359 -11.016 -16.328 1 97.88 185 SER B CA 1
ATOM 2845 C C . SER B 1 185 ? -8.484 -9.586 -15.828 1 97.88 185 SER B C 1
ATOM 2847 O O . SER B 1 185 ? -9.141 -8.758 -16.453 1 97.88 185 SER B O 1
ATOM 2849 N N . GLY B 1 186 ? -7.918 -9.336 -14.727 1 98.69 186 GLY B N 1
ATOM 2850 C CA . GLY B 1 186 ? -8.062 -8.039 -14.086 1 98.69 186 GLY B CA 1
ATOM 2851 C C . GLY B 1 186 ? -9.336 -7.906 -13.273 1 98.69 186 GLY B C 1
ATOM 2852 O O . GLY B 1 186 ? -9.57 -6.875 -12.641 1 98.69 186 GLY B O 1
ATOM 2853 N N . GLN B 1 187 ? -10.109 -8.945 -13.188 1 98.81 187 GLN B N 1
ATOM 2854 C CA . GLN B 1 187 ? -11.398 -8.875 -12.508 1 98.81 187 GLN B CA 1
ATOM 2855 C C . GLN B 1 187 ? -11.242 -9.125 -11.016 1 98.81 187 GLN B C 1
ATOM 2857 O O . GLN B 1 187 ? -10.383 -9.898 -10.594 1 98.81 187 GLN B O 1
ATOM 2862 N N . VAL B 1 188 ? -12.07 -8.453 -10.273 1 98.88 188 VAL B N 1
ATOM 2863 C CA . VAL B 1 188 ? -12.164 -8.664 -8.828 1 98.88 188 VAL B CA 1
ATOM 2864 C C . VAL B 1 188 ? -13.469 -9.398 -8.5 1 98.88 188 VAL B C 1
ATOM 2866 O O . VAL B 1 188 ? -14.547 -8.961 -8.906 1 98.88 188 VAL B O 1
ATOM 2869 N N . GLU B 1 189 ? -13.336 -10.484 -7.84 1 98.69 189 GLU B N 1
ATOM 2870 C CA . GLU B 1 189 ? -14.492 -11.219 -7.336 1 98.69 189 GLU B CA 1
ATOM 2871 C C . GLU B 1 189 ? -14.742 -10.906 -5.863 1 98.69 189 GLU B C 1
ATOM 2873 O O . GLU B 1 189 ? -13.914 -11.211 -5.008 1 98.69 189 GLU B O 1
ATOM 2878 N N . PHE B 1 190 ? -15.859 -10.281 -5.617 1 98.31 190 PHE B N 1
ATOM 2879 C CA . PHE B 1 190 ? -16.25 -9.969 -4.246 1 98.31 190 PHE B CA 1
ATOM 2880 C C . PHE B 1 190 ? -16.906 -11.164 -3.58 1 98.31 190 PHE B C 1
ATOM 2882 O O . PHE B 1 190 ? -17.766 -11.82 -4.18 1 98.31 190 PHE B O 1
ATOM 2889 N N . PHE B 1 191 ? -16.375 -11.445 -2.354 1 96.81 191 PHE B N 1
ATOM 2890 C CA . PHE B 1 191 ? -16.953 -12.578 -1.635 1 96.81 191 PHE B CA 1
ATOM 2891 C C . PHE B 1 191 ? -18.297 -12.203 -1.036 1 96.81 191 PHE B C 1
ATOM 2893 O O . PHE B 1 191 ? -18.484 -11.07 -0.57 1 96.81 191 PHE B O 1
ATOM 2900 N N . GLU B 1 192 ? -19.312 -13.016 -1.181 1 81.69 192 GLU B N 1
ATOM 2901 C CA . GLU B 1 192 ? -20.641 -12.797 -0.646 1 81.69 192 GLU B CA 1
ATOM 2902 C C . GLU B 1 192 ? -20.703 -13.133 0.841 1 81.69 192 GLU B C 1
ATOM 2904 O O . GLU B 1 192 ? -20.078 -14.086 1.296 1 81.69 192 GLU B O 1
ATOM 2909 N N . ASN B 1 193 ? -20.844 -12.07 1.761 1 61.91 193 ASN B N 1
ATOM 2910 C CA . ASN B 1 193 ? -21.156 -12.453 3.137 1 61.91 193 ASN B CA 1
ATOM 2911 C C . ASN B 1 193 ? -22.484 -13.18 3.236 1 61.91 193 ASN B C 1
ATOM 2913 O O . ASN B 1 193 ? -23.391 -12.945 2.43 1 61.91 193 ASN B O 1
#

InterPro domains:
  IPR001765 Carbonic anhydrase [PF00484] (51-188)
  IPR001765 Carbonic anhydrase [PTHR11002] (12-192)
  IPR001765 Carbonic anhydrase [SM00947] (44-192)
  IPR015892 Carbonic anhydrase, prokaryotic-like, conserved site [PS00704] (56-63)
  IPR015892 Carbonic anhydrase, prokaryotic-like, conserved site [PS00705] (93-113)
  IPR036874 Carbonic anhydrase superfamily [G3DSA:3.40.1050.10] (2-193)
  IPR036874 Carbonic anhydrase superfamily [SSF53056] (11-192)

pLDDT: mean 96.67, std 5.04, range [61.91, 98.94]

Organism: Acetobacterium woodii (strain ATCC 29683 / DSM 1030 / JCM 2381 / KCTC 1655 / WB1) (NCBI:txid931626)

Sequence (386 aa):
MMSEKKENVINGVIKKLKQGNADFVKNEKNEGDISQMIRTKTVAEGQKPYAVVITCSDSRVPPEHIFSAGIGELFVIRTAGNVIGDFELGSIEYAVGHLNTAVVLVMGHSHCGAVAAAIEGHGEGYINAILEEIQPVIVGETNVGKCENLNIENSIKRILQSEMIKTMIGEGQVKVLGCKYDLGSGQVEFFENMMSEKKENVINGVIKKLKQGNADFVKNEKNEGDISQMIRTKTVAEGQKPYAVVITCSDSRVPPEHIFSAGIGELFVIRTAGNVIGDFELGSIEYAVGHLNTAVVLVMGHSHCGAVAAAIEGHGEGYINAILEEIQPVIVGETNVGKCENLNIENSIKRILQSEMIKTMIGEGQVKVLGCKYDLGSGQVEFFEN

Solvent-accessible surface area (backbone atoms only — not comparable to full-atom values): 19000 Å² total; per-residue (Å²): 105,52,46,69,67,47,49,51,52,43,53,50,42,53,49,48,46,52,50,17,21,54,49,29,50,72,28,49,48,38,76,18,53,47,23,59,65,56,32,43,47,37,63,76,73,44,71,62,30,58,30,34,40,36,20,33,16,51,25,72,53,51,64,46,50,47,30,33,41,33,62,22,38,46,30,39,36,21,25,49,60,31,58,64,53,56,49,49,46,10,34,49,48,43,40,40,71,73,51,61,26,30,32,39,36,35,34,36,46,56,90,42,63,51,54,53,34,27,71,71,66,63,66,57,80,41,36,32,54,44,29,65,68,45,36,77,69,31,67,96,53,81,53,62,70,58,37,39,52,39,40,34,51,48,30,52,55,52,52,56,68,36,64,68,54,40,51,35,37,64,50,30,57,35,48,79,43,44,31,37,34,34,55,56,73,46,46,68,48,71,56,81,129,104,51,46,68,67,48,47,51,51,43,53,51,43,53,49,49,46,52,50,18,21,56,47,30,50,72,30,49,47,36,76,18,54,45,25,59,65,57,33,41,48,34,62,74,72,43,71,62,28,57,31,34,40,36,19,33,16,52,24,74,53,51,62,47,50,46,32,32,40,33,63,23,38,44,29,39,36,23,26,47,59,31,59,64,52,57,50,49,46,10,35,50,47,44,41,41,70,72,51,60,27,31,33,39,37,34,34,35,46,57,89,41,63,50,53,54,34,27,71,72,66,64,67,57,78,42,36,31,54,46,29,65,67,46,36,78,69,32,67,94,54,81,54,62,72,59,37,38,52,39,40,33,51,48,31,52,55,50,53,57,67,37,64,68,54,41,51,34,36,64,48,31,57,35,46,79,43,45,31,38,34,34,54,57,72,46,47,68,48,73,56,82,129

Nearest PDB structures (foldseek):
  2a5v-assembly1_A  TM=9.545E-01  e=6.300E-19  Mycobacterium tuberculosis H37Rv
  1ym3-assembly1_A-2  TM=8.543E-01  e=2.376E-15  Mycobacterium tuberculosis H37Rv
  3las-assembly1_B  TM=6.709E-01  e=1.025E-08  Streptococcus mutans
  3vqj-assembly1_A  TM=6.233E-01  e=3.944E-09  Thiobacillus thioparus
  3teo-assembly1_E  TM=5.548E-01  e=1.797E-07  Acidianus sp. A1-3

Foldseek 3Di:
DADPVLVVLQVVLVVLQQVLQVCLLVDPDQPADADPVVVVVCVVVPAQAQEEEQEEPDPLCDSCSNRSHYPRHYRYHYYQLSADDPVNLVSVCCCCPVNVHAEYEYEYEPPRPLLVCLLVVDDDDCSVVSSVLQNVQCPPPNPSVVSRVSSSVSRVVVNCVDPVVVVCVVRNSHDYWYWYAYSPSSHIGTDDD/DADPVLVVLQVVLVVLQQVLQVCLLVDPDQPADADPVVVVVCVVVPAQAQEEEQEEPDPLCDSCSNRSHYPRHYRYHYYQLSADDPVNLVSVCCCCPVNVHAEYEYEYEPPRPLLVCLLVVDDDDCSVVSSVQQNVQCPPPDPSVVSRVSSSVSRVVVNCVDPVVVVCVVRNSHDYWYWYAYSPSSHIGTDDD

Secondary structure (DSSP, 8-state):
---HHHHHHHHHHHHHHHHHHHHHHH-SSB-----HHHHHHHHHH----SEEEEE---TT--HHHHTT--TTSEEEEE-GGG---HHHHHHHHIIIIIS---EEEEEEETT-HHHHHHHHT---TTHHHHHHHHGGGSTT---HHHHHHHHHHHHHHHHTT-HHHHHHHHTTS-EEEEEEE-TTT--EEE---/---HHHHHHHHHHHHHHHHHHHHHHH-SSB-----HHHHHHHHHH----SEEEEE---TT--HHHHTT--TTSEEEEE-GGG---HHHHHHHHIIIIIS---EEEEEEETT-HHHHHHHHT---TTHHHHHHHHGGGSTT---HHHHHHHHHHHHHHHHTT-HHHHHHHHTTS-EEEEEEE-TTT--EEE---